Protein AF-S0B0K7-F1 (afdb_monomer_lite)

Structure (mmCIF, N/CA/C/O backbone):
data_AF-S0B0K7-F1
#
_entry.id   AF-S0B0K7-F1
#
loop_
_atom_site.group_PDB
_atom_site.id
_atom_site.type_symbol
_atom_site.label_atom_id
_atom_site.label_alt_id
_atom_site.label_comp_id
_atom_site.label_asym_id
_atom_site.label_entity_id
_atom_site.label_seq_id
_atom_site.pdbx_PDB_ins_code
_atom_site.Cartn_x
_atom_site.Cartn_y
_atom_site.Cartn_z
_atom_site.occupancy
_atom_site.B_iso_or_equiv
_atom_site.auth_seq_id
_atom_site.auth_comp_id
_atom_site.auth_asym_id
_atom_site.auth_atom_id
_atom_site.pdbx_PDB_model_num
ATOM 1 N N . MET A 1 1 ? -35.341 8.688 33.632 1.00 41.81 1 MET A N 1
ATOM 2 C CA . MET A 1 1 ? -34.259 7.682 33.646 1.00 41.81 1 MET A CA 1
ATOM 3 C C . MET A 1 1 ? -34.006 7.281 32.205 1.00 41.81 1 MET A C 1
ATOM 5 O O . MET A 1 1 ? -34.891 6.682 31.610 1.00 41.81 1 MET A O 1
ATOM 9 N N . SER A 1 2 ? -32.888 7.695 31.606 1.00 43.53 2 SER A N 1
ATOM 10 C CA . SER A 1 2 ? -32.487 7.175 30.296 1.00 43.53 2 SER A CA 1
ATOM 11 C C . SER A 1 2 ? -32.031 5.733 30.492 1.00 43.53 2 SER A C 1
ATOM 13 O O . SER A 1 2 ? -31.171 5.461 31.327 1.00 43.53 2 SER A O 1
ATOM 15 N N . ILE A 1 3 ? -32.651 4.794 29.785 1.00 53.34 3 ILE A N 1
ATOM 16 C CA . ILE A 1 3 ? -32.131 3.432 29.698 1.00 53.34 3 ILE A CA 1
ATOM 17 C C . ILE A 1 3 ? -30.873 3.547 28.839 1.00 53.34 3 ILE A C 1
ATOM 19 O O . ILE A 1 3 ? -30.976 3.771 27.634 1.00 53.34 3 ILE A O 1
ATOM 23 N N . ASP A 1 4 ? -29.697 3.476 29.462 1.00 65.44 4 ASP A N 1
ATOM 24 C CA . ASP A 1 4 ? -28.429 3.462 28.735 1.00 65.44 4 ASP A CA 1
ATOM 25 C C . ASP A 1 4 ? -28.368 2.170 27.915 1.00 65.44 4 ASP A C 1
ATOM 27 O O . ASP A 1 4 ? -28.107 1.074 28.421 1.00 65.44 4 ASP A O 1
ATOM 31 N N . TYR A 1 5 ? -28.680 2.304 26.630 1.00 85.25 5 TYR A N 1
ATOM 32 C CA . TYR A 1 5 ? -28.600 1.224 25.667 1.00 85.25 5 TYR A CA 1
ATOM 33 C C . TYR A 1 5 ? -27.150 0.739 25.578 1.00 85.25 5 TYR A C 1
ATOM 35 O O . TYR A 1 5 ? -26.244 1.517 25.274 1.00 85.25 5 TYR A O 1
ATOM 43 N N . SER A 1 6 ? -26.920 -0.543 25.865 1.00 91.81 6 SER A N 1
ATOM 44 C CA . SER A 1 6 ? -25.584 -1.138 25.873 1.00 91.81 6 SER A CA 1
ATOM 45 C C . SER A 1 6 ? -25.523 -2.400 25.022 1.00 91.81 6 SER A C 1
ATOM 47 O O . SER A 1 6 ? -26.438 -3.221 25.033 1.00 91.81 6 SER A O 1
ATOM 49 N N . MET A 1 7 ? -24.414 -2.549 24.306 1.00 95.06 7 MET A N 1
ATOM 50 C CA . MET A 1 7 ? -24.134 -3.626 23.362 1.00 95.06 7 MET A CA 1
ATOM 51 C C . MET A 1 7 ? -23.051 -4.538 23.932 1.00 95.06 7 MET A C 1
ATOM 53 O O . MET A 1 7 ? -22.060 -4.055 24.486 1.00 95.06 7 MET A O 1
ATOM 57 N N . LEU A 1 8 ? -23.203 -5.851 23.769 1.00 96.50 8 LEU A N 1
ATOM 58 C CA . LEU A 1 8 ? -22.138 -6.807 24.063 1.00 96.50 8 LEU A CA 1
ATOM 59 C C . LEU A 1 8 ? -21.273 -6.974 22.813 1.00 96.50 8 LEU A C 1
ATOM 61 O O . LEU A 1 8 ? -21.780 -7.389 21.771 1.00 96.50 8 LEU A O 1
ATOM 65 N N . VAL A 1 9 ? -19.986 -6.653 22.912 1.00 97.56 9 VAL A N 1
ATOM 66 C CA . VAL A 1 9 ? -19.076 -6.562 21.763 1.00 97.56 9 VAL A CA 1
ATOM 67 C C . VAL A 1 9 ? -17.779 -7.312 22.048 1.00 97.56 9 VAL A C 1
ATOM 69 O O . VAL A 1 9 ? -17.196 -7.162 23.122 1.00 97.56 9 VAL A O 1
ATOM 72 N N . ASP A 1 10 ? -17.307 -8.085 21.073 1.00 98.25 10 ASP A N 1
ATOM 73 C CA . ASP A 1 10 ? -15.949 -8.625 21.055 1.00 98.25 10 ASP A CA 1
ATOM 74 C C . ASP A 1 10 ? -15.025 -7.613 20.365 1.00 98.25 10 ASP A C 1
ATOM 76 O O . ASP A 1 10 ? -15.143 -7.366 19.164 1.00 98.25 10 ASP A O 1
ATOM 80 N N . LEU A 1 11 ? -14.122 -7.002 21.138 1.00 98.06 11 LEU A N 1
ATOM 81 C CA . LEU A 1 11 ? -13.082 -6.105 20.634 1.00 98.06 11 LEU A CA 1
ATOM 82 C C . LEU A 1 11 ? -11.806 -6.896 20.372 1.00 98.06 11 LEU A C 1
ATOM 84 O O . LEU A 1 11 ? -11.214 -7.434 21.307 1.00 98.06 11 LEU A O 1
ATOM 88 N N . THR A 1 12 ? -11.361 -6.933 19.118 1.00 98.44 12 THR A N 1
ATOM 89 C CA . THR A 1 12 ? -10.126 -7.616 18.720 1.00 98.44 12 THR A CA 1
ATOM 90 C C . THR A 1 12 ? -9.062 -6.600 18.341 1.00 98.44 12 THR A C 1
ATOM 92 O O . THR A 1 12 ? -9.117 -6.010 17.267 1.00 98.44 12 THR A O 1
ATOM 95 N N . PHE A 1 13 ? -8.060 -6.413 19.195 1.00 98.25 13 PHE A N 1
ATOM 96 C CA . PHE A 1 13 ? -6.870 -5.627 18.881 1.00 98.25 13 PHE A CA 1
ATOM 97 C C . PHE A 1 13 ? -5.975 -6.447 17.958 1.00 98.25 13 PHE A C 1
ATOM 99 O O . PHE A 1 13 ? -5.411 -7.462 18.374 1.00 98.25 13 PHE A O 1
ATOM 106 N N . ILE A 1 14 ? -5.858 -6.020 16.702 1.00 97.00 14 ILE A N 1
ATOM 107 C CA . ILE A 1 14 ? -5.124 -6.758 15.672 1.00 97.00 14 ILE A CA 1
ATOM 108 C C . ILE A 1 14 ? -3.656 -6.369 15.762 1.00 97.00 14 ILE A C 1
ATOM 110 O O . ILE A 1 14 ? -2.816 -7.189 16.133 1.00 97.00 14 ILE A O 1
ATOM 114 N N . CYS A 1 15 ? -3.348 -5.096 15.516 1.00 95.62 15 CYS A N 1
ATOM 115 C CA . CYS A 1 15 ? -1.981 -4.601 15.540 1.00 95.62 15 CYS A CA 1
ATOM 116 C C . CYS A 1 15 ? -1.896 -3.083 15.713 1.00 95.62 15 CYS A C 1
ATOM 118 O O . CYS A 1 15 ? -2.848 -2.364 15.418 1.00 95.62 15 CYS A O 1
ATOM 120 N N . ALA A 1 16 ? -0.723 -2.590 16.101 1.00 94.94 16 ALA A N 1
ATOM 121 C CA . ALA A 1 16 ? -0.352 -1.190 15.939 1.00 94.94 16 ALA A CA 1
ATOM 122 C C . ALA A 1 16 ? 0.926 -1.063 15.102 1.00 94.94 16 ALA A C 1
ATOM 124 O O . ALA A 1 16 ? 1.713 -2.009 14.987 1.00 94.94 16 ALA A O 1
ATOM 125 N N . ARG A 1 17 ? 1.098 0.096 14.469 1.00 92.25 17 ARG A N 1
ATOM 126 C CA . ARG A 1 17 ? 2.213 0.379 13.560 1.00 92.25 17 ARG A CA 1
ATOM 127 C C . ARG A 1 17 ? 2.780 1.763 13.812 1.00 92.25 17 ARG A C 1
ATOM 129 O O . ARG A 1 17 ? 2.033 2.677 14.165 1.00 92.25 17 ARG A O 1
ATOM 136 N N . ASP A 1 18 ? 4.091 1.890 13.633 1.00 88.31 18 ASP A N 1
ATOM 137 C CA . ASP A 1 18 ? 4.889 3.090 13.900 1.00 88.31 18 ASP A CA 1
ATOM 138 C C . ASP A 1 18 ? 4.605 3.730 15.276 1.00 88.31 18 ASP A C 1
ATOM 140 O O . ASP A 1 18 ? 4.526 4.956 15.407 1.00 88.31 18 ASP A O 1
ATOM 144 N N . VAL A 1 19 ? 4.438 2.884 16.302 1.00 90.50 19 VAL A N 1
ATOM 145 C CA . VAL A 1 19 ? 4.180 3.302 17.689 1.00 90.50 19 VAL A CA 1
ATOM 146 C C . VAL A 1 19 ? 5.344 4.176 18.191 1.00 90.50 19 VAL A C 1
ATOM 148 O O . VAL A 1 19 ? 6.505 3.851 17.915 1.00 90.50 19 VAL A O 1
ATOM 151 N N . PRO A 1 20 ? 5.082 5.273 18.931 1.00 86.38 20 PRO A N 1
ATOM 152 C CA . PRO A 1 20 ? 6.134 6.140 19.451 1.00 86.38 20 PRO A CA 1
ATOM 153 C C . PRO A 1 20 ? 7.101 5.397 20.382 1.00 86.38 20 PRO A C 1
ATOM 155 O O . PRO A 1 20 ? 6.738 4.429 21.052 1.00 86.38 20 PRO A O 1
ATOM 158 N N . CYS A 1 21 ? 8.343 5.871 20.437 1.00 82.50 21 CYS A N 1
ATOM 159 C CA . CYS A 1 21 ? 9.363 5.408 21.371 1.00 82.50 21 CYS A CA 1
ATOM 160 C C . CYS A 1 21 ? 10.247 6.601 21.758 1.00 82.50 21 CYS A C 1
ATOM 162 O O . CYS A 1 21 ? 10.585 7.398 20.883 1.00 82.50 21 CYS A O 1
ATOM 164 N N . PHE A 1 22 ? 10.583 6.732 23.044 1.00 70.12 22 PHE A N 1
ATOM 165 C CA . PHE A 1 22 ? 11.313 7.891 23.572 1.00 70.12 22 PHE A CA 1
ATOM 166 C C . PHE A 1 22 ? 12.838 7.682 23.586 1.00 70.12 22 PHE A C 1
ATOM 168 O O . PHE A 1 22 ? 13.567 8.553 23.115 1.00 70.12 22 PHE A O 1
ATOM 175 N N . ASP A 1 23 ? 13.327 6.510 24.019 1.00 56.19 23 ASP A N 1
ATOM 176 C CA . ASP A 1 23 ? 14.758 6.344 24.342 1.00 56.19 23 ASP A CA 1
ATOM 177 C C . ASP A 1 23 ? 15.515 5.260 23.551 1.00 56.19 23 ASP A C 1
ATOM 179 O O . ASP A 1 23 ? 16.742 5.344 23.420 1.00 56.19 23 ASP A O 1
ATOM 183 N N . SER A 1 24 ? 14.821 4.282 22.959 1.00 59.66 24 SER A N 1
ATOM 184 C CA . SER A 1 24 ? 15.417 3.113 22.286 1.00 59.66 24 SER A CA 1
ATOM 185 C C . SER A 1 24 ? 14.946 2.932 20.835 1.00 59.66 24 SER A C 1
ATOM 187 O O . SER A 1 24 ? 13.998 3.558 20.377 1.00 59.66 24 SER A O 1
ATOM 189 N N . MET A 1 25 ? 15.618 2.056 20.074 1.00 62.88 25 MET A N 1
ATOM 190 C CA . MET A 1 25 ? 15.202 1.670 18.706 1.00 62.88 25 MET A CA 1
ATOM 191 C C . MET A 1 25 ? 13.830 0.976 18.663 1.00 62.88 25 MET A C 1
ATOM 193 O O . MET A 1 25 ? 13.247 0.794 17.598 1.00 62.88 25 MET A O 1
ATOM 197 N N . SER A 1 26 ? 13.344 0.549 19.822 1.00 75.19 26 SER A N 1
ATOM 198 C CA . SER A 1 26 ? 12.154 -0.262 20.002 1.00 75.19 26 SER A CA 1
ATOM 199 C C . SER A 1 26 ? 11.530 0.018 21.361 1.00 75.19 26 SER A C 1
ATOM 201 O O . SER A 1 26 ? 12.245 0.360 22.299 1.00 75.19 26 SER A O 1
ATOM 203 N N . SER A 1 27 ? 10.228 -0.196 21.505 1.00 85.38 27 SER A N 1
ATOM 204 C CA . SER A 1 27 ? 9.540 -0.186 22.799 1.00 85.38 27 SER A CA 1
ATOM 205 C C . SER A 1 27 ? 9.051 -1.590 23.159 1.00 85.38 27 SER A C 1
ATOM 207 O O . SER A 1 27 ? 9.182 -2.530 22.370 1.00 85.38 27 SER A O 1
ATOM 209 N N . ASN A 1 28 ? 8.486 -1.735 24.357 1.00 92.56 28 ASN A N 1
ATOM 210 C CA . ASN A 1 28 ? 7.765 -2.935 24.764 1.00 92.56 28 ASN A CA 1
ATOM 211 C C . ASN A 1 28 ? 6.257 -2.625 24.861 1.00 92.56 28 ASN A C 1
ATOM 213 O O . ASN A 1 28 ? 5.733 -2.513 25.974 1.00 92.56 28 ASN A O 1
ATOM 217 N N . PRO A 1 29 ? 5.557 -2.351 23.740 1.00 94.88 29 PRO A N 1
ATOM 218 C CA . PRO A 1 29 ? 4.246 -1.721 23.789 1.00 94.88 29 PRO A CA 1
ATOM 219 C C . PRO A 1 29 ? 3.127 -2.668 24.247 1.00 94.88 29 PRO A C 1
ATOM 221 O O . PRO A 1 29 ? 3.021 -3.815 23.801 1.00 94.88 29 PRO A O 1
ATOM 224 N N . TYR A 1 30 ? 2.210 -2.138 25.053 1.00 97.31 30 TYR A N 1
ATOM 225 C CA . TYR A 1 30 ? 0.904 -2.723 25.364 1.00 97.31 30 TYR A CA 1
ATOM 226 C C . TYR A 1 30 ? -0.184 -1.643 25.386 1.00 97.31 30 TYR A C 1
ATOM 228 O O . TYR A 1 30 ? 0.108 -0.453 25.523 1.00 97.31 30 TYR A O 1
ATOM 236 N N . ILE A 1 31 ? -1.440 -2.061 25.226 1.00 98.12 31 ILE A N 1
ATOM 237 C CA . ILE A 1 31 ? -2.609 -1.179 25.238 1.00 98.12 31 ILE A CA 1
ATOM 238 C C . ILE A 1 31 ? -3.331 -1.351 26.568 1.00 98.12 31 ILE A C 1
ATOM 240 O O . ILE A 1 31 ? -3.638 -2.476 26.954 1.00 98.12 31 ILE A O 1
ATOM 244 N N . LYS A 1 32 ? -3.654 -0.238 27.223 1.00 98.00 32 LYS A N 1
ATOM 245 C CA . LYS A 1 32 ? -4.517 -0.160 28.402 1.00 98.00 32 LYS A CA 1
ATOM 246 C C . LYS A 1 32 ? -5.745 0.687 28.089 1.00 98.00 32 LYS A C 1
ATOM 248 O O . LYS A 1 32 ? -5.636 1.732 27.450 1.00 98.00 32 LYS A O 1
ATOM 253 N N . PHE A 1 33 ? -6.922 0.253 28.521 1.00 97.75 33 PHE A N 1
ATOM 254 C CA . PHE A 1 33 ? -8.166 0.991 28.299 1.00 97.75 33 PHE A CA 1
ATOM 255 C C . PHE A 1 33 ? -9.186 0.726 29.401 1.00 97.75 33 PHE A C 1
ATOM 257 O O . PHE A 1 33 ? -9.088 -0.254 30.138 1.00 97.75 33 PHE A O 1
ATOM 264 N N . TYR A 1 34 ? -10.173 1.616 29.506 1.00 96.44 34 TYR A N 1
ATOM 265 C CA . TYR A 1 34 ? -11.207 1.549 30.531 1.00 96.44 34 TYR A CA 1
ATOM 266 C C . TYR A 1 34 ? -12.594 1.590 29.905 1.00 96.44 34 TYR A C 1
ATOM 268 O O . TYR A 1 34 ? -12.876 2.439 29.060 1.00 96.44 34 TYR A O 1
ATOM 276 N N . ILE A 1 35 ? -13.473 0.704 30.362 1.00 93.94 35 ILE A N 1
ATOM 277 C CA . ILE A 1 35 ? -14.893 0.690 30.003 1.00 93.94 35 ILE A CA 1
ATOM 278 C C . ILE A 1 35 ? -15.676 0.565 31.302 1.00 93.94 35 ILE A C 1
ATOM 280 O O . ILE A 1 35 ? -15.445 -0.362 32.073 1.00 93.94 35 ILE A O 1
ATOM 284 N N . ASN A 1 36 ? -16.573 1.516 31.571 1.00 87.44 36 ASN A N 1
ATOM 285 C CA . ASN A 1 36 ? -17.394 1.546 32.789 1.00 87.44 36 ASN A CA 1
ATOM 286 C C . ASN A 1 36 ? -16.573 1.384 34.088 1.00 87.44 36 ASN A C 1
ATOM 288 O O . ASN A 1 36 ? -16.976 0.669 34.998 1.00 87.44 36 ASN A O 1
ATOM 292 N N . LYS A 1 37 ? -15.413 2.058 34.169 1.00 90.19 37 LYS A N 1
ATOM 293 C CA . LYS A 1 37 ? -14.420 1.985 35.268 1.00 90.19 37 LYS A CA 1
ATOM 294 C C . LYS A 1 37 ? -13.653 0.659 35.390 1.00 90.19 37 LYS A C 1
ATOM 296 O O . LYS A 1 37 ? -12.722 0.588 36.187 1.00 90.19 37 LYS A O 1
ATOM 301 N N . THR A 1 38 ? -13.966 -0.360 34.594 1.00 95.81 38 THR A N 1
ATOM 302 C CA . THR A 1 38 ? -13.169 -1.591 34.519 1.00 95.81 38 THR A CA 1
ATOM 303 C C . THR A 1 38 ? -11.958 -1.371 33.616 1.00 95.81 38 THR A C 1
ATOM 305 O O . THR A 1 38 ? -12.112 -0.895 32.492 1.00 95.81 38 THR A O 1
ATOM 308 N N . SER A 1 39 ? -10.766 -1.708 34.113 1.00 96.62 39 SER A N 1
ATOM 309 C CA . SER A 1 39 ? -9.506 -1.648 33.363 1.00 96.62 39 SER A CA 1
ATOM 310 C C . SER A 1 39 ? -9.276 -2.942 32.591 1.00 96.62 39 SER A C 1
ATOM 312 O O . SER A 1 39 ? -9.476 -4.027 33.130 1.00 96.62 39 SER A O 1
ATOM 314 N N . TYR A 1 40 ? -8.778 -2.814 31.368 1.00 97.56 40 TYR A N 1
ATOM 315 C CA . TYR A 1 40 ? -8.365 -3.917 30.509 1.00 97.56 40 TYR A CA 1
ATOM 316 C C . TYR A 1 40 ? -6.986 -3.618 29.930 1.00 97.56 40 TYR A C 1
ATOM 318 O O . TYR A 1 40 ? -6.647 -2.453 29.700 1.00 97.56 40 TYR A O 1
ATOM 326 N N . GLU A 1 41 ? -6.207 -4.664 29.669 1.00 97.38 41 GLU A N 1
ATOM 327 C CA . GLU A 1 41 ? -4.886 -4.533 29.066 1.00 97.38 41 GLU A CA 1
ATOM 328 C C . GLU A 1 41 ? -4.552 -5.697 28.132 1.00 97.38 41 GLU A C 1
ATOM 330 O O . GLU A 1 41 ? -4.969 -6.835 28.346 1.00 97.38 41 GLU A O 1
ATOM 335 N N . THR A 1 42 ? -3.800 -5.405 27.074 1.00 97.75 42 THR A N 1
ATOM 336 C CA . THR A 1 42 ? -3.231 -6.434 26.199 1.00 97.75 42 THR A CA 1
ATOM 337 C C . THR A 1 42 ? -1.929 -6.967 26.788 1.00 97.75 42 THR A C 1
ATOM 339 O O . THR A 1 42 ? -1.249 -6.288 27.555 1.00 97.75 42 THR A O 1
ATOM 342 N N . ARG A 1 43 ? -1.484 -8.141 26.327 1.00 96.00 43 ARG A N 1
ATOM 343 C CA . ARG A 1 43 ? -0.107 -8.584 26.591 1.00 96.00 43 ARG A CA 1
ATOM 344 C C . ARG A 1 43 ? 0.905 -7.618 25.971 1.00 96.00 43 ARG A C 1
ATOM 346 O O . ARG A 1 43 ? 0.696 -7.114 24.866 1.00 96.00 43 ARG A O 1
ATOM 353 N N . CYS A 1 44 ? 2.017 -7.432 26.671 1.00 95.00 44 CYS A N 1
ATOM 354 C CA . CYS A 1 44 ? 3.177 -6.703 26.183 1.00 95.00 44 CYS A CA 1
ATOM 355 C C . CYS A 1 44 ? 3.831 -7.415 24.991 1.00 95.00 44 CYS A C 1
ATOM 357 O O . CYS A 1 44 ? 3.952 -8.644 24.975 1.00 95.00 44 CYS A O 1
ATOM 359 N N . LYS A 1 45 ? 4.252 -6.640 23.988 1.00 95.00 45 LYS A N 1
ATOM 360 C CA . LYS A 1 45 ? 5.054 -7.116 22.855 1.00 95.00 45 LYS A CA 1
ATOM 361 C C . LYS A 1 45 ? 6.465 -6.585 23.006 1.00 95.00 45 LYS A C 1
ATOM 363 O O . LYS A 1 45 ? 6.638 -5.397 23.212 1.00 95.00 45 LYS A O 1
ATOM 368 N N . MET A 1 46 ? 7.458 -7.463 22.942 1.00 91.44 46 MET A N 1
ATOM 369 C CA . MET A 1 46 ? 8.840 -7.101 23.258 1.00 91.44 46 MET A CA 1
ATOM 370 C C . MET A 1 46 ? 9.546 -6.482 22.053 1.00 91.44 46 MET A C 1
ATOM 372 O O . MET A 1 46 ? 9.415 -6.993 20.942 1.00 91.44 46 MET A O 1
ATOM 376 N N . MET A 1 47 ? 10.339 -5.440 22.301 1.00 87.56 47 MET A N 1
ATOM 377 C CA . MET A 1 47 ? 11.314 -4.865 21.370 1.00 87.56 47 MET A CA 1
ATOM 378 C C . MET A 1 47 ? 10.748 -4.572 19.970 1.00 87.56 47 MET A C 1
ATOM 380 O O . MET A 1 47 ? 11.359 -4.905 18.956 1.00 87.56 47 MET A O 1
ATOM 384 N N . THR A 1 48 ? 9.591 -3.910 19.892 1.00 87.56 48 THR A N 1
ATOM 385 C CA . THR A 1 48 ? 8.955 -3.563 18.614 1.00 87.56 48 THR A CA 1
ATOM 386 C C . THR A 1 48 ? 8.184 -2.245 18.671 1.00 87.56 48 THR A C 1
ATOM 388 O O . THR A 1 48 ? 7.558 -1.928 19.676 1.00 87.56 48 THR A O 1
ATOM 391 N N . THR A 1 49 ? 8.189 -1.484 17.574 1.00 87.75 49 THR A N 1
ATOM 392 C CA . THR A 1 49 ? 7.258 -0.361 17.328 1.00 87.75 49 THR A CA 1
ATOM 393 C C . THR A 1 49 ? 6.091 -0.760 16.420 1.00 87.75 49 THR A C 1
ATOM 395 O O . THR A 1 49 ? 5.234 0.061 16.106 1.00 87.75 49 THR A O 1
ATOM 398 N N . GLU A 1 50 ? 6.050 -2.024 15.996 1.00 89.69 50 GLU A N 1
ATOM 399 C CA . GLU A 1 50 ? 5.070 -2.593 15.069 1.00 89.69 50 GLU A CA 1
ATOM 400 C C . GLU A 1 50 ? 4.368 -3.816 15.711 1.00 89.69 50 GLU A C 1
ATOM 402 O O . GLU A 1 50 ? 4.440 -4.925 15.177 1.00 89.69 50 GLU A O 1
ATOM 407 N N . PRO A 1 51 ? 3.757 -3.697 16.907 1.00 92.75 51 PRO A N 1
ATOM 408 C CA . PRO A 1 51 ? 3.228 -4.851 17.631 1.00 92.75 51 PRO A CA 1
ATOM 409 C C . PRO A 1 51 ? 2.004 -5.477 16.950 1.00 92.75 51 PRO A C 1
ATOM 411 O O . PRO A 1 51 ? 1.013 -4.803 16.676 1.00 92.75 51 PRO A O 1
ATOM 414 N N . ASP A 1 52 ? 2.027 -6.799 16.781 1.00 94.56 52 ASP A N 1
ATOM 415 C CA . ASP A 1 52 ? 0.843 -7.603 16.456 1.00 94.56 52 ASP A CA 1
ATOM 416 C C . ASP A 1 52 ? 0.259 -8.193 17.739 1.00 94.56 52 ASP A C 1
ATOM 418 O O . ASP A 1 52 ? 0.868 -9.066 18.365 1.00 94.56 52 ASP A O 1
ATOM 422 N N . TYR A 1 53 ? -0.910 -7.712 18.159 1.00 96.12 53 TYR A N 1
ATOM 423 C CA . TYR A 1 53 ? -1.553 -8.118 19.408 1.00 96.12 53 TYR A CA 1
ATOM 424 C C . TYR A 1 53 ? -2.350 -9.407 19.246 1.00 96.12 53 TYR A C 1
ATOM 426 O O . TYR A 1 53 ? -2.132 -10.334 20.029 1.00 96.12 53 TYR A O 1
ATOM 434 N N . ASN A 1 54 ? -3.226 -9.462 18.235 1.00 96.00 54 ASN A N 1
ATOM 435 C CA . ASN A 1 54 ? -4.213 -10.527 18.021 1.00 96.00 54 ASN A CA 1
ATOM 436 C C . ASN A 1 54 ? -4.945 -10.912 19.321 1.00 96.00 54 ASN A C 1
ATOM 438 O O . ASN A 1 54 ? -5.041 -12.083 19.684 1.00 96.00 54 ASN A O 1
ATOM 442 N N . TYR A 1 55 ? -5.407 -9.899 20.057 1.00 96.94 55 TYR A N 1
ATOM 443 C CA . TYR A 1 55 ? -6.011 -10.039 21.382 1.00 96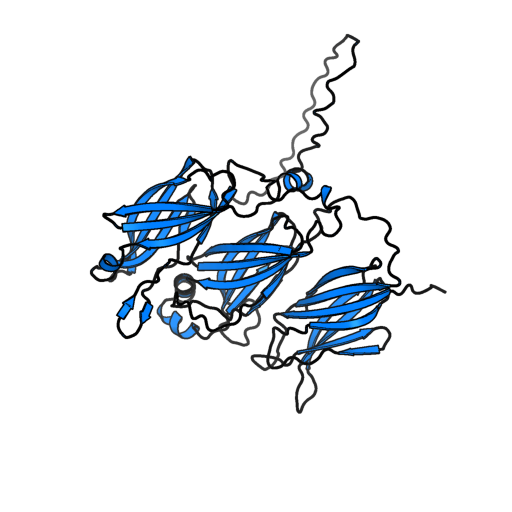.94 55 TYR A CA 1
ATOM 444 C C . TYR A 1 55 ? -7.495 -9.690 21.332 1.00 96.94 55 TYR A C 1
ATOM 446 O O . TYR A 1 55 ? -7.842 -8.583 20.930 1.00 96.94 55 TYR A O 1
ATOM 454 N N . THR A 1 56 ? -8.360 -10.608 21.766 1.00 98.12 56 THR A N 1
ATOM 455 C CA . THR A 1 56 ? -9.814 -10.392 21.818 1.00 98.12 56 THR A CA 1
ATOM 456 C C . THR A 1 56 ? -10.286 -10.229 23.255 1.00 98.12 56 THR A C 1
ATOM 458 O O . THR A 1 56 ? -9.958 -11.050 24.110 1.00 98.12 56 THR A O 1
ATOM 461 N N . GLN A 1 57 ? -11.097 -9.205 23.508 1.00 97.56 57 GLN A N 1
ATOM 462 C CA . GLN A 1 57 ? -11.743 -8.956 24.789 1.00 97.56 57 GLN A CA 1
ATOM 463 C C . GLN A 1 57 ? -13.233 -8.692 24.589 1.00 97.56 57 GLN A C 1
ATOM 465 O O . GLN A 1 57 ? -13.624 -7.769 23.875 1.00 97.56 57 GLN A O 1
ATOM 470 N N . ARG A 1 58 ? -14.067 -9.463 25.288 1.00 97.56 58 ARG A N 1
ATOM 471 C CA . ARG A 1 58 ? -15.510 -9.224 25.353 1.00 97.56 58 ARG A CA 1
ATOM 472 C C . ARG A 1 58 ? -15.817 -8.114 26.349 1.00 97.56 58 ARG A C 1
ATOM 474 O O . ARG A 1 58 ? -15.356 -8.176 27.491 1.00 97.56 58 ARG A O 1
ATOM 481 N N . VAL A 1 59 ? -16.591 -7.119 25.925 1.00 96.88 59 VAL A N 1
ATOM 482 C CA . VAL A 1 59 ? -16.913 -5.915 26.704 1.00 96.88 59 VAL A CA 1
ATOM 483 C C . VAL A 1 59 ? -18.357 -5.466 26.481 1.00 96.88 59 VAL A C 1
ATOM 485 O O . VAL A 1 59 ? -18.980 -5.797 25.475 1.00 96.88 59 VAL A O 1
ATOM 488 N N . THR A 1 60 ? -18.898 -4.692 27.423 1.00 96.25 60 THR A N 1
ATOM 489 C CA . THR A 1 60 ? -20.204 -4.031 27.273 1.00 96.25 60 THR A CA 1
ATOM 490 C C . THR A 1 60 ? -19.991 -2.556 26.951 1.00 96.25 60 THR A C 1
ATOM 492 O O . THR A 1 60 ? -19.469 -1.819 27.786 1.00 96.25 60 THR A O 1
ATOM 495 N N . LEU A 1 61 ? -20.378 -2.131 25.750 1.00 95.31 61 LEU A N 1
ATOM 496 C CA . LEU A 1 61 ? -20.168 -0.777 25.235 1.00 95.31 61 LEU A CA 1
ATOM 497 C C . LEU A 1 61 ? -21.481 -0.008 25.131 1.00 95.31 61 LEU A C 1
ATOM 499 O O . LEU A 1 61 ? -22.532 -0.593 24.898 1.00 95.31 61 LEU A O 1
ATOM 503 N N . ILE A 1 62 ? -21.408 1.312 25.258 1.00 93.94 62 ILE A N 1
ATOM 504 C CA . ILE A 1 62 ? -22.545 2.218 25.074 1.00 93.94 62 ILE A CA 1
ATOM 505 C C . ILE A 1 62 ? -22.258 3.045 23.810 1.00 93.94 62 ILE A C 1
ATOM 507 O O . ILE A 1 62 ? -21.178 3.643 23.748 1.00 93.94 62 ILE A O 1
ATOM 511 N N . PRO A 1 63 ? -23.162 3.085 22.810 1.00 93.38 63 PRO A N 1
ATOM 512 C CA . PRO A 1 63 ? -22.992 3.930 21.627 1.00 93.38 63 PRO A CA 1
ATOM 513 C C . PRO A 1 63 ? -22.727 5.400 21.981 1.00 93.38 63 PRO A C 1
ATOM 515 O O . PRO A 1 63 ? -23.164 5.893 23.022 1.00 93.38 63 PRO A O 1
ATOM 518 N N . SER A 1 64 ? -21.989 6.095 21.117 1.00 93.25 64 SER A N 1
ATOM 519 C CA . SER A 1 64 ? -21.555 7.493 21.261 1.00 93.25 64 SER A CA 1
ATOM 520 C C . SER A 1 64 ? -20.658 7.786 22.472 1.00 93.25 64 SER A C 1
ATOM 522 O O . SER A 1 64 ? -20.241 8.926 22.675 1.00 93.25 64 SER A O 1
ATOM 524 N N . LYS A 1 65 ? -20.306 6.788 23.296 1.00 94.88 65 LYS A N 1
ATOM 525 C CA . LYS A 1 65 ? -19.243 6.947 24.297 1.00 94.88 65 LYS A CA 1
ATOM 526 C C . LYS A 1 65 ? -17.879 6.807 23.635 1.00 94.88 65 LYS A C 1
ATOM 528 O O . LYS A 1 65 ? -17.684 5.994 22.736 1.00 94.88 65 LYS A O 1
ATOM 533 N N . THR A 1 66 ? -16.912 7.570 24.133 1.00 96.88 66 THR A N 1
ATOM 534 C CA . THR A 1 66 ? -15.524 7.476 23.683 1.00 96.88 66 THR A CA 1
ATOM 535 C C . THR A 1 66 ? -14.733 6.513 24.561 1.00 96.88 66 THR A C 1
ATOM 537 O O . THR A 1 66 ? -14.629 6.711 25.772 1.00 96.88 66 THR A O 1
ATOM 540 N N . VAL A 1 67 ? -14.115 5.506 23.949 1.00 97.75 67 VAL A N 1
ATOM 541 C CA . VAL A 1 67 ? -13.089 4.668 24.576 1.00 97.75 67 VAL A CA 1
ATOM 542 C C . VAL A 1 67 ? -11.721 5.245 24.224 1.00 97.75 67 VAL A C 1
ATOM 544 O O . VAL A 1 67 ? -11.443 5.553 23.066 1.00 97.75 67 VAL A O 1
ATOM 547 N N . THR A 1 68 ? -10.857 5.415 25.225 1.00 98.06 68 THR A N 1
ATOM 548 C CA . THR A 1 68 ? -9.463 5.828 25.006 1.00 98.06 68 THR A CA 1
ATOM 549 C C . THR A 1 68 ? -8.549 4.623 25.171 1.00 98.06 68 THR A C 1
ATOM 551 O O . THR A 1 68 ? -8.481 4.037 26.252 1.00 98.06 68 THR A O 1
ATOM 554 N N . PHE A 1 69 ? -7.836 4.276 24.105 1.00 98.44 69 PHE A N 1
ATOM 555 C CA . PHE A 1 69 ? -6.789 3.264 24.094 1.00 98.44 69 PHE A CA 1
ATOM 556 C C . PHE A 1 69 ? -5.452 3.944 24.388 1.00 98.44 69 PHE A C 1
ATOM 558 O O . PHE A 1 69 ? -4.959 4.733 23.583 1.00 98.44 69 PHE A O 1
ATOM 565 N N . GLN A 1 70 ? -4.886 3.684 25.562 1.00 98.12 70 GLN A N 1
ATOM 566 C CA . GLN A 1 70 ? -3.617 4.250 26.013 1.00 98.12 70 GLN A CA 1
ATOM 567 C C . GLN A 1 70 ? -2.489 3.260 25.728 1.00 98.12 70 GLN A C 1
ATOM 569 O O . GLN A 1 70 ? -2.569 2.098 26.118 1.00 98.12 70 GLN A O 1
ATOM 574 N N . PHE A 1 71 ? -1.440 3.717 25.055 1.00 97.38 71 PHE A N 1
ATOM 575 C CA . PHE A 1 71 ? -0.257 2.921 24.756 1.00 97.38 71 PHE A CA 1
ATOM 576 C C . PHE A 1 71 ? 0.807 3.188 25.804 1.00 97.38 71 PHE A C 1
ATOM 578 O O . PHE A 1 71 ? 1.137 4.342 26.075 1.00 97.38 71 PHE A O 1
ATOM 585 N N . TYR A 1 72 ? 1.372 2.121 26.348 1.00 96.31 72 TYR A N 1
ATOM 586 C CA . TYR A 1 72 ? 2.453 2.173 27.322 1.00 96.31 72 TYR A CA 1
ATOM 587 C C . TYR A 1 72 ? 3.598 1.270 26.878 1.00 96.31 72 TYR A C 1
ATOM 589 O O . TYR A 1 72 ? 3.360 0.272 26.202 1.00 96.31 72 TYR A O 1
ATOM 597 N N . THR A 1 73 ? 4.825 1.586 27.285 1.00 94.19 73 THR A N 1
ATOM 598 C CA . THR A 1 73 ? 5.973 0.680 27.166 1.00 94.19 73 THR A CA 1
ATOM 599 C C . THR A 1 73 ? 6.272 0.042 28.513 1.00 94.19 73 THR A C 1
ATOM 601 O O . THR A 1 73 ? 6.290 0.716 29.541 1.00 94.19 73 THR A O 1
ATOM 604 N N . TRP A 1 74 ? 6.469 -1.273 28.523 1.00 93.50 74 TRP A N 1
ATOM 605 C CA . TRP A 1 74 ? 6.845 -1.987 29.734 1.00 93.50 74 TRP A CA 1
ATOM 606 C C . TRP A 1 74 ? 8.341 -1.843 30.038 1.00 93.50 74 TRP A C 1
ATOM 608 O O . TRP A 1 74 ? 9.186 -2.078 29.164 1.00 93.50 74 TRP A O 1
ATOM 618 N N . HIS A 1 75 ? 8.655 -1.529 31.294 1.00 89.25 75 HIS A N 1
ATOM 619 C CA . HIS A 1 75 ? 10.013 -1.536 31.830 1.00 89.25 75 HIS A CA 1
ATOM 620 C C . HIS A 1 75 ? 10.133 -2.522 32.992 1.00 89.25 75 HIS A C 1
ATOM 622 O O . HIS A 1 75 ? 9.225 -2.665 33.806 1.00 89.25 75 HIS A O 1
ATOM 628 N N . LEU A 1 76 ? 11.281 -3.199 33.080 1.00 87.12 76 LEU A N 1
ATOM 629 C CA . LEU A 1 76 ? 11.521 -4.198 34.123 1.00 87.12 76 LEU A CA 1
ATOM 630 C C . LEU A 1 76 ? 11.705 -3.569 35.513 1.00 87.12 76 LEU A C 1
ATOM 632 O O . LEU A 1 76 ? 11.240 -4.129 36.500 1.00 87.12 76 LEU A O 1
ATOM 636 N N . LEU A 1 77 ? 12.420 -2.443 35.590 1.00 87.94 77 LEU A N 1
ATOM 637 C CA . LEU A 1 77 ? 12.888 -1.849 36.852 1.00 87.94 77 LEU A CA 1
ATOM 638 C C . LEU A 1 77 ? 12.329 -0.444 37.120 1.00 87.94 77 LEU A C 1
ATOM 640 O O . LEU A 1 77 ? 12.594 0.125 38.176 1.00 87.94 77 LEU A O 1
ATOM 644 N N . THR A 1 78 ? 11.581 0.130 36.178 1.00 87.62 78 THR A N 1
ATOM 645 C CA . THR A 1 78 ? 11.048 1.499 36.255 1.00 87.62 78 THR A CA 1
ATOM 646 C C . THR A 1 78 ? 9.556 1.518 35.939 1.00 87.62 78 THR A C 1
ATOM 648 O O . THR A 1 78 ? 8.982 0.510 35.526 1.00 87.62 78 THR A O 1
ATOM 651 N N . SER A 1 79 ? 8.903 2.661 36.159 1.00 90.38 79 SER A N 1
ATOM 652 C CA . SER A 1 79 ? 7.511 2.858 35.751 1.00 90.38 79 SER A CA 1
ATOM 653 C C . SER A 1 79 ? 7.348 2.717 34.239 1.00 90.38 79 SER A C 1
ATOM 655 O O . SER A 1 79 ? 8.252 3.043 33.475 1.00 90.38 79 SER A O 1
ATOM 657 N N . ASN A 1 80 ? 6.169 2.263 33.817 1.00 92.00 80 ASN A N 1
ATOM 658 C CA . ASN A 1 80 ? 5.817 2.181 32.405 1.00 92.00 80 ASN A CA 1
ATOM 659 C C . ASN A 1 80 ? 5.536 3.578 31.845 1.00 92.00 80 ASN A C 1
ATOM 661 O O . ASN A 1 80 ? 4.648 4.269 32.352 1.00 92.00 80 ASN A O 1
ATOM 665 N N . ASP A 1 81 ? 6.226 3.956 30.773 1.00 92.69 81 ASP A N 1
ATOM 666 C CA . ASP A 1 81 ? 6.030 5.255 30.133 1.00 92.69 81 ASP A CA 1
ATOM 667 C C . ASP A 1 81 ? 4.863 5.217 29.148 1.00 92.69 81 ASP A C 1
ATOM 669 O O . ASP A 1 81 ? 4.673 4.247 28.406 1.00 92.69 81 ASP A O 1
ATOM 673 N N . MET A 1 82 ? 4.059 6.281 29.134 1.00 94.44 82 MET A N 1
ATOM 674 C CA . MET A 1 82 ? 2.958 6.430 28.185 1.00 94.44 82 MET A CA 1
ATOM 675 C C . MET A 1 82 ? 3.503 6.855 26.821 1.00 94.44 82 MET A C 1
ATOM 677 O O . MET A 1 82 ? 4.018 7.956 26.673 1.00 94.44 82 MET A O 1
ATOM 681 N N . LEU A 1 83 ? 3.340 6.001 25.813 1.00 93.81 83 LEU A N 1
ATOM 682 C CA . LEU A 1 83 ? 3.795 6.233 24.439 1.00 93.81 83 LEU A CA 1
ATOM 683 C C . LEU A 1 83 ? 2.836 7.120 23.638 1.00 93.81 83 LEU A C 1
ATOM 685 O O . LEU A 1 83 ? 3.262 7.847 22.745 1.00 93.81 83 LEU A O 1
ATOM 689 N N . GLY A 1 84 ? 1.535 7.034 23.920 1.00 95.44 84 GLY A N 1
ATOM 690 C CA . GLY A 1 84 ? 0.514 7.759 23.171 1.00 95.44 84 GLY A CA 1
ATOM 691 C C . GLY A 1 84 ? -0.901 7.275 23.459 1.00 95.44 84 GLY A C 1
ATOM 692 O O . GLY A 1 84 ? -1.128 6.432 24.329 1.00 95.44 84 GLY A O 1
ATOM 693 N N . CYS A 1 85 ? -1.881 7.803 22.728 1.00 97.06 85 CYS A N 1
ATOM 694 C CA . CYS A 1 85 ? -3.259 7.321 22.819 1.00 97.06 85 CYS A CA 1
ATOM 695 C C . CYS A 1 85 ? -4.019 7.416 21.494 1.00 97.06 85 CYS A C 1
ATOM 697 O O . CYS A 1 85 ? -3.725 8.268 20.658 1.00 97.06 85 CYS A O 1
ATOM 699 N N . ALA A 1 86 ? -5.022 6.555 21.344 1.00 97.75 86 ALA A N 1
ATOM 700 C CA . ALA A 1 86 ? -6.021 6.599 20.285 1.00 97.75 86 ALA A CA 1
ATOM 701 C C . ALA A 1 86 ? -7.418 6.688 20.915 1.00 97.75 86 ALA A C 1
ATOM 703 O O . ALA A 1 86 ? -7.673 6.096 21.966 1.00 97.75 86 ALA A O 1
ATOM 704 N N . LYS A 1 87 ? -8.327 7.439 20.291 1.00 97.81 87 LYS A N 1
ATOM 705 C CA . LYS A 1 87 ? -9.699 7.629 20.779 1.00 97.81 87 LYS A CA 1
ATOM 706 C C . LYS A 1 87 ? -10.685 7.040 19.784 1.00 97.81 87 LYS A C 1
ATOM 708 O O . LYS A 1 87 ? -10.589 7.316 18.594 1.00 97.81 87 LYS A O 1
ATOM 713 N N . TRP A 1 88 ? -11.631 6.262 20.291 1.00 97.81 88 TRP A N 1
ATOM 714 C CA . TRP A 1 88 ? -12.684 5.633 19.510 1.00 97.81 88 TRP A CA 1
ATOM 715 C C . TRP A 1 88 ? -14.042 6.066 20.027 1.00 97.81 88 TRP A C 1
ATOM 717 O O . TRP A 1 88 ? -14.376 5.782 21.175 1.00 97.81 88 TRP A O 1
ATOM 727 N N . GLU A 1 89 ? -14.830 6.737 19.199 1.00 97.25 89 GLU A N 1
ATOM 728 C CA . GLU A 1 89 ? -16.250 6.908 19.477 1.00 97.25 89 GLU A CA 1
ATOM 729 C C . GLU A 1 89 ? -16.992 5.643 19.046 1.00 97.25 89 GLU A C 1
ATOM 731 O O . GLU A 1 89 ? -16.921 5.250 17.884 1.00 97.25 89 GLU A O 1
ATOM 736 N N . VAL A 1 90 ? -17.667 4.983 19.990 1.00 95.81 90 VAL A N 1
ATOM 737 C CA . VAL A 1 90 ? -18.373 3.726 19.728 1.00 95.81 90 VAL A CA 1
ATOM 738 C C . VAL A 1 90 ? -19.576 4.005 18.824 1.00 95.81 90 VAL A C 1
ATOM 740 O O . VAL A 1 90 ? -20.529 4.641 19.281 1.00 95.81 90 VAL A O 1
ATOM 743 N N . PRO A 1 91 ? -19.604 3.526 17.570 1.00 93.50 91 PRO A N 1
ATOM 744 C CA . PRO A 1 91 ? -20.785 3.686 16.740 1.00 93.50 91 PRO A CA 1
ATOM 745 C C . PRO A 1 91 ? -21.882 2.712 17.190 1.00 93.50 91 PRO A C 1
ATOM 747 O O . PRO A 1 91 ? -21.588 1.691 17.819 1.00 93.50 91 PRO A O 1
ATOM 750 N N . PRO A 1 92 ? -23.150 2.975 16.846 1.00 91.12 92 PRO A N 1
ATOM 751 C CA . PRO A 1 92 ? -24.174 1.946 16.936 1.00 91.12 92 PRO A CA 1
ATOM 752 C C . PRO A 1 92 ? -23.812 0.767 16.020 1.00 91.12 92 PRO A C 1
ATOM 754 O O . PRO A 1 92 ? -23.451 0.975 14.861 1.00 91.12 92 PRO A O 1
ATOM 757 N N . LEU A 1 93 ? -23.926 -0.456 16.542 1.00 90.31 93 LEU A N 1
ATOM 758 C CA . LEU A 1 93 ? -23.708 -1.695 15.793 1.00 90.31 93 LEU A CA 1
ATOM 759 C C . LEU A 1 93 ? -24.998 -2.516 15.743 1.00 90.31 93 LEU A C 1
ATOM 761 O O . LEU A 1 93 ? -25.750 -2.565 16.724 1.00 90.31 93 LEU A O 1
ATOM 765 N N . MET A 1 94 ? -25.252 -3.168 14.613 1.00 89.06 94 MET A N 1
ATOM 766 C CA . MET A 1 94 ? -26.303 -4.178 14.486 1.00 89.06 94 MET A CA 1
ATOM 767 C C . MET A 1 94 ? -25.862 -5.495 15.131 1.00 89.06 94 MET A C 1
ATOM 769 O O . MET A 1 94 ? -24.668 -5.751 15.265 1.00 89.06 94 MET A O 1
ATOM 773 N N . ASN A 1 95 ? -26.810 -6.349 15.527 1.00 88.50 95 ASN A N 1
ATOM 774 C CA . ASN A 1 95 ? -26.458 -7.703 15.978 1.00 88.50 95 ASN A CA 1
ATOM 775 C C . ASN A 1 95 ? -25.668 -8.451 14.891 1.00 88.50 95 ASN A C 1
ATOM 777 O O . ASN A 1 95 ? -25.994 -8.341 13.710 1.00 88.50 95 ASN A O 1
ATOM 781 N N . ASP A 1 96 ? -24.630 -9.179 15.310 1.00 89.06 96 ASP A N 1
ATOM 782 C CA . ASP A 1 96 ? -23.683 -9.922 14.464 1.00 89.06 96 ASP A CA 1
ATOM 783 C C . ASP A 1 96 ? -22.829 -9.081 13.505 1.00 89.06 96 ASP A C 1
ATOM 785 O O . ASP A 1 96 ? -21.986 -9.626 12.789 1.00 89.06 96 ASP A O 1
ATOM 789 N N . GLU A 1 97 ? -22.969 -7.756 13.532 1.00 88.44 97 GLU A N 1
ATOM 790 C CA . GLU A 1 97 ? -22.159 -6.865 12.716 1.00 88.44 97 GLU A CA 1
ATOM 791 C C . GLU A 1 97 ? -20.684 -6.916 13.124 1.00 88.44 97 GLU A C 1
ATOM 793 O O . GLU A 1 97 ? -20.340 -6.860 14.309 1.00 88.44 97 GLU A O 1
ATOM 798 N N . PHE A 1 98 ? -19.812 -6.986 12.120 1.00 90.88 98 PHE A N 1
ATOM 799 C CA . PHE A 1 98 ? -18.364 -6.974 12.259 1.00 90.88 98 PHE A CA 1
ATOM 800 C C . PHE A 1 98 ? -17.792 -5.798 11.470 1.00 90.88 98 PHE A C 1
ATOM 802 O O . PHE A 1 98 ? -18.104 -5.645 10.293 1.00 90.88 98 PHE A O 1
ATOM 809 N N . ARG A 1 99 ? -16.949 -4.978 12.103 1.00 92.31 99 ARG A N 1
ATOM 810 C CA . ARG A 1 99 ? -16.282 -3.844 11.446 1.00 92.31 99 ARG A CA 1
ATOM 811 C C . ARG A 1 99 ? -14.828 -3.730 11.856 1.00 92.31 99 ARG A C 1
ATOM 813 O O . ARG A 1 99 ? -14.488 -4.006 13.013 1.00 92.31 99 ARG A O 1
ATOM 820 N N . TYR A 1 100 ? -13.994 -3.266 10.933 1.00 95.44 100 TYR A N 1
ATOM 821 C CA . TYR A 1 100 ? -12.642 -2.826 11.246 1.00 95.44 100 TYR A CA 1
ATOM 822 C C . TYR A 1 100 ? -12.621 -1.335 11.593 1.00 95.44 100 TYR A C 1
ATOM 824 O O . TYR A 1 100 ? -13.465 -0.555 11.161 1.00 95.44 100 TYR A O 1
ATOM 832 N N . TYR A 1 101 ? -11.629 -0.938 12.384 1.00 95.81 101 TYR A N 1
ATOM 833 C CA . TYR A 1 101 ? -11.382 0.449 12.751 1.00 95.81 101 TYR A CA 1
ATOM 834 C C . TYR A 1 101 ? -9.889 0.728 12.718 1.00 95.81 101 TYR A C 1
ATOM 836 O O . TYR A 1 101 ? -9.094 0.001 13.325 1.00 95.81 101 TYR A O 1
ATOM 844 N N . LEU A 1 102 ? -9.528 1.820 12.050 1.00 95.88 102 LEU A N 1
ATOM 845 C CA . LEU A 1 102 ? -8.160 2.289 11.937 1.00 95.88 102 LEU A CA 1
ATOM 846 C C . LEU A 1 102 ? -8.032 3.661 12.603 1.00 95.88 102 LEU A C 1
ATOM 848 O O . LEU A 1 102 ? -8.502 4.669 12.086 1.00 95.88 102 LEU A O 1
ATOM 852 N N . LEU A 1 103 ? -7.415 3.702 13.784 1.00 95.69 103 LEU A N 1
ATOM 853 C CA . LEU A 1 103 ? -7.328 4.917 14.594 1.00 95.69 103 LEU A CA 1
ATOM 854 C C . LEU A 1 103 ? -5.910 5.449 14.651 1.00 95.69 103 LEU A C 1
ATOM 856 O O . LEU A 1 103 ? -4.973 4.705 14.931 1.00 95.69 103 LEU A O 1
ATOM 860 N N . GLN A 1 104 ? -5.756 6.756 14.476 1.00 94.44 104 GLN A N 1
ATOM 861 C CA . GLN A 1 104 ? -4.470 7.407 14.666 1.00 94.44 104 GLN A CA 1
ATOM 862 C C . GLN A 1 104 ? -4.076 7.424 16.149 1.00 94.44 104 GLN A C 1
ATOM 864 O O . GLN A 1 104 ? -4.876 7.760 17.025 1.00 94.44 104 GLN A O 1
ATOM 869 N N . ILE A 1 105 ? -2.819 7.078 16.417 1.00 94.88 105 ILE A N 1
ATOM 870 C CA . ILE A 1 105 ? -2.186 7.218 17.726 1.00 94.88 105 ILE A CA 1
ATOM 871 C C . ILE A 1 105 ? -1.525 8.599 17.762 1.00 94.88 105 ILE A C 1
ATOM 873 O O . ILE A 1 105 ? -0.759 8.954 16.868 1.00 94.88 105 ILE A O 1
ATOM 877 N N . ASN A 1 106 ? -1.824 9.396 18.784 1.00 92.56 106 ASN A N 1
ATOM 878 C CA . ASN A 1 106 ? -1.167 10.681 19.028 1.00 92.56 106 ASN A CA 1
ATOM 879 C C . ASN A 1 106 ? 0.072 10.452 19.920 1.00 92.56 106 ASN A C 1
ATOM 881 O O . ASN A 1 106 ? -0.096 9.834 20.978 1.00 92.56 106 ASN A O 1
ATOM 885 N N . PRO A 1 107 ? 1.284 10.914 19.535 1.00 88.75 107 PRO A N 1
ATOM 886 C CA . PRO A 1 107 ? 1.589 11.797 18.392 1.00 88.75 107 PRO A CA 1
ATOM 887 C C . PRO A 1 107 ? 1.808 11.112 17.041 1.00 88.75 107 PRO A C 1
ATOM 889 O O . PRO A 1 107 ? 1.709 11.776 16.009 1.00 88.75 107 PRO A O 1
ATOM 892 N N . ARG A 1 108 ? 2.109 9.811 17.011 1.00 88.62 108 ARG A N 1
ATOM 893 C CA . ARG A 1 108 ? 2.375 9.081 15.766 1.00 88.62 108 ARG A CA 1
ATOM 894 C C . ARG A 1 108 ? 1.913 7.633 15.853 1.00 88.62 108 ARG A C 1
ATOM 896 O O . ARG A 1 108 ? 1.849 7.066 16.939 1.00 88.62 108 ARG A O 1
ATOM 903 N N . GLY A 1 109 ? 1.668 7.043 14.688 1.00 90.56 109 GLY A N 1
ATOM 904 C CA . GLY A 1 109 ? 1.308 5.643 14.519 1.00 90.56 109 GLY A CA 1
ATOM 905 C C . GLY A 1 109 ? -0.192 5.457 14.360 1.00 90.56 109 GLY A C 1
ATOM 906 O O . GLY A 1 109 ? -0.965 6.418 14.332 1.00 90.56 109 GLY A O 1
ATOM 907 N N . TYR A 1 110 ? -0.611 4.207 14.241 1.00 94.81 110 TYR A N 1
ATOM 908 C CA . TYR A 1 110 ? -2.024 3.860 14.194 1.00 94.81 110 TYR A CA 1
ATOM 909 C C . TYR A 1 110 ? -2.297 2.512 14.855 1.00 94.81 110 TYR A C 1
ATOM 911 O O . TYR A 1 110 ? -1.418 1.655 14.955 1.00 94.81 110 TYR A O 1
ATOM 919 N N . LEU A 1 111 ? -3.540 2.339 15.289 1.00 96.81 111 LEU A N 1
ATOM 920 C CA . LEU A 1 111 ? -4.102 1.122 15.846 1.00 96.81 111 LEU A CA 1
ATOM 921 C C . LEU A 1 111 ? -5.143 0.566 14.877 1.00 96.81 111 LEU A C 1
ATOM 923 O O . LEU A 1 111 ? -6.117 1.250 14.571 1.00 96.81 111 LEU A O 1
ATOM 927 N N . LEU A 1 112 ? -4.961 -0.683 14.456 1.00 97.38 112 LEU A N 1
ATOM 928 C CA . LEU A 1 112 ? -5.994 -1.470 13.798 1.00 97.38 112 LEU A CA 1
ATOM 929 C C . LEU A 1 112 ? -6.635 -2.417 14.817 1.00 97.38 112 LEU A C 1
ATOM 931 O O . LEU A 1 112 ? -5.958 -3.236 15.450 1.00 97.38 112 LEU A O 1
ATOM 935 N N . PHE A 1 113 ? -7.953 -2.351 14.929 1.00 98.12 113 PHE A N 1
ATOM 936 C CA . PHE A 1 113 ? -8.744 -3.308 15.694 1.00 98.12 113 PHE A CA 1
ATOM 937 C C . PHE A 1 113 ? -10.066 -3.583 14.976 1.00 98.12 113 PHE A C 1
ATOM 939 O O . PHE A 1 113 ? -10.423 -2.888 14.026 1.00 98.12 113 PHE A O 1
ATOM 946 N N . SER A 1 114 ? -10.789 -4.607 15.409 1.00 97.56 114 SER A N 1
ATOM 947 C CA . SER A 1 114 ? -12.154 -4.864 14.958 1.00 97.56 114 SER A CA 1
ATOM 948 C C . SER A 1 114 ? -13.118 -4.953 16.132 1.00 97.56 114 SER A C 1
ATOM 950 O O . SER A 1 114 ? -12.726 -5.246 17.265 1.00 97.56 114 SER A O 1
ATOM 952 N N . ALA A 1 115 ? -14.390 -4.687 15.853 1.00 97.25 115 ALA A N 1
ATOM 953 C CA . ALA A 1 115 ? -15.484 -4.873 16.790 1.00 97.25 115 ALA A CA 1
ATOM 954 C C . ALA A 1 115 ? -16.524 -5.802 16.165 1.00 97.25 115 ALA A C 1
ATOM 956 O O . ALA A 1 115 ? -16.974 -5.556 15.046 1.00 97.25 115 ALA A O 1
ATOM 957 N N . LYS A 1 116 ? -16.915 -6.849 16.897 1.00 96.50 116 LYS A N 1
ATOM 958 C CA . LYS A 1 116 ? -18.044 -7.713 16.542 1.00 96.50 116 LYS A CA 1
ATOM 959 C C . LYS A 1 116 ? -19.156 -7.562 17.568 1.00 96.50 116 LYS A C 1
ATOM 961 O O . LYS A 1 116 ? -18.942 -7.871 18.741 1.00 96.50 116 LYS A O 1
ATOM 966 N N . CYS A 1 117 ? -20.337 -7.120 17.155 1.00 95.38 117 CYS A N 1
ATOM 967 C CA . CYS A 1 117 ? -21.495 -7.106 18.040 1.00 95.38 117 CYS A CA 1
ATOM 968 C C . CYS A 1 117 ? -22.023 -8.531 18.227 1.00 95.38 117 CYS A C 1
ATOM 970 O O . CYS A 1 117 ? -22.355 -9.208 17.263 1.00 95.38 117 CYS A O 1
ATOM 972 N N . ILE A 1 118 ? -22.089 -8.991 19.473 1.00 95.44 118 ILE A N 1
ATOM 973 C CA . ILE A 1 118 ? -22.553 -10.338 19.821 1.00 95.44 118 ILE A CA 1
ATOM 974 C C . ILE A 1 118 ? -24.041 -10.331 20.153 1.00 95.44 118 ILE A C 1
ATOM 976 O O . ILE A 1 118 ? -24.767 -11.257 19.815 1.00 95.44 118 ILE A O 1
ATOM 980 N N . SER A 1 119 ? -24.500 -9.311 20.878 1.00 92.19 119 SER A N 1
ATOM 981 C CA . SER A 1 119 ? -25.912 -9.163 21.233 1.00 92.19 119 SER A CA 1
ATOM 982 C C . SER A 1 119 ? -26.211 -7.749 21.715 1.00 92.19 119 SER A C 1
ATOM 984 O O . SER A 1 119 ? -25.298 -6.987 22.052 1.00 92.19 119 SER A O 1
ATOM 986 N N . ARG A 1 120 ? -27.508 -7.430 21.812 1.00 90.19 120 ARG A N 1
ATOM 987 C CA . ARG A 1 120 ? -28.019 -6.114 22.234 1.00 90.19 120 ARG A CA 1
ATOM 988 C C . ARG A 1 120 ? -27.566 -4.976 21.310 1.00 90.19 120 ARG A C 1
ATOM 990 O O . ARG A 1 120 ? -27.563 -3.822 21.717 1.00 90.19 120 ARG A O 1
ATOM 997 N N . GLY A 1 121 ? -27.169 -5.312 20.085 1.00 86.50 121 GLY A N 1
ATOM 998 C CA . GLY A 1 121 ? -27.052 -4.394 18.965 1.00 86.50 121 GLY A CA 1
ATOM 999 C C . GLY A 1 121 ? -28.423 -4.090 18.372 1.00 86.50 121 GLY A C 1
ATOM 1000 O O . GLY A 1 121 ? -29.438 -4.690 18.743 1.00 86.50 121 GLY A O 1
ATOM 1001 N N . ILE A 1 122 ? -28.457 -3.105 17.477 1.00 83.75 122 ILE A N 1
ATOM 1002 C CA . ILE A 1 122 ? -29.688 -2.714 16.791 1.00 83.75 122 ILE A CA 1
ATOM 1003 C C . ILE A 1 122 ? -30.216 -3.951 16.056 1.00 83.75 122 ILE A C 1
ATOM 1005 O O . ILE A 1 122 ? -29.454 -4.676 15.411 1.00 83.75 122 ILE A O 1
ATOM 1009 N N . SER A 1 123 ? -31.514 -4.227 16.196 1.00 74.44 123 SER A N 1
ATOM 1010 C CA . SER A 1 123 ? -32.143 -5.328 15.462 1.00 74.44 123 SER A CA 1
ATOM 1011 C C . SER A 1 123 ? -31.926 -5.097 13.971 1.00 74.44 123 SER A C 1
ATOM 1013 O O . SER A 1 123 ? -32.168 -3.991 13.494 1.00 74.44 123 SER A O 1
ATOM 1015 N N . SER A 1 124 ? -31.433 -6.113 13.262 1.00 63.12 124 SER A N 1
ATOM 1016 C CA . SER A 1 124 ? -31.050 -6.041 11.852 1.00 63.12 124 SER A CA 1
ATOM 1017 C C . SER A 1 124 ? -32.265 -5.734 10.970 1.00 63.12 124 SER A C 1
ATOM 1019 O O . SER A 1 124 ? -32.906 -6.626 10.417 1.00 63.12 124 SER A O 1
ATOM 1021 N N . LEU A 1 125 ? -32.610 -4.459 10.858 1.00 51.06 125 LEU A N 1
ATOM 1022 C CA . LEU A 1 125 ? -33.575 -3.939 9.911 1.00 51.06 125 LEU A CA 1
ATOM 1023 C C . LEU A 1 125 ? -32.796 -3.049 8.950 1.00 51.06 125 LEU A C 1
ATOM 1025 O O . LEU A 1 125 ? -32.279 -2.008 9.336 1.00 51.06 125 LEU A O 1
ATOM 1029 N N . GLN A 1 126 ? -32.766 -3.504 7.696 1.00 52.81 126 GLN A N 1
ATOM 1030 C CA . GLN A 1 126 ? -32.219 -2.851 6.506 1.00 52.81 126 GLN A CA 1
ATOM 1031 C C . GLN A 1 126 ? -30.708 -3.033 6.288 1.00 52.81 126 GLN A C 1
ATOM 1033 O O . GLN A 1 126 ? -29.880 -2.205 6.652 1.00 52.81 126 GLN A O 1
ATOM 1038 N N . ILE A 1 127 ? -30.377 -4.090 5.533 1.00 54.09 127 ILE A N 1
ATOM 1039 C CA . ILE A 1 127 ? -29.308 -4.022 4.527 1.00 54.09 127 ILE A CA 1
ATOM 1040 C C . ILE A 1 127 ? -29.571 -2.740 3.727 1.00 54.09 127 ILE A C 1
ATOM 1042 O O . ILE A 1 127 ? -30.580 -2.658 3.018 1.00 54.09 127 ILE A O 1
ATOM 1046 N N . LEU A 1 128 ? -28.730 -1.720 3.889 1.00 55.44 128 LEU A N 1
ATOM 1047 C CA . LEU A 1 128 ? -28.830 -0.509 3.084 1.00 55.44 128 LEU A CA 1
ATOM 1048 C C . LEU A 1 128 ? -28.646 -0.918 1.616 1.00 55.44 128 LEU A C 1
ATOM 1050 O O . LEU A 1 128 ? -27.620 -1.473 1.240 1.00 55.44 128 LEU A O 1
ATOM 1054 N N . GLN A 1 129 ? -29.651 -0.667 0.776 1.00 60.47 129 GLN A N 1
ATOM 1055 C CA . GLN A 1 129 ? -29.629 -1.077 -0.636 1.00 60.47 129 GLN A CA 1
ATOM 1056 C C . GLN A 1 129 ? -28.692 -0.220 -1.504 1.00 60.47 129 GLN A C 1
ATOM 1058 O O . GLN A 1 129 ? -28.549 -0.478 -2.697 1.00 60.47 129 GLN A O 1
ATOM 1063 N N . GLN A 1 130 ? -28.082 0.821 -0.934 1.00 70.12 130 GLN A N 1
ATOM 1064 C CA . GLN A 1 130 ? -27.321 1.814 -1.680 1.00 70.12 130 GLN A CA 1
ATOM 1065 C C . GLN A 1 130 ? -25.845 1.800 -1.279 1.00 70.12 130 GLN A C 1
ATOM 1067 O O . GLN A 1 130 ? -25.486 1.834 -0.099 1.00 70.12 130 GLN A O 1
ATOM 1072 N N . ILE A 1 131 ? -24.987 1.765 -2.297 1.00 77.50 131 ILE A N 1
ATOM 1073 C CA . ILE A 1 131 ? -23.558 2.046 -2.175 1.00 77.50 131 ILE A CA 1
ATOM 1074 C C . ILE A 1 131 ? -23.414 3.531 -1.839 1.00 77.50 131 ILE A C 1
ATOM 1076 O O . ILE A 1 131 ? -23.961 4.378 -2.544 1.00 77.50 131 ILE A O 1
ATOM 1080 N N . SER A 1 132 ? -22.671 3.841 -0.778 1.00 77.75 132 SER A N 1
ATOM 1081 C CA . SER A 1 132 ? -22.247 5.211 -0.499 1.00 77.75 132 SER A CA 1
ATOM 1082 C C . SER A 1 132 ? -20.850 5.410 -1.088 1.00 77.75 132 SER A C 1
ATOM 1084 O O . SER A 1 132 ? -19.924 4.747 -0.617 1.00 77.75 132 SER A O 1
ATOM 1086 N N . PRO A 1 133 ? -20.662 6.292 -2.088 1.00 74.12 133 PRO A N 1
ATOM 1087 C CA . PRO A 1 133 ? -19.345 6.535 -2.682 1.00 74.12 133 PRO A CA 1
ATOM 1088 C C . PRO A 1 133 ? -18.364 7.187 -1.699 1.00 74.12 133 PRO A C 1
ATOM 1090 O O . PRO A 1 133 ? -17.154 7.090 -1.866 1.00 74.12 133 PRO A O 1
ATOM 1093 N N . GLU A 1 134 ? -18.887 7.802 -0.637 1.00 82.31 134 GLU A N 1
ATOM 1094 C CA . GLU A 1 134 ? -18.097 8.392 0.442 1.00 82.31 134 GLU A CA 1
ATOM 1095 C C . GLU A 1 134 ? -17.553 7.350 1.425 1.00 82.31 134 GLU A C 1
ATOM 1097 O O . GLU A 1 134 ? -16.670 7.658 2.231 1.00 82.31 134 GLU A O 1
ATOM 1102 N N . ARG A 1 135 ? -18.075 6.114 1.383 1.00 86.31 135 ARG A N 1
ATOM 1103 C CA . ARG A 1 135 ? -17.572 5.025 2.218 1.00 86.31 135 ARG A CA 1
ATOM 1104 C C . ARG A 1 135 ? -16.144 4.703 1.788 1.00 86.31 135 ARG A C 1
ATOM 1106 O O . ARG A 1 135 ? -15.850 4.529 0.609 1.00 86.31 135 ARG A O 1
ATOM 1113 N N . LYS A 1 136 ? -15.253 4.607 2.768 1.00 91.88 136 LYS A N 1
ATOM 1114 C CA . LYS A 1 136 ? -13.866 4.223 2.532 1.00 91.88 136 LYS A CA 1
ATOM 1115 C C . LYS A 1 136 ? -13.746 2.706 2.475 1.00 91.88 136 LYS A C 1
ATOM 1117 O O . LYS A 1 136 ? -14.429 1.995 3.209 1.00 91.88 136 LYS A O 1
ATOM 1122 N N . THR A 1 137 ? -12.842 2.239 1.631 1.00 93.88 137 THR A N 1
ATOM 1123 C CA . THR A 1 137 ? -12.307 0.881 1.682 1.00 93.88 137 THR A CA 1
ATOM 1124 C C . THR A 1 137 ? -11.173 0.820 2.697 1.00 93.88 137 THR A C 1
ATOM 1126 O O . THR A 1 137 ? -10.416 1.786 2.834 1.00 93.88 137 THR A O 1
ATOM 1129 N N . LEU A 1 138 ? -11.030 -0.311 3.385 1.00 96.06 138 LEU A N 1
ATOM 1130 C CA . LEU A 1 138 ? -9.853 -0.610 4.193 1.00 96.06 138 LEU A CA 1
ATOM 1131 C C . LEU A 1 138 ? -8.936 -1.553 3.418 1.00 96.06 138 LEU A C 1
ATOM 1133 O O . LEU A 1 138 ? -9.298 -2.694 3.126 1.00 96.06 138 LEU A O 1
ATOM 1137 N N . LEU A 1 139 ? -7.729 -1.087 3.118 1.00 96.75 139 LEU A N 1
ATOM 1138 C CA . LEU A 1 139 ? -6.721 -1.841 2.384 1.00 96.75 139 LEU A CA 1
ATOM 1139 C C . LEU A 1 139 ? -5.610 -2.296 3.324 1.00 96.75 139 LEU A C 1
ATOM 1141 O O . LEU A 1 139 ? -5.028 -1.494 4.051 1.00 96.75 139 LEU A O 1
ATOM 1145 N N . GLN A 1 140 ? -5.273 -3.577 3.255 1.00 95.88 140 GLN A N 1
ATOM 1146 C CA . GLN A 1 140 ? -4.046 -4.143 3.791 1.00 95.88 140 GLN A CA 1
ATOM 1147 C C . GLN A 1 140 ? -2.990 -4.151 2.680 1.00 95.88 140 GLN A C 1
ATOM 1149 O O . GLN A 1 140 ? -3.117 -4.877 1.698 1.00 95.88 140 GLN A O 1
ATOM 1154 N N . ILE A 1 141 ? -1.936 -3.353 2.835 1.00 94.19 141 ILE A N 1
ATOM 1155 C CA . ILE A 1 141 ? -0.841 -3.223 1.870 1.00 94.19 141 ILE A CA 1
ATOM 1156 C C . ILE A 1 141 ? 0.397 -3.894 2.452 1.00 94.19 141 ILE A C 1
ATOM 1158 O O . ILE A 1 141 ? 1.072 -3.364 3.336 1.00 94.19 141 ILE A O 1
ATOM 1162 N N . LYS A 1 142 ? 0.715 -5.080 1.948 1.00 91.38 142 LYS A N 1
ATOM 1163 C CA . LYS A 1 142 ? 1.922 -5.815 2.303 1.00 91.38 142 LYS A CA 1
ATOM 1164 C C . LYS A 1 142 ? 3.057 -5.406 1.376 1.00 91.38 142 LYS A C 1
ATOM 1166 O O . LYS A 1 142 ? 3.025 -5.657 0.172 1.00 91.38 142 LYS A O 1
ATOM 1171 N N . VAL A 1 143 ? 4.085 -4.813 1.966 1.00 85.00 143 VAL A N 1
ATOM 1172 C CA . VAL A 1 143 ? 5.261 -4.316 1.256 1.00 85.00 143 VAL A CA 1
ATOM 1173 C C . VAL A 1 143 ? 6.196 -5.489 0.982 1.00 85.00 143 VAL A C 1
ATOM 1175 O O . VAL A 1 143 ? 6.635 -6.191 1.901 1.00 85.00 143 VAL A O 1
ATOM 1178 N N . LYS A 1 144 ? 6.449 -5.748 -0.301 1.00 81.31 144 LYS A N 1
ATOM 1179 C CA . LYS A 1 144 ? 7.410 -6.750 -0.780 1.00 81.31 144 LYS A CA 1
ATOM 1180 C C . LYS A 1 144 ? 8.779 -6.040 -0.942 1.00 81.31 144 LYS A C 1
ATOM 1182 O O . LYS A 1 144 ? 9.034 -5.108 -0.181 1.00 81.31 144 LYS A O 1
ATOM 1187 N N . PRO A 1 145 ? 9.749 -6.488 -1.770 1.00 74.94 145 PRO A N 1
ATOM 1188 C CA . PRO A 1 145 ? 11.010 -5.759 -1.871 1.00 74.94 145 PRO A CA 1
ATOM 1189 C C . PRO A 1 145 ? 10.813 -4.437 -2.613 1.00 74.94 145 PRO A C 1
ATOM 1191 O O . PRO A 1 145 ? 10.149 -4.398 -3.645 1.00 74.94 145 PRO A O 1
ATOM 1194 N N . ILE A 1 146 ? 11.457 -3.384 -2.112 1.00 78.50 146 ILE A N 1
ATOM 1195 C CA . ILE A 1 146 ? 11.709 -2.172 -2.893 1.00 78.50 146 ILE A CA 1
ATOM 1196 C C . ILE A 1 146 ? 13.088 -2.336 -3.537 1.00 78.50 146 ILE A C 1
ATOM 1198 O O . ILE A 1 146 ? 14.064 -2.653 -2.849 1.00 78.50 146 ILE A O 1
ATOM 1202 N N . VAL A 1 147 ? 13.152 -2.177 -4.856 1.00 77.88 147 VAL A N 1
ATOM 1203 C CA . VAL A 1 147 ? 14.331 -2.465 -5.688 1.00 77.88 147 VAL A CA 1
ATOM 1204 C C . VAL A 1 147 ? 14.824 -1.211 -6.411 1.00 77.88 147 VAL A C 1
ATOM 1206 O O . VAL A 1 147 ? 14.059 -0.274 -6.633 1.00 77.88 147 VAL A O 1
ATOM 1209 N N . GLY A 1 148 ? 16.094 -1.209 -6.825 1.00 75.56 148 GLY A N 1
ATOM 1210 C CA . GLY A 1 148 ? 16.657 -0.134 -7.653 1.00 75.56 148 GLY A CA 1
ATOM 1211 C C . GLY A 1 148 ? 16.865 1.188 -6.913 1.00 75.56 148 GLY A C 1
ATOM 1212 O O . GLY A 1 148 ? 16.662 2.249 -7.487 1.00 75.56 148 GLY A O 1
ATOM 1213 N N . LEU A 1 149 ? 17.231 1.127 -5.629 1.00 77.62 149 LEU A N 1
ATOM 1214 C CA . LEU A 1 149 ? 17.369 2.304 -4.762 1.00 77.62 149 LEU A CA 1
ATOM 1215 C C . LEU A 1 149 ? 18.662 3.097 -4.969 1.00 77.62 149 LEU A C 1
ATOM 1217 O O . LEU A 1 149 ? 18.743 4.237 -4.521 1.00 77.62 149 LEU A O 1
ATOM 1221 N N . GLU A 1 150 ? 19.672 2.517 -5.618 1.00 74.19 150 GLU A N 1
ATOM 1222 C CA . GLU A 1 150 ? 20.973 3.170 -5.788 1.00 74.19 150 GLU A CA 1
ATOM 1223 C C . GLU A 1 150 ? 20.844 4.499 -6.529 1.00 74.19 150 GLU A C 1
ATOM 1225 O O . GLU A 1 150 ? 21.301 5.514 -6.009 1.00 74.19 150 GLU A O 1
ATOM 1230 N N . ARG A 1 151 ? 20.138 4.525 -7.667 1.00 78.56 151 ARG A N 1
ATOM 1231 C CA . ARG A 1 151 ? 19.977 5.746 -8.464 1.00 78.56 151 ARG A CA 1
ATOM 1232 C C . ARG A 1 151 ? 19.320 6.865 -7.661 1.00 78.56 151 ARG A C 1
ATOM 1234 O O . ARG A 1 151 ? 19.794 7.996 -7.709 1.00 78.56 151 ARG A O 1
ATOM 1241 N N . ALA A 1 152 ? 18.277 6.537 -6.902 1.00 80.88 152 ALA A N 1
ATOM 1242 C CA . ALA A 1 152 ? 17.575 7.477 -6.036 1.00 80.88 152 ALA A CA 1
ATOM 1243 C C . ALA A 1 152 ? 18.476 8.024 -4.914 1.00 80.88 152 ALA A C 1
ATOM 1245 O O . ALA A 1 152 ? 18.604 9.234 -4.743 1.00 80.88 152 ALA A O 1
ATOM 1246 N N . ILE A 1 153 ? 19.178 7.147 -4.191 1.00 78.62 153 ILE A N 1
ATOM 1247 C CA . ILE A 1 153 ? 20.062 7.548 -3.084 1.00 78.62 153 ILE A CA 1
ATOM 1248 C C . ILE A 1 153 ? 21.273 8.340 -3.599 1.00 78.62 153 ILE A C 1
ATOM 1250 O O . ILE A 1 153 ? 21.653 9.346 -3.002 1.00 78.62 153 ILE A O 1
ATOM 1254 N N . SER A 1 154 ? 21.887 7.916 -4.705 1.00 77.25 154 SER A N 1
ATOM 1255 C CA . SER A 1 154 ? 23.036 8.601 -5.303 1.00 77.25 154 SER A CA 1
ATOM 1256 C C . SER A 1 154 ? 22.672 9.979 -5.855 1.00 77.25 154 SER A C 1
ATOM 1258 O O . SER A 1 154 ? 23.507 10.878 -5.794 1.00 77.25 154 SER A O 1
ATOM 1260 N N . GLN A 1 155 ? 21.452 10.175 -6.363 1.00 80.62 155 GLN A N 1
ATOM 1261 C CA . GLN A 1 155 ? 20.972 11.500 -6.765 1.00 80.62 155 GLN A CA 1
ATOM 1262 C C . GLN A 1 155 ? 20.788 12.434 -5.566 1.00 80.62 155 GLN A C 1
ATOM 1264 O O . GLN A 1 155 ? 21.179 13.594 -5.647 1.00 80.62 155 GLN A O 1
ATOM 1269 N N . GLU A 1 156 ? 20.258 11.920 -4.456 1.00 82.50 156 GLU A N 1
ATOM 1270 C CA . GLU A 1 156 ? 19.994 12.726 -3.261 1.00 82.50 156 GLU A CA 1
ATOM 1271 C C . GLU A 1 156 ? 21.275 13.060 -2.471 1.00 82.50 156 GLU A C 1
ATOM 1273 O O . GLU A 1 156 ? 21.457 14.180 -1.998 1.00 82.50 156 GLU A O 1
ATOM 1278 N N . PHE A 1 157 ? 22.205 12.107 -2.332 1.00 78.06 157 PHE A N 1
ATOM 1279 C CA . PHE A 1 157 ? 23.362 12.251 -1.431 1.00 78.06 157 PHE A CA 1
ATOM 1280 C C . PHE A 1 157 ? 24.732 12.231 -2.117 1.00 78.06 157 PHE A C 1
ATOM 1282 O O . PHE A 1 157 ? 25.744 12.523 -1.468 1.00 78.06 157 PHE A O 1
ATOM 1289 N N . GLY A 1 158 ? 24.789 11.880 -3.400 1.00 74.88 158 GLY A N 1
ATOM 1290 C CA . GLY A 1 158 ? 26.025 11.616 -4.132 1.00 74.88 158 GLY A CA 1
ATOM 1291 C C . GLY A 1 158 ? 26.587 10.207 -3.892 1.00 74.88 158 GLY A C 1
ATOM 1292 O O . GLY A 1 158 ? 26.518 9.658 -2.789 1.00 74.88 158 GLY A O 1
ATOM 1293 N N . LEU A 1 159 ? 27.225 9.646 -4.926 1.00 67.50 159 LEU A N 1
ATOM 1294 C CA . LEU A 1 159 ? 27.795 8.286 -4.952 1.00 67.50 159 LEU A CA 1
ATOM 1295 C C . LEU A 1 159 ? 28.697 7.967 -3.745 1.00 67.50 159 LEU A C 1
ATOM 1297 O O . LEU A 1 159 ? 28.577 6.909 -3.133 1.00 67.50 159 LEU A O 1
ATOM 1301 N N . ASN A 1 160 ? 29.561 8.903 -3.340 1.00 63.19 160 ASN A N 1
ATOM 1302 C CA . ASN A 1 160 ? 30.539 8.677 -2.265 1.00 63.19 160 ASN A CA 1
ATOM 1303 C C . ASN A 1 160 ? 29.905 8.536 -0.869 1.00 63.19 160 ASN A C 1
ATOM 1305 O O . ASN A 1 160 ? 30.541 8.014 0.044 1.00 63.19 160 ASN A O 1
ATOM 1309 N N . LYS A 1 161 ? 28.662 8.999 -0.680 1.00 64.12 161 LYS A N 1
ATOM 1310 C CA . LYS A 1 161 ? 27.941 8.918 0.601 1.00 64.12 161 LYS A CA 1
ATOM 1311 C C . LYS A 1 161 ? 26.948 7.758 0.654 1.00 64.12 161 LYS A C 1
ATOM 1313 O O . LYS A 1 161 ? 26.411 7.492 1.725 1.00 64.12 161 LYS A O 1
ATOM 1318 N N . PHE A 1 162 ? 26.749 7.044 -0.455 1.00 63.16 162 PHE A N 1
ATOM 1319 C CA . PHE A 1 162 ? 25.838 5.905 -0.555 1.00 63.16 162 PHE A CA 1
ATOM 1320 C C . PHE A 1 162 ? 26.159 4.813 0.480 1.00 63.16 162 PHE A C 1
ATOM 1322 O O . PHE A 1 162 ? 25.297 4.413 1.262 1.00 63.16 162 PHE A O 1
ATOM 1329 N N . ILE A 1 163 ? 27.425 4.377 0.542 1.00 60.16 163 ILE A N 1
ATOM 1330 C CA . ILE A 1 163 ? 27.852 3.237 1.374 1.00 60.16 163 ILE A CA 1
ATOM 1331 C C . ILE A 1 163 ? 27.627 3.508 2.867 1.00 60.16 163 ILE A C 1
ATOM 1333 O O . ILE A 1 163 ? 27.192 2.625 3.603 1.00 60.16 163 ILE A O 1
ATOM 1337 N N . ALA A 1 164 ? 27.831 4.752 3.306 1.00 59.22 164 ALA A N 1
ATOM 1338 C CA . ALA A 1 164 ? 27.639 5.157 4.698 1.00 59.22 164 ALA A CA 1
ATOM 1339 C C . ALA A 1 164 ? 26.168 5.115 5.162 1.00 59.22 164 ALA A C 1
ATOM 1341 O O . ALA A 1 164 ? 25.902 5.229 6.356 1.00 59.22 164 ALA A O 1
ATOM 1342 N N . ARG A 1 165 ? 25.206 4.970 4.239 1.00 63.81 165 ARG A N 1
ATOM 1343 C CA . ARG A 1 165 ? 23.760 5.040 4.514 1.00 63.81 165 ARG A CA 1
ATOM 1344 C C . ARG A 1 165 ? 23.050 3.686 4.430 1.00 63.81 165 ARG A C 1
ATOM 1346 O O . ARG A 1 165 ? 21.876 3.602 4.778 1.00 63.81 165 ARG A O 1
ATOM 1353 N N . ILE A 1 166 ? 23.757 2.624 4.033 1.00 57.78 166 ILE A N 1
ATOM 1354 C CA . ILE A 1 166 ? 23.235 1.251 3.858 1.00 57.78 166 ILE A CA 1
ATOM 1355 C C . ILE A 1 166 ? 22.654 0.659 5.160 1.00 57.78 166 ILE A C 1
ATOM 1357 O O . ILE A 1 166 ? 21.840 -0.257 5.101 1.00 57.78 166 ILE A O 1
ATOM 1361 N N . GLY A 1 167 ? 23.016 1.199 6.330 1.00 57.00 167 GLY A N 1
ATOM 1362 C CA . GLY A 1 167 ? 22.499 0.783 7.643 1.00 57.00 167 GLY A CA 1
ATOM 1363 C C . GLY A 1 167 ? 21.405 1.676 8.244 1.00 57.00 167 GLY A C 1
ATOM 1364 O O . GLY A 1 167 ? 21.034 1.473 9.398 1.00 57.00 167 GLY A O 1
ATOM 1365 N N . ASN A 1 168 ? 20.916 2.684 7.517 1.00 65.69 168 ASN A N 1
ATOM 1366 C CA . ASN A 1 168 ? 19.936 3.626 8.057 1.00 65.69 168 ASN A CA 1
ATOM 1367 C C . ASN A 1 168 ? 18.508 3.073 8.021 1.00 65.69 168 ASN A C 1
ATOM 1369 O O . ASN A 1 168 ? 18.123 2.316 7.131 1.00 65.69 168 ASN A O 1
ATOM 1373 N N . ASN A 1 169 ? 17.694 3.515 8.982 1.00 72.38 169 ASN A N 1
ATOM 1374 C CA . ASN A 1 169 ? 16.285 3.149 9.054 1.00 72.38 169 ASN A CA 1
ATOM 1375 C C . ASN A 1 169 ? 15.532 3.769 7.875 1.00 72.38 169 ASN A C 1
ATOM 1377 O O . ASN A 1 169 ? 15.468 4.992 7.750 1.00 72.38 169 ASN A O 1
ATOM 1381 N N . MET A 1 170 ? 14.926 2.932 7.038 1.00 79.75 170 MET A N 1
ATOM 1382 C CA . MET A 1 170 ? 13.982 3.387 6.024 1.00 79.75 170 MET A CA 1
ATOM 1383 C C . MET A 1 170 ? 12.556 3.115 6.475 1.00 79.75 170 MET A C 1
ATOM 1385 O O . MET A 1 170 ? 12.263 2.088 7.093 1.00 79.75 170 MET A O 1
ATOM 1389 N N . LYS A 1 171 ? 11.654 4.037 6.154 1.00 83.31 171 LYS A N 1
ATOM 1390 C CA . LYS A 1 171 ? 10.222 3.858 6.377 1.00 83.31 171 LYS A CA 1
ATOM 1391 C C . LYS A 1 171 ? 9.466 4.139 5.099 1.00 83.31 171 LYS A C 1
ATOM 1393 O O . LYS A 1 171 ? 9.774 5.087 4.381 1.00 83.31 171 LYS A O 1
ATOM 1398 N N . ILE A 1 172 ? 8.449 3.332 4.852 1.00 88.81 172 ILE A N 1
ATOM 1399 C CA . ILE A 1 172 ? 7.493 3.571 3.785 1.00 88.81 172 ILE A CA 1
ATOM 1400 C C . ILE A 1 172 ? 6.274 4.252 4.389 1.00 88.81 172 ILE A C 1
ATOM 1402 O O . ILE A 1 172 ? 5.773 3.850 5.442 1.00 88.81 172 ILE A O 1
ATOM 1406 N N . ALA A 1 173 ? 5.827 5.315 3.738 1.00 91.25 173 ALA A N 1
ATOM 1407 C CA . ALA A 1 173 ? 4.636 6.056 4.089 1.00 91.25 173 ALA A CA 1
ATOM 1408 C C . ALA A 1 173 ? 3.633 5.972 2.941 1.00 91.25 173 ALA A C 1
ATOM 1410 O O . ALA A 1 173 ? 3.979 6.236 1.790 1.00 91.25 173 ALA A O 1
ATOM 1411 N N . VAL A 1 174 ? 2.390 5.639 3.272 1.00 93.94 174 VAL A N 1
ATOM 1412 C CA . VAL A 1 174 ? 1.253 5.701 2.356 1.00 93.94 174 VAL A CA 1
ATOM 1413 C C . VAL A 1 174 ? 0.317 6.785 2.859 1.00 93.94 174 VAL A C 1
ATOM 1415 O O . VAL A 1 174 ? -0.068 6.795 4.031 1.00 93.94 174 VAL A O 1
ATOM 1418 N N . ARG A 1 175 ? -0.012 7.727 1.984 1.00 94.62 175 ARG A N 1
ATOM 1419 C CA . ARG A 1 175 ? -0.911 8.837 2.267 1.00 94.62 175 ARG A CA 1
ATOM 1420 C C . ARG A 1 175 ? -2.156 8.715 1.399 1.00 94.62 175 ARG A C 1
ATOM 1422 O O . ARG A 1 175 ? -2.042 8.655 0.177 1.00 94.62 175 ARG A O 1
ATOM 1429 N N . SER A 1 176 ? -3.300 8.711 2.068 1.00 94.38 176 SER A N 1
ATOM 1430 C CA . SER A 1 176 ? -4.621 8.937 1.490 1.00 94.38 176 SER A CA 1
ATOM 1431 C C . SER A 1 176 ? -5.092 10.365 1.807 1.00 94.38 176 SER A C 1
ATOM 1433 O O . SER A 1 176 ? -4.446 11.095 2.568 1.00 94.38 176 SER A O 1
ATOM 1435 N N . GLU A 1 177 ? -6.226 10.781 1.249 1.00 90.06 177 GLU A N 1
ATOM 1436 C CA . GLU A 1 177 ? -6.934 12.016 1.608 1.00 90.06 177 GLU A CA 1
ATOM 1437 C C . GLU A 1 177 ? -7.260 12.053 3.102 1.00 90.06 177 GLU A C 1
ATOM 1439 O O . GLU A 1 177 ? -7.270 13.114 3.725 1.00 90.06 177 GLU A O 1
ATOM 1444 N N . SER A 1 178 ? -7.525 10.880 3.679 1.00 83.88 178 SER A N 1
ATOM 1445 C CA . SER A 1 178 ? -8.080 10.765 5.022 1.00 83.88 178 SER A CA 1
ATOM 1446 C C . SER A 1 178 ? -7.075 10.373 6.098 1.00 83.88 178 SER A C 1
ATOM 1448 O O . SER A 1 178 ? -7.365 10.541 7.282 1.00 83.88 178 SER A O 1
ATOM 1450 N N . MET A 1 179 ? -5.901 9.859 5.721 1.00 90.12 179 MET A N 1
ATOM 1451 C CA . MET A 1 179 ? -4.890 9.457 6.689 1.00 90.12 179 MET A CA 1
ATOM 1452 C C . MET A 1 179 ? -3.482 9.361 6.098 1.00 90.12 179 MET A C 1
ATOM 1454 O O . MET A 1 179 ? -3.258 9.339 4.889 1.00 90.12 179 MET A O 1
ATOM 1458 N N . ARG A 1 180 ? -2.504 9.234 6.996 1.00 89.88 180 ARG A N 1
ATOM 1459 C CA . ARG A 1 180 ? -1.134 8.855 6.662 1.00 89.88 180 ARG A CA 1
ATOM 1460 C C . ARG A 1 180 ? -0.728 7.653 7.503 1.00 89.88 180 ARG A C 1
ATOM 1462 O O . ARG A 1 180 ? -0.667 7.746 8.725 1.00 89.88 180 ARG A O 1
ATOM 1469 N N . ALA A 1 181 ? -0.413 6.549 6.841 1.00 89.88 181 ALA A N 1
ATOM 1470 C CA . ALA A 1 181 ? 0.151 5.357 7.454 1.00 89.88 181 ALA A CA 1
ATOM 1471 C C . ALA A 1 181 ? 1.659 5.310 7.192 1.00 89.88 181 ALA A C 1
ATOM 1473 O O . ALA A 1 181 ? 2.123 5.670 6.110 1.00 89.88 181 ALA A O 1
ATOM 1474 N N . ARG A 1 182 ? 2.439 4.860 8.175 1.00 88.00 182 ARG A N 1
ATOM 1475 C CA . ARG A 1 182 ? 3.882 4.637 8.042 1.00 88.00 182 ARG A CA 1
ATOM 1476 C C . ARG A 1 182 ? 4.243 3.311 8.701 1.00 88.00 182 ARG A C 1
ATOM 1478 O O . ARG A 1 182 ? 3.578 2.897 9.644 1.00 88.00 182 ARG A O 1
ATOM 1485 N N . THR A 1 183 ? 5.264 2.641 8.184 1.00 84.38 183 THR A N 1
ATOM 1486 C CA . THR A 1 183 ? 5.847 1.445 8.801 1.00 84.38 183 THR A CA 1
ATOM 1487 C C . THR A 1 183 ? 7.308 1.317 8.372 1.00 84.38 183 THR A C 1
ATOM 1489 O O . THR A 1 183 ? 7.746 1.975 7.418 1.00 84.38 183 THR A O 1
ATOM 1492 N N . GLY A 1 184 ? 8.085 0.521 9.097 1.00 76.00 184 GLY A N 1
ATOM 1493 C CA . GLY A 1 184 ? 9.480 0.259 8.760 1.00 76.00 184 GLY A CA 1
ATOM 1494 C C . GLY A 1 184 ? 9.625 -0.501 7.441 1.00 76.00 184 GLY A C 1
ATOM 1495 O O . GLY A 1 184 ? 8.798 -1.329 7.068 1.00 76.00 184 GLY A O 1
ATOM 1496 N N . VAL A 1 185 ? 10.715 -0.256 6.722 1.00 69.81 185 VAL A N 1
ATOM 1497 C CA . VAL A 1 185 ? 11.118 -1.121 5.613 1.00 69.81 185 VAL A CA 1
ATOM 1498 C C . VAL A 1 185 ? 12.263 -1.983 6.097 1.00 69.81 185 VAL A C 1
ATOM 1500 O O . VAL A 1 185 ? 13.378 -1.523 6.302 1.00 69.81 185 VAL A O 1
ATOM 1503 N N . THR A 1 186 ? 11.975 -3.260 6.284 1.00 55.22 186 THR A N 1
ATOM 1504 C CA . THR A 1 186 ? 12.971 -4.269 6.657 1.00 55.22 186 THR A CA 1
ATOM 1505 C C . THR A 1 186 ? 13.625 -4.889 5.419 1.00 55.22 186 THR A C 1
ATOM 1507 O O . THR A 1 186 ? 14.670 -5.525 5.531 1.00 55.22 186 THR A O 1
ATOM 1510 N N . LYS A 1 187 ? 13.029 -4.721 4.227 1.00 58.91 187 LYS A N 1
ATOM 1511 C CA . LYS A 1 187 ? 13.442 -5.363 2.971 1.00 58.91 187 LYS A CA 1
ATOM 1512 C C . LYS A 1 187 ? 13.917 -4.341 1.942 1.00 58.91 187 LYS A C 1
ATOM 1514 O O . LYS A 1 187 ? 13.131 -3.850 1.135 1.00 58.91 187 LYS A O 1
ATOM 1519 N N . LEU A 1 188 ? 15.215 -4.057 1.961 1.00 57.22 188 LEU A N 1
ATOM 1520 C CA . LEU A 1 188 ? 15.868 -3.193 0.982 1.00 57.22 188 LEU A CA 1
ATOM 1521 C C . LEU A 1 188 ? 16.777 -4.024 0.086 1.00 57.22 188 LEU A C 1
ATOM 1523 O O . LEU A 1 188 ? 17.699 -4.688 0.556 1.00 57.22 188 LEU A O 1
ATOM 1527 N N . VAL A 1 189 ? 16.529 -3.966 -1.216 1.00 54.44 189 VAL A N 1
ATOM 1528 C CA . VAL A 1 189 ? 17.435 -4.511 -2.225 1.00 54.44 189 VAL A CA 1
ATOM 1529 C C . VAL A 1 189 ? 18.366 -3.374 -2.650 1.00 54.44 189 VAL A C 1
ATOM 1531 O O . VAL A 1 189 ? 18.100 -2.651 -3.607 1.00 54.44 189 VAL A O 1
ATOM 1534 N N . LEU A 1 190 ? 19.429 -3.172 -1.862 1.00 53.81 190 LEU A N 1
ATOM 1535 C CA . LEU A 1 190 ? 20.384 -2.066 -2.041 1.00 53.81 190 LEU A CA 1
ATOM 1536 C C . LEU A 1 190 ? 21.379 -2.322 -3.180 1.00 53.81 190 LEU A C 1
ATOM 1538 O O . LEU A 1 190 ? 21.618 -1.426 -3.978 1.00 53.81 190 LEU A O 1
ATOM 1542 N N . PHE A 1 191 ? 21.907 -3.544 -3.287 1.00 48.19 191 PHE A N 1
ATOM 1543 C CA . PHE A 1 191 ? 22.892 -3.917 -4.319 1.00 48.19 191 PHE A CA 1
ATOM 1544 C C . PHE A 1 191 ? 22.566 -5.189 -5.094 1.00 48.19 191 PHE A C 1
ATOM 1546 O O . PHE A 1 191 ? 23.322 -5.623 -5.952 1.00 48.19 191 PHE A O 1
ATOM 1553 N N . ASN A 1 192 ? 21.440 -5.807 -4.781 1.00 48.19 192 ASN A N 1
ATOM 1554 C CA . ASN A 1 192 ? 21.342 -7.242 -4.895 1.00 48.19 192 ASN A CA 1
ATOM 1555 C C . ASN A 1 192 ? 19.935 -7.614 -5.327 1.00 48.19 192 ASN A C 1
ATOM 1557 O O . ASN A 1 192 ? 19.053 -7.727 -4.481 1.00 48.19 192 ASN A O 1
ATOM 1561 N N . TYR A 1 193 ? 19.740 -7.922 -6.607 1.00 49.19 193 TYR A N 1
ATOM 1562 C CA . TYR A 1 193 ? 18.570 -8.657 -7.106 1.00 49.19 193 TYR A CA 1
ATOM 1563 C C . TYR A 1 193 ? 18.493 -10.105 -6.538 1.00 49.19 193 TYR A C 1
ATOM 1565 O O . TYR A 1 193 ? 17.813 -10.978 -7.079 1.00 49.19 193 TYR A O 1
ATOM 1573 N N . ILE A 1 194 ? 19.151 -10.340 -5.397 1.00 42.81 194 ILE A N 1
ATOM 1574 C CA . ILE A 1 194 ? 19.267 -11.577 -4.650 1.00 42.81 194 ILE A CA 1
ATOM 1575 C C . ILE A 1 194 ? 17.888 -12.001 -4.130 1.00 42.81 194 ILE A C 1
ATOM 1577 O O . ILE A 1 194 ? 17.183 -11.270 -3.430 1.00 42.81 194 ILE A O 1
ATOM 1581 N N . LYS A 1 195 ? 17.547 -13.265 -4.398 1.00 40.03 195 LYS A N 1
ATOM 1582 C CA . LYS A 1 195 ? 16.386 -13.974 -3.827 1.00 40.03 195 LYS A CA 1
ATOM 1583 C C . LYS A 1 195 ? 16.434 -14.099 -2.294 1.00 40.03 195 LYS A C 1
ATOM 1585 O O . LYS A 1 195 ? 15.386 -14.214 -1.662 1.00 40.03 195 LYS A O 1
ATOM 1590 N N . ASN A 1 196 ? 17.623 -14.048 -1.693 1.00 36.94 196 ASN A N 1
ATOM 1591 C CA . ASN A 1 196 ? 17.853 -14.100 -0.245 1.00 36.94 196 ASN A CA 1
ATOM 1592 C C . ASN A 1 196 ? 17.700 -12.719 0.391 1.00 36.94 196 ASN A C 1
ATOM 1594 O O . ASN A 1 196 ? 18.658 -12.036 0.744 1.00 36.94 196 ASN A O 1
ATOM 1598 N N . CYS A 1 197 ? 16.453 -12.306 0.533 1.00 41.50 197 CYS A N 1
ATOM 1599 C CA . CYS A 1 197 ? 16.116 -11.149 1.332 1.00 41.50 197 CYS A CA 1
ATOM 1600 C C . CYS A 1 197 ? 15.995 -11.562 2.803 1.00 41.50 197 CYS A C 1
ATOM 1602 O O . CYS A 1 197 ? 15.079 -12.300 3.165 1.00 41.50 197 CYS A O 1
ATOM 1604 N N . LEU A 1 198 ? 16.899 -11.080 3.653 1.00 36.31 198 LEU A N 1
ATOM 1605 C CA . LEU A 1 198 ? 16.818 -11.271 5.101 1.00 36.31 198 LEU A CA 1
ATOM 1606 C C . LEU A 1 198 ? 15.831 -10.270 5.708 1.00 36.31 198 LEU A C 1
ATOM 1608 O O . LEU A 1 198 ? 16.257 -9.264 6.265 1.00 36.31 198 LEU A O 1
ATOM 1612 N N . SER A 1 199 ? 14.519 -10.509 5.586 1.00 48.06 199 SER A N 1
ATOM 1613 C CA . SER A 1 199 ? 13.527 -9.762 6.380 1.00 48.06 199 SER A CA 1
ATOM 1614 C C . SER A 1 199 ? 12.064 -10.164 6.193 1.00 48.06 199 SER A C 1
ATOM 1616 O O . SER A 1 199 ? 11.627 -10.629 5.140 1.00 48.06 199 SER A O 1
ATOM 1618 N N . GLN A 1 200 ? 11.287 -9.908 7.251 1.00 51.00 200 GLN A N 1
ATOM 1619 C CA . GLN A 1 200 ? 9.834 -10.054 7.309 1.00 51.00 200 GLN A CA 1
ATOM 1620 C C . GLN A 1 200 ? 9.141 -8.909 6.562 1.00 51.00 200 GLN A C 1
ATOM 1622 O O . GLN A 1 200 ? 9.387 -7.744 6.857 1.00 51.00 200 GLN A O 1
ATOM 1627 N N . SER A 1 201 ? 8.249 -9.233 5.624 1.00 59.84 201 SER A N 1
ATOM 1628 C CA . SER A 1 201 ? 7.370 -8.264 4.958 1.00 59.84 201 SER A CA 1
ATOM 1629 C C . SER A 1 201 ? 6.572 -7.454 5.979 1.00 59.84 201 SER A C 1
ATOM 1631 O O . SER A 1 201 ? 5.846 -8.052 6.779 1.00 59.84 201 SER A O 1
ATOM 1633 N N . GLN A 1 202 ? 6.656 -6.126 5.925 1.00 77.12 202 GLN A N 1
ATOM 1634 C CA . GLN A 1 202 ? 5.814 -5.269 6.756 1.00 77.12 202 GLN A CA 1
ATOM 1635 C C . GLN A 1 202 ? 4.484 -4.982 6.064 1.00 77.12 202 GLN A C 1
ATOM 1637 O O . GLN A 1 202 ? 4.373 -4.992 4.837 1.00 77.12 202 GLN A O 1
ATOM 1642 N N . THR A 1 203 ? 3.454 -4.793 6.880 1.00 88.44 203 THR A N 1
ATOM 1643 C CA . THR A 1 203 ? 2.079 -4.610 6.421 1.00 88.44 203 THR A CA 1
ATOM 1644 C C . THR A 1 203 ? 1.561 -3.280 6.930 1.00 88.44 203 THR A C 1
ATOM 1646 O O . THR A 1 203 ? 1.602 -3.024 8.136 1.00 88.44 203 THR A O 1
ATOM 1649 N N . LEU A 1 204 ? 1.077 -2.470 5.998 1.00 91.19 204 LEU A N 1
ATOM 1650 C CA . LEU A 1 204 ? 0.386 -1.215 6.228 1.00 91.19 204 LEU A CA 1
ATOM 1651 C C . LEU A 1 204 ? -1.121 -1.423 6.122 1.00 91.19 204 LEU A C 1
ATOM 1653 O O . LEU A 1 204 ? -1.578 -2.287 5.377 1.00 91.19 204 LEU A O 1
ATOM 1657 N N . TYR A 1 205 ? -1.878 -0.582 6.813 1.00 94.50 205 TYR A N 1
ATOM 1658 C CA . TYR A 1 205 ? -3.321 -0.489 6.660 1.00 94.50 205 TYR A CA 1
ATOM 1659 C C . TYR A 1 205 ? -3.685 0.944 6.313 1.00 94.50 205 TYR A C 1
ATOM 1661 O O . TYR A 1 205 ? -3.137 1.877 6.903 1.00 94.50 205 TYR A O 1
ATOM 1669 N N . VAL A 1 206 ? -4.554 1.112 5.321 1.00 95.38 206 VAL A N 1
ATOM 1670 C CA . VAL A 1 206 ? -4.927 2.424 4.790 1.00 95.38 206 VAL A CA 1
ATOM 1671 C C . VAL A 1 206 ? -6.417 2.443 4.500 1.00 95.38 206 VAL A C 1
ATOM 1673 O O . VAL A 1 206 ? -6.925 1.564 3.809 1.00 95.38 206 VAL A O 1
ATOM 1676 N N . GLU A 1 207 ? -7.100 3.466 5.002 1.00 95.44 207 GLU A N 1
ATOM 1677 C CA . GLU A 1 207 ? -8.439 3.822 4.552 1.00 95.44 207 GLU A CA 1
ATOM 1678 C C . GLU A 1 207 ? -8.367 4.777 3.358 1.00 95.44 207 GLU A C 1
ATOM 1680 O O . GLU A 1 207 ? -7.689 5.813 3.422 1.00 95.44 207 GLU A O 1
ATOM 1685 N N . ALA A 1 208 ? -9.097 4.448 2.293 1.00 95.25 208 ALA A N 1
ATOM 1686 C CA . ALA A 1 208 ? -9.143 5.240 1.067 1.00 95.25 208 ALA A CA 1
ATOM 1687 C C . ALA A 1 208 ? -10.473 5.084 0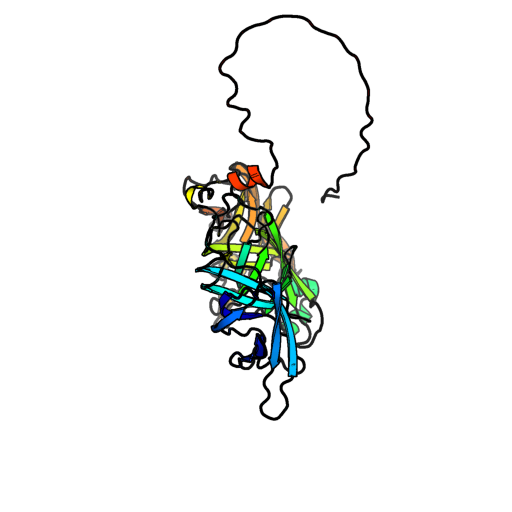.324 1.00 95.25 208 ALA A C 1
ATOM 1689 O O . ALA A 1 208 ? -11.114 4.030 0.390 1.00 95.25 208 ALA A O 1
ATOM 1690 N N . ARG A 1 209 ? -10.889 6.126 -0.395 1.00 94.19 209 ARG A N 1
ATOM 1691 C CA . ARG A 1 209 ? -12.074 6.095 -1.263 1.00 94.19 209 ARG A CA 1
ATOM 1692 C C . ARG A 1 209 ? -11.775 5.377 -2.578 1.00 94.19 209 ARG A C 1
ATOM 1694 O O . ARG A 1 209 ? -10.641 5.340 -3.048 1.00 94.19 209 ARG A O 1
ATOM 1701 N N . VAL A 1 210 ? -12.817 4.835 -3.202 1.00 93.00 210 VAL A N 1
ATOM 1702 C CA . VAL A 1 210 ? -12.719 4.309 -4.570 1.00 93.00 210 VAL A CA 1
ATOM 1703 C C . VAL A 1 210 ? -12.418 5.459 -5.534 1.00 93.00 210 VAL A C 1
ATOM 1705 O O . VAL A 1 210 ? -13.059 6.505 -5.476 1.00 93.00 210 VAL A O 1
ATOM 1708 N N . GLY A 1 211 ? -11.448 5.260 -6.424 1.00 90.81 211 GLY A N 1
ATOM 1709 C CA . GLY A 1 211 ? -10.947 6.267 -7.361 1.00 90.81 211 GLY A CA 1
ATOM 1710 C C . GLY A 1 211 ? -9.895 7.212 -6.770 1.00 90.81 211 GLY A C 1
ATOM 1711 O O . GLY A 1 211 ? -9.303 7.990 -7.514 1.00 90.81 211 GLY A O 1
ATOM 1712 N N . GLU A 1 212 ? -9.625 7.137 -5.465 1.00 94.00 212 GLU A N 1
ATOM 1713 C CA . GLU A 1 212 ? -8.603 7.950 -4.808 1.00 94.00 212 GLU A CA 1
ATOM 1714 C C . GLU A 1 212 ? -7.188 7.526 -5.234 1.00 94.00 212 GLU A C 1
ATOM 1716 O O . GLU A 1 212 ? -6.903 6.336 -5.389 1.00 94.00 212 GLU A O 1
ATOM 1721 N N . THR A 1 213 ? -6.276 8.492 -5.378 1.00 94.50 213 THR A N 1
ATOM 1722 C CA . THR A 1 213 ? -4.854 8.227 -5.636 1.00 94.50 213 THR A CA 1
ATOM 1723 C C . THR A 1 213 ? -4.065 8.225 -4.331 1.00 94.50 213 THR A C 1
ATOM 1725 O O . THR A 1 213 ? -3.835 9.271 -3.726 1.00 94.50 213 THR A O 1
ATOM 1728 N N . LEU A 1 214 ? -3.567 7.057 -3.935 1.00 95.81 214 LEU A N 1
ATOM 1729 C CA . LEU A 1 214 ? -2.621 6.912 -2.836 1.00 95.81 214 LEU A CA 1
ATOM 1730 C C . LEU A 1 214 ? -1.248 7.438 -3.245 1.00 95.81 214 LEU A C 1
ATOM 1732 O O . LEU A 1 214 ? -0.696 7.018 -4.263 1.00 95.81 214 LEU A O 1
ATOM 1736 N N . SER A 1 215 ? -0.659 8.292 -2.411 1.00 95.62 215 SER A N 1
ATOM 1737 C CA . SER A 1 215 ? 0.747 8.681 -2.525 1.00 95.62 215 SER A CA 1
ATOM 1738 C C . SER A 1 215 ? 1.599 7.762 -1.657 1.00 95.62 215 SER A C 1
ATOM 1740 O O . SER A 1 215 ? 1.397 7.667 -0.445 1.00 95.62 215 SER A O 1
ATOM 1742 N N . ILE A 1 216 ? 2.555 7.075 -2.274 1.00 94.19 216 ILE A N 1
ATOM 1743 C CA . ILE A 1 216 ? 3.442 6.123 -1.612 1.00 94.19 216 ILE A CA 1
ATOM 1744 C C . ILE A 1 216 ? 4.856 6.684 -1.662 1.00 94.19 216 ILE A C 1
ATOM 1746 O O . ILE A 1 216 ? 5.321 7.100 -2.715 1.00 94.19 216 ILE A O 1
ATOM 1750 N N . SER A 1 217 ? 5.546 6.718 -0.528 1.00 92.56 217 SER A N 1
ATOM 1751 C CA . SER A 1 217 ? 6.873 7.327 -0.432 1.00 92.56 217 SER A CA 1
ATOM 1752 C C . SER A 1 217 ? 7.796 6.551 0.495 1.00 92.56 217 SER A C 1
ATOM 1754 O O . SER A 1 217 ? 7.382 6.069 1.548 1.00 92.56 217 SER A O 1
ATOM 1756 N N . LEU A 1 218 ? 9.056 6.436 0.098 1.00 88.94 218 LEU A N 1
ATOM 1757 C CA . LEU A 1 218 ? 10.144 5.855 0.863 1.00 88.94 218 LEU A CA 1
ATOM 1758 C C . LEU A 1 218 ? 10.997 6.977 1.441 1.00 88.94 218 LEU A C 1
ATOM 1760 O O . LEU A 1 218 ? 11.484 7.830 0.703 1.00 88.94 218 LEU A O 1
ATOM 1764 N N . HIS A 1 219 ? 11.209 6.941 2.751 1.00 86.75 219 HIS A N 1
ATOM 1765 C CA . HIS A 1 219 ? 11.965 7.953 3.479 1.00 86.75 219 HIS A CA 1
ATOM 1766 C C . HIS A 1 219 ? 13.150 7.326 4.204 1.00 86.75 219 HIS A C 1
ATOM 1768 O O . HIS A 1 219 ? 13.001 6.289 4.859 1.00 86.75 219 HIS A O 1
ATOM 1774 N N . LEU A 1 220 ? 14.308 7.974 4.114 1.00 82.38 220 LEU A N 1
ATOM 1775 C CA . LEU A 1 220 ? 15.527 7.635 4.839 1.00 82.38 220 LEU A CA 1
ATOM 1776 C C . LEU A 1 220 ? 15.632 8.466 6.114 1.00 82.38 220 LEU A C 1
ATOM 1778 O O . LEU A 1 220 ? 15.489 9.686 6.090 1.00 82.38 220 LEU A O 1
ATOM 1782 N N . PHE A 1 221 ? 15.945 7.810 7.225 1.00 76.50 221 PHE A N 1
ATOM 1783 C CA . PHE A 1 221 ? 16.167 8.472 8.504 1.00 76.50 221 PHE A CA 1
ATOM 1784 C C . PHE A 1 221 ? 17.651 8.402 8.848 1.00 76.50 221 PHE A C 1
ATOM 1786 O O . PHE A 1 221 ? 18.174 7.369 9.265 1.00 76.50 221 PHE A O 1
ATOM 1793 N N . ASP A 1 222 ? 18.324 9.538 8.666 1.00 63.56 222 ASP A N 1
ATOM 1794 C CA . ASP A 1 222 ? 19.764 9.720 8.872 1.00 63.56 222 ASP A CA 1
ATOM 1795 C C . ASP A 1 222 ? 20.238 9.427 10.295 1.00 63.56 222 ASP A C 1
ATOM 1797 O O . ASP A 1 222 ? 21.405 9.111 10.523 1.00 63.56 222 ASP A O 1
ATOM 1801 N N . LYS A 1 223 ? 19.323 9.544 11.255 1.00 61.22 223 LYS A N 1
ATOM 1802 C CA . LYS A 1 223 ? 19.506 9.129 12.639 1.00 61.22 223 LYS A CA 1
ATOM 1803 C C . LYS A 1 223 ? 18.280 8.347 13.065 1.00 61.22 223 LYS A C 1
ATOM 1805 O O . LYS A 1 223 ? 17.153 8.750 12.782 1.00 61.22 223 LYS A O 1
ATOM 1810 N N . ILE A 1 224 ? 18.505 7.305 13.854 1.00 51.69 224 ILE A N 1
ATOM 1811 C CA . ILE A 1 224 ? 17.466 6.460 14.461 1.00 51.69 224 ILE A CA 1
ATOM 1812 C C . ILE A 1 224 ? 16.388 7.294 15.186 1.00 51.69 224 ILE A C 1
ATOM 1814 O O . ILE A 1 224 ? 15.220 6.922 15.185 1.00 51.69 224 ILE A O 1
ATOM 1818 N N . LYS A 1 225 ? 16.786 8.442 15.755 1.00 50.66 225 LYS A N 1
ATOM 1819 C CA . LYS A 1 225 ? 15.961 9.355 16.562 1.00 50.66 225 LYS A CA 1
ATOM 1820 C C . LYS A 1 225 ? 15.406 10.569 15.804 1.00 50.66 225 LYS A C 1
ATOM 1822 O O . LYS A 1 225 ? 14.942 11.502 16.445 1.00 50.66 225 LYS A O 1
ATOM 1827 N N . SER A 1 226 ? 15.532 10.636 14.476 1.00 54.03 226 SER A N 1
ATOM 1828 C CA . SER A 1 226 ? 15.094 11.839 13.753 1.00 54.03 226 SER A CA 1
ATOM 1829 C C . SER A 1 226 ? 13.570 11.986 13.817 1.00 54.03 226 SER A C 1
ATOM 1831 O O . SER A 1 226 ? 12.818 11.215 13.220 1.00 54.03 226 SER A O 1
ATOM 1833 N N . GLU A 1 227 ? 13.120 12.967 14.601 1.00 53.75 227 GLU A N 1
ATOM 1834 C CA . GLU A 1 227 ? 11.759 13.484 14.548 1.00 53.75 227 GLU A CA 1
ATOM 1835 C C . GLU A 1 227 ? 11.518 14.101 13.163 1.00 53.75 227 GLU A C 1
ATOM 1837 O O . GLU A 1 227 ? 12.402 14.740 12.592 1.00 53.75 227 GLU A O 1
ATOM 1842 N N . GLY A 1 228 ? 10.331 13.867 12.600 1.00 66.88 228 GLY A N 1
ATOM 1843 C CA . GLY A 1 228 ? 9.946 14.363 11.280 1.00 66.88 228 GLY A CA 1
ATOM 1844 C C . GLY A 1 228 ? 9.696 13.271 10.239 1.00 66.88 228 GLY A C 1
ATOM 1845 O O . GLY A 1 228 ? 9.380 12.113 10.544 1.00 66.88 228 GLY A O 1
ATOM 1846 N N . ASP A 1 229 ? 9.776 13.679 8.978 1.00 72.50 229 ASP A N 1
ATOM 1847 C CA . ASP A 1 229 ? 9.373 12.855 7.839 1.00 72.50 229 ASP A CA 1
ATOM 1848 C C . ASP A 1 229 ? 10.501 12.035 7.221 1.00 72.50 229 ASP A C 1
ATOM 1850 O O . ASP A 1 229 ? 10.205 11.099 6.486 1.00 72.50 229 ASP A O 1
ATOM 1854 N N . GLY A 1 230 ? 11.749 12.288 7.621 1.00 81.44 230 GLY A N 1
ATOM 1855 C CA . GLY A 1 230 ? 12.926 11.721 6.968 1.00 81.44 230 GLY A CA 1
ATOM 1856 C C . GLY A 1 230 ? 13.204 12.412 5.633 1.00 81.44 230 GLY A C 1
ATOM 1857 O O . GLY A 1 230 ? 12.475 13.312 5.216 1.00 81.44 230 GLY A O 1
ATOM 1858 N N . THR A 1 231 ? 14.285 12.008 4.975 1.00 86.12 231 THR A N 1
ATOM 1859 C CA . THR A 1 231 ? 14.603 12.462 3.620 1.00 86.12 231 THR A CA 1
ATOM 1860 C C . THR A 1 231 ? 13.858 11.588 2.625 1.00 86.12 231 THR A C 1
ATOM 1862 O O . THR A 1 231 ? 14.004 10.365 2.659 1.00 86.12 231 THR A O 1
ATOM 1865 N N . LEU A 1 232 ? 13.070 12.198 1.740 1.00 89.75 232 LEU A N 1
ATOM 1866 C CA . LEU A 1 232 ? 12.395 11.479 0.665 1.00 89.75 232 LEU A CA 1
ATOM 1867 C C . LEU A 1 232 ? 13.442 10.878 -0.276 1.00 89.75 232 LEU A C 1
ATOM 1869 O O . LEU A 1 232 ? 14.260 11.597 -0.833 1.00 89.75 232 LEU A O 1
ATOM 1873 N N . ILE A 1 233 ? 13.402 9.562 -0.444 1.00 86.94 233 ILE A N 1
ATOM 1874 C CA . ILE A 1 233 ? 14.278 8.834 -1.368 1.00 86.94 233 ILE A CA 1
ATOM 1875 C C . ILE A 1 233 ? 13.552 8.559 -2.662 1.00 86.94 233 ILE A C 1
ATOM 1877 O O . ILE A 1 233 ? 14.117 8.727 -3.734 1.00 86.94 233 ILE A O 1
ATOM 1881 N N . ALA A 1 234 ? 12.318 8.080 -2.542 1.00 88.31 234 ALA A N 1
ATOM 1882 C CA . ALA A 1 234 ? 11.542 7.711 -3.699 1.00 88.31 234 ALA A CA 1
ATOM 1883 C C . ALA A 1 234 ? 10.049 7.817 -3.444 1.00 88.31 234 ALA A C 1
ATOM 1885 O O . ALA A 1 234 ? 9.586 7.672 -2.310 1.00 88.31 234 ALA A O 1
ATOM 1886 N N . SER A 1 235 ? 9.282 8.019 -4.502 1.00 92.12 235 SER A N 1
ATOM 1887 C CA . SER A 1 235 ? 7.837 8.153 -4.448 1.00 92.12 235 SER A CA 1
ATOM 1888 C C . SER A 1 235 ? 7.148 7.540 -5.658 1.00 92.12 235 SER A C 1
ATOM 1890 O O . SER A 1 235 ? 7.702 7.450 -6.750 1.00 92.12 235 SER A O 1
ATOM 1892 N N . THR A 1 236 ? 5.914 7.091 -5.452 1.00 91.62 236 THR A N 1
ATOM 1893 C CA . THR A 1 236 ? 5.035 6.578 -6.498 1.00 91.62 236 THR A CA 1
ATOM 1894 C C . THR A 1 236 ? 3.563 6.783 -6.129 1.00 91.62 236 THR A C 1
ATOM 1896 O O . THR A 1 236 ? 3.241 7.289 -5.049 1.00 91.62 236 THR A O 1
ATOM 1899 N N . GLN A 1 237 ? 2.655 6.425 -7.035 1.00 93.00 237 GLN A N 1
ATOM 1900 C CA . GLN A 1 237 ? 1.215 6.615 -6.879 1.00 93.00 237 GLN A CA 1
ATOM 1901 C C . GLN A 1 237 ? 0.426 5.365 -7.279 1.00 93.00 237 GLN A C 1
ATOM 1903 O O . GLN A 1 237 ? 0.826 4.627 -8.179 1.00 93.00 237 GLN A O 1
ATOM 1908 N N . TYR A 1 238 ? -0.714 5.146 -6.622 1.00 92.44 238 TYR A N 1
ATOM 1909 C CA . TYR A 1 238 ? -1.619 4.031 -6.905 1.00 92.44 238 TYR A CA 1
ATOM 1910 C C . TYR A 1 238 ? -3.082 4.469 -6.796 1.00 92.44 238 TYR A C 1
ATOM 1912 O O . TYR A 1 238 ? -3.481 4.999 -5.765 1.00 92.44 238 TYR A O 1
ATOM 1920 N N . VAL A 1 239 ? -3.885 4.227 -7.834 1.00 92.38 239 VAL A N 1
ATOM 1921 C CA . VAL A 1 239 ? -5.326 4.536 -7.828 1.00 92.38 239 VAL A CA 1
ATOM 1922 C C . VAL A 1 239 ? -6.103 3.359 -7.243 1.00 92.38 239 VAL A C 1
ATOM 1924 O O . VAL A 1 239 ? -5.903 2.221 -7.665 1.00 92.38 239 VAL A O 1
ATOM 1927 N N . VAL A 1 240 ? -6.995 3.625 -6.291 1.00 93.88 240 VAL A N 1
ATOM 1928 C CA . VAL A 1 240 ? -7.781 2.601 -5.591 1.00 93.88 240 VAL A CA 1
ATOM 1929 C C . VAL A 1 240 ? -8.986 2.163 -6.436 1.00 93.88 240 VAL A C 1
ATOM 1931 O O . VAL A 1 240 ? -9.872 2.980 -6.688 1.00 93.88 240 VAL A O 1
ATOM 1934 N N . PRO A 1 241 ? -9.077 0.893 -6.870 1.00 92.56 241 PRO A N 1
ATOM 1935 C CA . PRO A 1 241 ? -10.276 0.368 -7.515 1.00 92.56 241 PRO A CA 1
ATOM 1936 C C . PRO A 1 241 ? -11.379 0.040 -6.497 1.00 92.56 241 PRO A C 1
ATOM 1938 O O . PRO A 1 241 ? -11.162 0.021 -5.285 1.00 92.56 241 PRO A O 1
ATOM 1941 N N . ASP A 1 242 ? -12.572 -0.277 -6.993 1.00 92.69 242 ASP A N 1
ATOM 1942 C CA . ASP A 1 242 ? -13.693 -0.793 -6.204 1.00 92.69 242 ASP A CA 1
ATOM 1943 C C . ASP A 1 242 ? -13.509 -2.287 -5.895 1.00 92.69 242 ASP A C 1
ATOM 1945 O O . ASP A 1 242 ? -14.204 -3.156 -6.423 1.00 92.69 242 ASP A O 1
ATOM 1949 N N . PHE A 1 243 ? -12.520 -2.589 -5.056 1.00 93.31 243 PHE A N 1
ATOM 1950 C CA . PHE A 1 243 ? -12.222 -3.955 -4.635 1.00 93.31 243 PHE A CA 1
ATOM 1951 C C . PHE A 1 243 ? -13.420 -4.642 -3.980 1.00 93.31 243 PHE A C 1
ATOM 1953 O O . PHE A 1 243 ? -14.172 -4.026 -3.218 1.00 93.31 243 PHE A O 1
ATOM 1960 N N . TYR A 1 244 ? -13.546 -5.946 -4.201 1.00 92.75 244 TYR A N 1
ATOM 1961 C CA . TYR A 1 244 ? -14.436 -6.780 -3.402 1.00 92.75 244 TYR A CA 1
ATOM 1962 C C . TYR A 1 244 ? -13.835 -7.083 -2.033 1.00 92.75 244 TYR A C 1
ATOM 1964 O O . TYR A 1 244 ? -12.619 -7.040 -1.837 1.00 92.75 244 TYR A O 1
ATOM 1972 N N . GLU A 1 245 ? -14.697 -7.467 -1.092 1.00 90.81 245 GLU A N 1
ATOM 1973 C CA . GLU A 1 245 ? -14.258 -7.960 0.210 1.00 90.81 245 GLU A CA 1
ATOM 1974 C C . GLU A 1 245 ? -13.275 -9.129 0.033 1.00 90.81 245 GLU A C 1
ATOM 1976 O O . GLU A 1 245 ? -13.564 -10.100 -0.668 1.00 90.81 245 GLU A O 1
ATOM 1981 N N . ASN A 1 246 ? -12.117 -9.053 0.688 1.00 93.06 246 ASN A N 1
ATOM 1982 C CA . ASN A 1 246 ? -11.031 -10.035 0.626 1.00 93.06 246 ASN A CA 1
ATOM 1983 C C . ASN A 1 246 ? -10.358 -10.212 -0.744 1.00 93.06 246 ASN A C 1
ATOM 1985 O O . ASN A 1 246 ? -9.501 -11.093 -0.877 1.00 93.06 246 ASN A O 1
ATOM 1989 N N . GLU A 1 247 ? -10.678 -9.384 -1.743 1.00 94.12 247 GLU A N 1
ATOM 1990 C CA . GLU A 1 247 ? -9.968 -9.392 -3.021 1.00 94.12 247 GLU A CA 1
ATOM 1991 C C . GLU A 1 247 ? -8.480 -9.097 -2.803 1.00 94.12 247 GLU A C 1
ATOM 1993 O O . GLU A 1 247 ? -8.111 -8.236 -1.998 1.00 94.12 247 GLU A O 1
ATOM 1998 N N . LYS A 1 248 ? -7.622 -9.823 -3.529 1.00 94.38 248 LYS A N 1
ATOM 1999 C CA . LYS A 1 248 ? -6.168 -9.662 -3.488 1.00 94.38 248 LYS A CA 1
ATOM 2000 C C . LYS A 1 248 ? -5.626 -9.341 -4.863 1.00 94.38 248 LYS A C 1
ATOM 2002 O O . LYS A 1 248 ? -5.942 -10.021 -5.835 1.00 94.38 248 LYS A O 1
ATOM 2007 N N . THR A 1 249 ? -4.712 -8.385 -4.916 1.00 91.25 249 THR A N 1
ATOM 2008 C CA . THR A 1 249 ? -3.933 -8.099 -6.115 1.00 91.25 249 THR A CA 1
ATOM 2009 C C . THR A 1 249 ? -2.464 -7.901 -5.771 1.00 91.25 249 THR A C 1
ATOM 2011 O O . THR A 1 249 ? -2.108 -7.464 -4.678 1.00 91.25 249 THR A O 1
ATOM 2014 N N . SER A 1 250 ? -1.593 -8.243 -6.713 1.00 90.06 250 SER A N 1
ATOM 2015 C CA . SER A 1 250 ? -0.175 -7.899 -6.655 1.00 90.06 250 SER A CA 1
ATOM 2016 C C . SER A 1 250 ? 0.090 -6.853 -7.718 1.00 90.06 250 SER A C 1
ATOM 2018 O O . SER A 1 250 ? -0.363 -7.019 -8.856 1.00 90.06 250 SER A O 1
ATOM 2020 N N . VAL A 1 251 ? 0.790 -5.792 -7.331 1.00 88.56 251 VAL A N 1
ATOM 2021 C CA . VAL A 1 251 ? 1.117 -4.670 -8.206 1.00 88.56 251 VAL A CA 1
ATOM 2022 C C . VAL A 1 251 ? 2.588 -4.318 -8.075 1.00 88.56 251 VAL A C 1
ATOM 2024 O O . VAL A 1 251 ? 3.134 -4.278 -6.970 1.00 88.56 251 VAL A O 1
ATOM 2027 N N . LYS A 1 252 ? 3.211 -4.020 -9.213 1.00 86.31 252 LYS A N 1
ATOM 2028 C CA . LYS A 1 252 ? 4.539 -3.422 -9.274 1.00 86.31 252 LYS A CA 1
ATOM 2029 C C . LYS A 1 252 ? 4.460 -2.053 -9.903 1.00 86.31 252 LYS A C 1
ATOM 2031 O O . LYS A 1 252 ? 3.887 -1.876 -10.978 1.00 86.31 252 LYS A O 1
ATOM 2036 N N . ILE A 1 253 ? 5.043 -1.090 -9.214 1.00 86.06 253 ILE A N 1
ATOM 2037 C CA . ILE A 1 253 ? 4.933 0.315 -9.565 1.00 86.06 253 ILE A CA 1
ATOM 2038 C C . ILE A 1 253 ? 6.331 0.907 -9.579 1.00 86.06 253 ILE A C 1
ATOM 2040 O O . ILE A 1 253 ? 7.078 0.781 -8.609 1.00 86.06 253 ILE A O 1
ATOM 2044 N N . SER A 1 254 ? 6.687 1.564 -10.675 1.00 83.62 254 SER A N 1
ATOM 2045 C CA . SER A 1 254 ? 7.909 2.355 -10.716 1.00 83.62 254 SER A CA 1
ATOM 2046 C C . SER A 1 254 ? 7.710 3.603 -9.879 1.00 83.62 254 SER A C 1
ATOM 2048 O O . SER A 1 254 ? 6.681 4.276 -9.988 1.00 83.62 254 SER A O 1
ATOM 2050 N N . GLY A 1 255 ? 8.696 3.918 -9.059 1.00 85.12 255 GLY A N 1
ATOM 2051 C CA . GLY A 1 255 ? 8.832 5.251 -8.517 1.00 85.12 255 GLY A CA 1
ATOM 2052 C C . GLY A 1 255 ? 9.636 6.156 -9.429 1.00 85.12 255 GLY A C 1
ATOM 2053 O O . GLY A 1 255 ? 10.066 5.775 -10.525 1.00 85.12 255 GLY A O 1
ATOM 2054 N N . ASP A 1 256 ? 9.844 7.361 -8.928 1.00 84.62 256 ASP A N 1
ATOM 2055 C CA . ASP A 1 256 ? 10.910 8.248 -9.368 1.00 84.62 256 ASP A CA 1
ATOM 2056 C C . ASP A 1 256 ? 12.289 7.561 -9.328 1.00 84.62 256 ASP A C 1
ATOM 2058 O O . ASP A 1 256 ? 12.523 6.521 -8.695 1.00 84.62 256 ASP A O 1
ATOM 2062 N N . SER A 1 257 ? 13.206 8.134 -10.109 1.00 79.62 257 SER A N 1
ATOM 2063 C CA . SER A 1 257 ? 14.619 7.747 -10.139 1.00 79.62 257 SER A CA 1
ATOM 2064 C C . SER A 1 257 ? 14.875 6.257 -10.398 1.00 79.62 257 SER A C 1
ATOM 2066 O O . SER A 1 257 ? 15.906 5.719 -10.003 1.00 79.62 257 SER A O 1
ATOM 2068 N N . GLY A 1 258 ? 13.957 5.587 -11.100 1.00 77.38 258 GLY A N 1
ATOM 2069 C CA . GLY A 1 258 ? 14.075 4.182 -11.483 1.00 77.38 258 GLY A CA 1
ATOM 2070 C C . GLY A 1 258 ? 13.869 3.186 -10.345 1.00 77.38 258 GLY A C 1
ATOM 2071 O O . GLY A 1 258 ? 14.219 2.017 -10.499 1.00 77.38 258 GLY A O 1
ATOM 2072 N N . THR A 1 259 ? 13.309 3.606 -9.212 1.00 83.12 259 THR A N 1
ATOM 2073 C CA . THR A 1 259 ? 12.957 2.693 -8.117 1.00 83.12 259 THR A CA 1
ATOM 2074 C C . THR A 1 259 ? 11.759 1.816 -8.483 1.00 83.12 259 THR A C 1
ATOM 2076 O O . THR A 1 259 ? 10.908 2.200 -9.279 1.00 83.12 259 THR A O 1
ATOM 2079 N N . GLY A 1 260 ? 11.683 0.607 -7.926 1.00 84.50 260 GLY A N 1
ATOM 2080 C CA . GLY A 1 260 ? 10.556 -0.305 -8.121 1.00 84.50 260 GLY A CA 1
ATOM 2081 C C . GLY A 1 260 ? 9.936 -0.697 -6.789 1.00 84.50 260 GLY A C 1
ATOM 2082 O O . GLY A 1 260 ? 10.636 -1.188 -5.904 1.00 84.50 260 GLY A O 1
ATOM 2083 N N . PHE A 1 261 ? 8.629 -0.509 -6.663 1.00 86.31 261 PHE A N 1
ATOM 2084 C CA . PHE A 1 261 ? 7.842 -0.876 -5.497 1.00 86.31 261 PHE A CA 1
ATOM 2085 C C . PHE A 1 261 ? 6.965 -2.086 -5.817 1.00 86.31 261 PHE A C 1
ATOM 2087 O O . PHE A 1 261 ? 6.139 -2.025 -6.725 1.00 86.31 261 PHE A O 1
ATOM 2094 N N . ASP A 1 262 ? 7.131 -3.175 -5.068 1.00 86.62 262 ASP A N 1
ATOM 2095 C CA . ASP A 1 262 ? 6.296 -4.375 -5.166 1.00 86.62 262 ASP A CA 1
ATOM 2096 C C . ASP A 1 262 ? 5.366 -4.458 -3.945 1.00 86.62 262 ASP A C 1
ATOM 2098 O O . ASP A 1 262 ? 5.812 -4.410 -2.789 1.00 86.62 262 ASP A O 1
ATOM 2102 N N . PHE A 1 263 ? 4.064 -4.570 -4.205 1.00 88.69 263 PHE A N 1
ATOM 2103 C CA . PHE A 1 263 ? 3.022 -4.645 -3.189 1.00 88.69 263 PHE A CA 1
ATOM 2104 C C . PHE A 1 263 ? 2.092 -5.835 -3.422 1.00 88.69 263 PHE A C 1
ATOM 2106 O O . PHE A 1 263 ? 1.733 -6.180 -4.548 1.00 88.69 263 PHE A O 1
ATOM 2113 N N . GLU A 1 264 ? 1.628 -6.417 -2.320 1.00 92.81 264 GLU A N 1
ATOM 2114 C CA . GLU A 1 264 ? 0.431 -7.256 -2.282 1.00 92.81 264 GLU A CA 1
ATOM 2115 C C . GLU A 1 264 ? -0.649 -6.481 -1.520 1.00 92.81 264 GLU A C 1
ATOM 2117 O O . GLU A 1 264 ? -0.456 -6.130 -0.356 1.00 92.81 264 GLU A O 1
ATOM 2122 N N . ILE A 1 265 ? -1.756 -6.174 -2.190 1.00 94.62 265 ILE A N 1
ATOM 2123 C CA . ILE A 1 265 ? -2.875 -5.401 -1.650 1.00 94.62 265 ILE A CA 1
ATOM 2124 C C . ILE A 1 265 ? -4.045 -6.358 -1.441 1.00 94.62 265 ILE A C 1
ATOM 2126 O O . ILE A 1 265 ? -4.445 -7.049 -2.377 1.00 94.62 265 ILE A O 1
ATOM 2130 N N . GLN A 1 266 ? -4.593 -6.389 -0.229 1.00 96.38 266 GLN A N 1
ATOM 2131 C CA . GLN A 1 266 ? -5.830 -7.088 0.110 1.00 96.38 266 GLN A CA 1
ATOM 2132 C C . GLN A 1 266 ? -6.871 -6.075 0.591 1.00 96.38 266 GLN A C 1
ATOM 2134 O O . GLN A 1 266 ? -6.585 -5.271 1.476 1.00 96.38 266 GLN A O 1
ATOM 2139 N N . CYS A 1 267 ? -8.086 -6.127 0.054 1.00 96.00 267 CYS A N 1
ATOM 2140 C CA . CYS A 1 267 ? -9.204 -5.361 0.595 1.00 96.00 267 CYS A CA 1
ATOM 2141 C C . CYS A 1 267 ? -9.780 -6.097 1.810 1.00 96.00 267 CYS A C 1
ATOM 2143 O O . CYS A 1 267 ? -10.231 -7.232 1.691 1.00 96.00 267 CYS A O 1
ATOM 2145 N N . LEU A 1 268 ? -9.710 -5.484 2.991 1.00 95.06 268 LEU A N 1
ATOM 2146 C CA . LEU A 1 268 ? -10.282 -6.044 4.218 1.00 95.06 268 LEU A CA 1
ATOM 2147 C C . LEU A 1 268 ? -11.726 -5.623 4.433 1.00 95.06 268 LEU A C 1
ATOM 2149 O O . LEU A 1 268 ? -12.472 -6.389 5.021 1.00 95.06 268 LEU A O 1
ATOM 2153 N N . GLU A 1 269 ? -12.078 -4.417 3.993 1.00 92.75 269 GLU A N 1
ATOM 2154 C CA . GLU A 1 269 ? -13.442 -3.905 4.033 1.00 92.75 269 GLU A CA 1
ATOM 2155 C C . GLU A 1 269 ? -13.710 -3.124 2.747 1.00 92.75 269 GLU A C 1
ATOM 2157 O O . GLU A 1 269 ? -13.007 -2.161 2.425 1.00 92.75 269 GLU A O 1
ATOM 2162 N N . SER A 1 270 ? -14.708 -3.566 1.996 1.00 92.62 270 SER A N 1
ATOM 2163 C CA . SER A 1 270 ? -15.116 -3.013 0.714 1.00 92.62 270 SER A CA 1
ATOM 2164 C C . SER A 1 270 ? -16.230 -1.979 0.878 1.00 92.62 270 SER A C 1
ATOM 2166 O O . SER A 1 270 ? -17.034 -2.022 1.813 1.00 92.62 270 SER A O 1
ATOM 2168 N N . VAL A 1 271 ? -16.370 -1.093 -0.113 1.00 90.44 271 VAL A N 1
ATOM 2169 C CA . VAL A 1 271 ? -17.576 -0.260 -0.278 1.00 90.44 271 VAL A CA 1
ATOM 2170 C C . VAL A 1 271 ? -18.853 -1.092 -0.445 1.00 90.44 271 VAL A C 1
ATOM 2172 O O . VAL A 1 271 ? -19.951 -0.574 -0.235 1.00 90.44 271 VAL A O 1
ATOM 2175 N N . TYR A 1 272 ? -18.707 -2.376 -0.787 1.00 88.75 272 TYR A N 1
ATOM 2176 C CA . TY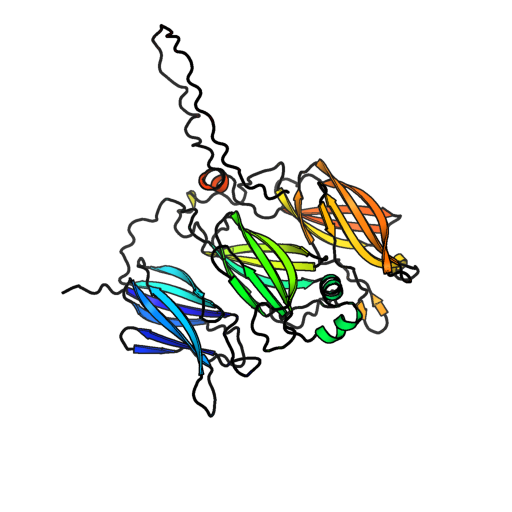R A 1 272 ? -19.786 -3.340 -0.965 1.00 88.75 272 TYR A CA 1
ATOM 2177 C C . TYR A 1 272 ? -20.106 -4.169 0.287 1.00 88.75 272 TYR A C 1
ATOM 2179 O O . TYR A 1 272 ? -20.999 -5.006 0.223 1.00 88.75 272 TYR A O 1
ATOM 2187 N N . HIS A 1 273 ? -19.433 -3.949 1.425 1.00 83.50 273 HIS A N 1
ATOM 2188 C CA . HIS A 1 273 ? -19.582 -4.777 2.634 1.00 83.50 273 HIS A CA 1
ATOM 2189 C C . HIS A 1 273 ? -21.045 -4.939 3.106 1.00 83.50 273 HIS A C 1
ATOM 2191 O O . HIS A 1 273 ? -21.429 -5.973 3.643 1.00 83.50 273 HIS A O 1
ATOM 2197 N N . HIS A 1 274 ? -21.885 -3.924 2.887 1.00 79.12 274 HIS A N 1
ATOM 2198 C CA . HIS A 1 274 ? -23.306 -3.914 3.258 1.00 79.12 274 HIS A CA 1
ATOM 2199 C C . HIS A 1 274 ? -24.259 -4.059 2.063 1.00 79.12 274 HIS A C 1
ATOM 2201 O O . HIS A 1 274 ? -25.459 -3.831 2.209 1.00 79.12 274 HIS A O 1
ATOM 2207 N N . VAL A 1 275 ? -23.739 -4.366 0.877 1.00 81.56 275 VAL A N 1
ATOM 2208 C CA . VAL A 1 275 ? -24.495 -4.403 -0.378 1.00 81.56 275 VAL A CA 1
ATOM 2209 C C . VAL A 1 275 ? -24.851 -5.849 -0.704 1.00 81.56 275 VAL A C 1
ATOM 2211 O O . VAL A 1 275 ? -24.065 -6.766 -0.474 1.00 81.56 275 VAL A O 1
ATOM 2214 N N . ARG A 1 276 ? -26.056 -6.075 -1.235 1.00 78.94 276 ARG A N 1
ATOM 2215 C CA . ARG A 1 276 ? -26.467 -7.417 -1.663 1.00 78.94 276 ARG A CA 1
ATOM 2216 C C . ARG A 1 276 ? -25.576 -7.901 -2.818 1.00 78.94 276 ARG A C 1
ATOM 2218 O O . ARG A 1 276 ? -25.351 -7.102 -3.730 1.00 78.94 276 ARG A O 1
ATOM 2225 N N . PRO A 1 277 ? -25.110 -9.165 -2.827 1.00 83.56 277 PRO A N 1
ATOM 2226 C CA . PRO A 1 277 ? -24.181 -9.666 -3.842 1.00 83.56 277 PRO A CA 1
ATOM 2227 C C . PRO A 1 277 ? -24.631 -9.440 -5.288 1.00 83.56 277 PRO A C 1
ATOM 2229 O O . PRO A 1 277 ? -23.804 -9.162 -6.147 1.00 83.56 277 PRO A O 1
ATOM 2232 N N . GLU A 1 278 ? -25.937 -9.491 -5.558 1.00 82.56 278 GLU A N 1
ATOM 2233 C CA . GLU A 1 278 ? -26.506 -9.323 -6.902 1.00 82.56 278 GLU A CA 1
ATOM 2234 C C . GLU A 1 278 ? -26.393 -7.884 -7.432 1.00 82.56 278 GLU A C 1
ATOM 2236 O O . GLU A 1 278 ? -26.559 -7.649 -8.626 1.00 82.56 278 GLU A O 1
ATOM 2241 N N . LEU A 1 279 ? -26.134 -6.916 -6.548 1.00 79.56 279 LEU A N 1
ATOM 2242 C CA . LEU A 1 279 ? -25.962 -5.501 -6.883 1.00 79.56 279 LEU A CA 1
ATOM 2243 C C . LEU A 1 279 ? -24.484 -5.102 -7.014 1.00 79.56 279 LEU A C 1
ATOM 2245 O O . LEU A 1 279 ? -24.194 -3.944 -7.322 1.00 79.56 279 LEU A O 1
ATOM 2249 N N . ILE A 1 280 ? -23.555 -6.024 -6.747 1.00 87.31 280 ILE A N 1
ATOM 2250 C CA . ILE A 1 280 ? -22.117 -5.780 -6.865 1.00 87.31 280 ILE A CA 1
ATOM 2251 C C . ILE A 1 280 ? -21.726 -5.913 -8.349 1.00 87.31 280 ILE A C 1
ATOM 2253 O O . ILE A 1 280 ? -22.020 -6.948 -8.954 1.00 87.31 280 ILE A O 1
ATOM 2257 N N . PRO A 1 281 ? -21.070 -4.904 -8.959 1.00 88.12 281 PRO A N 1
ATOM 2258 C CA . PRO A 1 281 ? -20.629 -4.980 -10.354 1.00 88.12 281 PRO A CA 1
ATOM 2259 C C . PRO A 1 281 ? -19.709 -6.179 -10.567 1.00 88.12 281 PRO A C 1
ATOM 2261 O O . PRO A 1 281 ? -18.832 -6.344 -9.727 1.00 88.12 281 PRO A O 1
ATOM 2264 N N . PRO A 1 282 ? -19.838 -6.984 -11.639 1.00 86.25 282 PRO A N 1
ATOM 2265 C CA . PRO A 1 282 ? -19.039 -8.198 -11.836 1.00 86.25 282 PRO A CA 1
ATOM 2266 C C . PRO A 1 282 ? -17.542 -7.899 -12.052 1.00 86.25 282 PRO A C 1
ATOM 2268 O O . PRO A 1 282 ? -17.166 -6.815 -12.487 1.00 86.25 282 PRO A O 1
ATOM 2271 N N . LEU A 1 283 ? -16.656 -8.868 -11.781 1.00 80.50 283 LEU A N 1
ATOM 2272 C CA . LEU A 1 283 ? -15.192 -8.664 -11.816 1.00 80.50 283 LEU A CA 1
ATOM 2273 C C . LEU A 1 283 ? -14.649 -8.245 -13.191 1.00 80.50 283 LEU A C 1
ATOM 2275 O O . LEU A 1 283 ? -13.606 -7.602 -13.280 1.00 80.50 283 LEU A O 1
ATOM 2279 N N . ASN A 1 284 ? -15.335 -8.632 -14.264 1.00 79.94 284 ASN A N 1
ATOM 2280 C CA . ASN A 1 284 ? -15.004 -8.278 -15.641 1.00 79.94 284 ASN A CA 1
ATOM 2281 C C . ASN A 1 284 ? -15.727 -7.008 -16.122 1.00 79.94 284 ASN A C 1
ATOM 2283 O O . ASN A 1 284 ? -15.7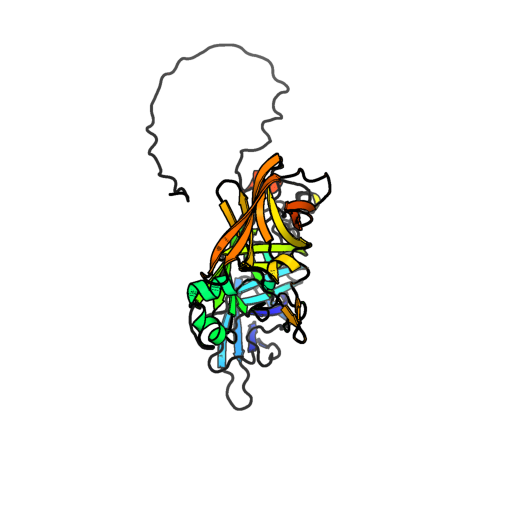57 -6.756 -17.325 1.00 79.94 284 ASN A O 1
ATOM 2287 N N . ASP A 1 285 ? -16.297 -6.209 -15.217 1.00 83.62 285 ASP A N 1
ATOM 2288 C CA . ASP A 1 285 ? -16.928 -4.929 -15.538 1.00 83.62 285 ASP A CA 1
ATOM 2289 C C . ASP A 1 285 ? -15.881 -3.843 -15.832 1.00 83.62 285 ASP A C 1
ATOM 2291 O O . ASP A 1 285 ? -15.616 -2.942 -15.031 1.00 83.62 285 ASP A O 1
ATOM 2295 N N . VAL A 1 286 ? -15.222 -3.965 -16.981 1.00 80.19 286 VAL A N 1
ATOM 2296 C CA . VAL A 1 286 ? -14.143 -3.068 -17.399 1.00 80.19 286 VAL A CA 1
ATOM 2297 C C . VAL A 1 286 ? -14.669 -1.770 -17.997 1.00 80.19 286 VAL A C 1
ATOM 2299 O O . VAL A 1 286 ? -15.550 -1.765 -18.851 1.00 80.19 286 VAL A O 1
ATOM 2302 N N . TYR A 1 287 ? -14.090 -0.653 -17.551 1.00 75.31 287 TYR A N 1
ATOM 2303 C CA . TYR A 1 287 ? -14.517 0.687 -17.950 1.00 75.31 287 TYR A CA 1
ATOM 2304 C C . TYR A 1 287 ? -14.160 1.038 -19.396 1.00 75.31 287 TYR A C 1
ATOM 2306 O O . TYR A 1 287 ? -15.012 1.520 -20.140 1.00 75.31 287 TYR A O 1
ATOM 2314 N N . SER A 1 288 ? -12.910 0.802 -19.799 1.00 71.19 288 SER A N 1
ATOM 2315 C CA . SER A 1 288 ? -12.421 1.139 -21.134 1.00 71.19 288 SER A CA 1
ATOM 2316 C C . SER A 1 288 ? -11.635 -0.013 -21.742 1.00 71.19 288 SER A C 1
ATOM 2318 O O . SER A 1 288 ? -10.821 -0.651 -21.077 1.00 71.19 288 SER A O 1
ATOM 2320 N N . ASN A 1 289 ? -11.856 -0.261 -23.031 1.00 70.06 289 ASN A N 1
ATOM 2321 C CA . ASN A 1 289 ? -10.997 -1.129 -23.838 1.00 70.06 289 ASN A CA 1
ATOM 2322 C C . ASN A 1 289 ? -10.026 -0.323 -24.719 1.00 70.06 289 ASN A C 1
ATOM 2324 O O . ASN A 1 289 ? -9.165 -0.913 -25.366 1.00 70.06 289 ASN A O 1
ATOM 2328 N N . THR A 1 290 ? -10.142 1.011 -24.739 1.00 73.38 290 THR A N 1
ATOM 2329 C CA . THR A 1 290 ? -9.317 1.891 -25.579 1.00 73.38 290 THR A CA 1
ATOM 2330 C C . THR A 1 290 ? -8.073 2.400 -24.859 1.00 73.38 290 THR A C 1
ATOM 2332 O O . THR A 1 290 ? -7.019 2.474 -25.479 1.00 73.38 290 THR A O 1
ATOM 2335 N N . GLU A 1 291 ? -8.162 2.720 -23.565 1.00 87.25 291 GLU A N 1
ATOM 2336 C CA . GLU A 1 291 ? -7.029 3.100 -22.713 1.00 87.25 291 GLU A CA 1
ATOM 2337 C C . GLU A 1 291 ? -7.221 2.531 -21.309 1.00 87.25 291 GLU A C 1
ATOM 2339 O O . GLU A 1 291 ? -8.219 2.838 -20.659 1.00 87.25 291 GLU A O 1
ATOM 2344 N N . PHE A 1 292 ? -6.278 1.712 -20.842 1.00 87.19 292 PHE A N 1
ATOM 2345 C CA . PHE A 1 292 ? -6.369 1.054 -19.536 1.00 87.19 292 PHE A CA 1
ATOM 2346 C C . PHE A 1 292 ? -4.995 0.924 -18.859 1.00 87.19 292 PHE A C 1
ATOM 2348 O O . PHE A 1 292 ? -3.978 0.745 -19.537 1.00 87.19 292 PHE A O 1
ATOM 2355 N N . PRO A 1 293 ? -4.922 1.000 -17.518 1.00 89.62 293 PRO A N 1
ATOM 2356 C CA . PRO A 1 293 ? -3.673 0.857 -16.786 1.00 89.62 293 PRO A CA 1
ATOM 2357 C C . PRO A 1 293 ? -3.140 -0.578 -16.877 1.00 89.62 293 PRO A C 1
ATOM 2359 O O . PRO A 1 293 ? -3.838 -1.558 -16.599 1.00 89.62 293 PRO A O 1
ATOM 2362 N N . CYS A 1 294 ? -1.863 -0.694 -17.227 1.00 91.00 294 CYS A N 1
ATOM 2363 C CA . CYS A 1 294 ? -1.128 -1.949 -17.262 1.00 91.00 294 CYS A CA 1
ATOM 2364 C C . CYS A 1 294 ? 0.131 -1.884 -16.409 1.00 91.00 294 CYS A C 1
ATOM 2366 O O . CYS A 1 294 ? 0.882 -0.915 -16.470 1.00 91.00 294 CYS A O 1
ATOM 2368 N N . GLU A 1 295 ? 0.392 -2.972 -15.695 1.00 91.62 295 GLU A N 1
ATOM 2369 C CA . GLU A 1 295 ? 1.687 -3.305 -15.120 1.00 91.62 295 GLU A CA 1
ATOM 2370 C C . GLU A 1 295 ? 2.574 -3.851 -16.249 1.00 91.62 295 GLU A C 1
ATOM 2372 O O . GLU A 1 295 ? 2.289 -4.908 -16.822 1.00 91.62 295 GLU A O 1
ATOM 2377 N N . ILE A 1 296 ? 3.627 -3.113 -16.603 1.00 91.94 296 ILE A N 1
ATOM 2378 C CA . ILE A 1 296 ? 4.660 -3.541 -17.548 1.00 91.94 296 ILE A CA 1
ATOM 2379 C C . ILE A 1 296 ? 5.897 -3.970 -16.775 1.00 91.94 296 ILE A C 1
ATOM 2381 O O . ILE A 1 296 ? 6.690 -3.136 -16.356 1.00 91.94 296 ILE A O 1
ATOM 2385 N N . ASP A 1 297 ? 6.065 -5.276 -16.619 1.00 89.00 297 ASP A N 1
ATOM 2386 C CA . ASP A 1 297 ? 7.245 -5.912 -16.042 1.00 89.00 297 ASP A CA 1
ATOM 2387 C C . ASP A 1 297 ? 8.352 -6.077 -17.082 1.00 89.00 297 ASP A C 1
ATOM 2389 O O . ASP A 1 297 ? 8.111 -6.605 -18.172 1.00 89.00 297 ASP A O 1
ATOM 2393 N N . ILE A 1 298 ? 9.594 -5.768 -16.718 1.00 87.12 298 ILE A N 1
ATOM 2394 C CA . ILE A 1 298 ? 10.763 -6.127 -17.526 1.00 87.12 298 ILE A CA 1
ATOM 2395 C C . ILE A 1 298 ? 11.260 -7.501 -17.069 1.00 87.12 298 ILE A C 1
ATOM 2397 O O . ILE A 1 298 ? 12.173 -7.636 -16.276 1.00 87.12 298 ILE A O 1
ATOM 2401 N N . GLU A 1 299 ? 10.657 -8.586 -17.545 1.00 81.56 299 GLU A N 1
ATOM 2402 C CA . GLU A 1 299 ? 10.957 -9.914 -16.996 1.00 81.56 299 GLU A CA 1
ATOM 2403 C C . GLU A 1 299 ? 12.427 -10.326 -17.134 1.00 81.56 299 GLU A C 1
ATOM 2405 O O . GLU A 1 299 ? 12.993 -10.861 -16.184 1.00 81.56 299 GLU A O 1
ATOM 2410 N N . LYS A 1 300 ? 13.034 -10.154 -18.316 1.00 80.75 300 LYS A N 1
ATOM 2411 C CA . LYS A 1 300 ? 14.384 -10.675 -18.583 1.00 80.75 300 LYS A CA 1
ATOM 2412 C C . LYS A 1 300 ? 15.058 -10.007 -19.772 1.00 80.75 300 LYS A C 1
ATOM 2414 O O . LYS A 1 300 ? 14.425 -9.776 -20.801 1.00 80.75 300 LYS A O 1
ATOM 2419 N N . LEU A 1 301 ? 16.373 -9.855 -19.675 1.00 79.75 301 LEU A N 1
ATOM 2420 C CA . LEU A 1 301 ? 17.263 -9.573 -20.794 1.00 79.75 301 LEU A CA 1
ATOM 2421 C C . LEU A 1 301 ? 18.061 -10.845 -21.124 1.00 79.75 301 LEU A C 1
ATOM 2423 O O . LEU A 1 301 ? 18.705 -11.420 -20.252 1.00 79.75 301 LEU A O 1
ATOM 2427 N N . LYS A 1 302 ? 17.964 -11.361 -22.355 1.00 81.38 302 LYS A N 1
ATOM 2428 C CA . LYS A 1 302 ? 18.613 -12.625 -22.756 1.00 81.38 302 LYS A CA 1
ATOM 2429 C C . LYS A 1 302 ? 19.819 -12.389 -23.657 1.00 81.38 302 LYS A C 1
ATOM 2431 O O . LYS A 1 302 ? 19.752 -11.554 -24.560 1.00 81.38 302 LYS A O 1
ATOM 2436 N N . LYS A 1 303 ? 20.848 -13.230 -23.468 1.00 77.25 303 LYS A N 1
ATOM 2437 C CA . LYS A 1 303 ? 22.095 -13.259 -24.255 1.00 77.25 303 LYS A CA 1
ATOM 2438 C C . LYS A 1 303 ? 22.841 -11.916 -24.225 1.00 77.25 303 LYS A C 1
ATOM 2440 O O . LYS A 1 303 ? 23.422 -11.500 -25.222 1.00 77.25 303 LYS A O 1
ATOM 2445 N N . PHE A 1 304 ? 22.780 -11.221 -23.089 1.00 75.62 304 PHE A N 1
ATOM 2446 C CA . PHE A 1 304 ? 23.405 -9.907 -22.910 1.00 75.62 304 PHE A CA 1
ATOM 2447 C C . PHE A 1 304 ? 24.758 -9.969 -22.209 1.00 75.62 304 PHE A C 1
ATOM 2449 O O . PHE A 1 304 ? 25.516 -9.012 -22.307 1.00 75.62 304 PHE A O 1
ATOM 2456 N N . ASP A 1 305 ? 25.083 -11.093 -21.565 1.00 70.94 305 ASP A N 1
ATOM 2457 C CA . ASP A 1 305 ? 26.260 -11.227 -20.707 1.00 70.94 305 ASP A CA 1
ATOM 2458 C C . ASP A 1 305 ? 27.538 -10.807 -21.439 1.00 70.94 305 ASP A C 1
ATOM 2460 O O . ASP A 1 305 ? 28.239 -9.913 -20.980 1.00 70.94 305 ASP A O 1
ATOM 2464 N N . GLY A 1 306 ? 27.799 -11.341 -22.637 1.00 69.06 306 GLY A N 1
ATOM 2465 C CA . GLY A 1 306 ? 29.015 -11.022 -23.400 1.00 69.06 306 GLY A CA 1
ATOM 2466 C C . GLY A 1 306 ? 29.214 -9.531 -23.718 1.00 69.06 306 GLY A C 1
ATOM 2467 O O . GLY A 1 306 ? 30.353 -9.087 -23.837 1.00 69.06 306 GLY A O 1
ATOM 2468 N N . LEU A 1 307 ? 28.132 -8.745 -23.807 1.00 69.44 307 LEU A N 1
ATOM 2469 C CA . LEU A 1 307 ? 28.216 -7.292 -23.988 1.00 69.44 307 LEU A CA 1
ATOM 2470 C C . LEU A 1 307 ? 28.674 -6.600 -22.697 1.00 69.44 307 LEU A C 1
ATOM 2472 O O . LEU A 1 307 ? 29.405 -5.624 -22.750 1.00 69.44 307 LEU A O 1
ATOM 2476 N N . MET A 1 308 ? 28.278 -7.122 -21.545 1.00 67.94 308 MET A N 1
ATOM 2477 C CA . MET A 1 308 ? 28.533 -6.525 -20.234 1.00 67.94 308 MET A CA 1
ATOM 2478 C C . MET A 1 308 ? 29.951 -6.842 -19.721 1.00 67.94 308 MET A C 1
ATOM 2480 O O . MET A 1 308 ? 30.515 -6.076 -18.946 1.00 67.94 308 MET A O 1
ATOM 2484 N N . TRP A 1 309 ? 30.542 -7.956 -20.171 1.00 65.00 309 TRP A N 1
ATOM 2485 C CA . TRP A 1 309 ? 31.869 -8.421 -19.740 1.00 65.00 309 TRP A CA 1
ATOM 2486 C C . TRP A 1 309 ? 33.048 -7.803 -20.501 1.00 65.00 309 TRP A C 1
ATOM 2488 O O . TRP A 1 309 ? 34.099 -7.579 -19.908 1.00 65.00 309 TRP A O 1
ATOM 2498 N N . ASN A 1 310 ? 32.883 -7.516 -21.796 1.00 61.75 310 ASN A N 1
ATOM 2499 C CA . ASN A 1 310 ? 33.996 -7.200 -22.706 1.00 61.75 310 ASN A CA 1
ATOM 2500 C C . ASN A 1 310 ? 33.963 -5.780 -23.298 1.00 61.75 310 ASN A C 1
ATOM 2502 O O . ASN A 1 310 ? 34.686 -5.506 -24.254 1.00 61.75 310 ASN A O 1
ATOM 2506 N N . THR A 1 311 ? 33.132 -4.868 -22.784 1.00 62.75 311 THR A N 1
ATOM 2507 C CA . THR A 1 311 ? 32.965 -3.529 -23.380 1.00 62.75 311 THR A CA 1
ATOM 2508 C C . THR A 1 311 ? 33.195 -2.381 -22.396 1.00 62.75 311 THR A C 1
ATOM 2510 O O . THR A 1 311 ? 33.243 -2.564 -21.180 1.00 62.75 311 THR A O 1
ATOM 2513 N N . ASN A 1 312 ? 33.288 -1.163 -22.944 1.00 70.69 312 ASN A N 1
ATOM 2514 C CA . ASN A 1 312 ? 33.239 0.103 -22.206 1.00 70.69 312 ASN A CA 1
ATOM 2515 C C . ASN A 1 312 ? 31.857 0.383 -21.580 1.00 70.69 312 ASN A C 1
ATOM 2517 O O . ASN A 1 312 ? 31.640 1.484 -21.084 1.00 70.69 312 ASN A O 1
ATOM 2521 N N . TYR A 1 313 ? 30.915 -0.563 -21.609 1.00 74.25 313 TYR A N 1
ATOM 2522 C CA . TYR A 1 313 ? 29.559 -0.377 -21.110 1.00 74.25 313 TYR A CA 1
ATOM 2523 C C . TYR A 1 313 ? 29.384 -1.004 -19.726 1.00 74.25 313 TYR A C 1
ATOM 2525 O O . TYR A 1 313 ? 29.711 -2.165 -19.493 1.00 74.25 313 TYR A O 1
ATOM 2533 N N . LEU A 1 314 ? 28.837 -0.222 -18.803 1.00 74.62 314 LEU A N 1
ATOM 2534 C CA . LEU A 1 314 ? 28.449 -0.615 -17.459 1.00 74.62 314 LEU A CA 1
ATOM 2535 C C . LEU A 1 314 ? 26.942 -0.434 -17.281 1.00 74.62 314 LEU A C 1
ATOM 2537 O O . LEU A 1 314 ? 26.335 0.458 -17.867 1.00 74.62 314 LEU A O 1
ATOM 2541 N N . PHE A 1 315 ? 26.371 -1.284 -16.432 1.00 79.25 315 PHE A N 1
ATOM 2542 C CA . PHE A 1 315 ? 25.032 -1.179 -15.848 1.00 79.25 315 PHE A CA 1
ATOM 2543 C C . PHE A 1 315 ? 23.918 -0.744 -16.822 1.00 79.25 315 PHE A C 1
ATOM 2545 O O . PHE A 1 315 ? 23.630 0.449 -16.961 1.00 79.25 315 PHE A O 1
ATOM 2552 N N . PRO A 1 316 ? 23.244 -1.684 -17.500 1.00 84.12 316 PRO A N 1
ATOM 2553 C CA . PRO A 1 316 ? 22.197 -1.320 -18.429 1.00 84.12 316 PRO A CA 1
ATOM 2554 C C . PRO A 1 316 ? 20.980 -0.767 -17.679 1.00 84.12 316 PRO A C 1
ATOM 2556 O O . PRO A 1 316 ? 20.696 -1.166 -16.548 1.00 84.12 316 PRO A O 1
ATOM 2559 N N . ALA A 1 317 ? 20.244 0.119 -18.343 1.00 88.31 317 ALA A N 1
ATOM 2560 C CA . ALA A 1 317 ? 18.914 0.603 -17.979 1.00 88.31 317 ALA A CA 1
ATOM 2561 C C . ALA A 1 317 ? 17.949 0.355 -19.145 1.00 88.31 317 ALA A C 1
ATOM 2563 O O . ALA A 1 317 ? 18.338 0.469 -20.307 1.00 88.31 317 ALA A O 1
ATOM 2564 N N . ALA A 1 318 ? 16.701 0.009 -18.854 1.00 89.94 318 ALA A N 1
ATOM 2565 C CA . ALA A 1 318 ? 15.650 -0.093 -19.852 1.00 89.94 318 ALA A CA 1
ATOM 2566 C C . ALA A 1 318 ? 14.710 1.104 -19.720 1.00 89.94 318 ALA A C 1
ATOM 2568 O O . ALA A 1 318 ? 14.339 1.491 -18.611 1.00 89.94 318 ALA A O 1
ATOM 2569 N N . GLU A 1 319 ? 14.310 1.670 -20.855 1.00 92.88 319 GLU A N 1
ATOM 2570 C CA . GLU A 1 319 ? 13.303 2.721 -20.908 1.00 92.88 319 GLU A CA 1
ATOM 2571 C C . GLU A 1 319 ? 12.168 2.348 -21.847 1.00 92.88 319 GLU A C 1
ATOM 2573 O O . GLU A 1 319 ? 12.384 1.778 -22.919 1.00 92.88 319 GLU A O 1
ATOM 2578 N N . ILE A 1 320 ? 10.961 2.730 -21.452 1.00 94.00 320 ILE A N 1
ATOM 2579 C CA . ILE A 1 320 ? 9.778 2.715 -22.298 1.00 94.00 320 ILE A CA 1
ATOM 2580 C C . ILE A 1 320 ? 9.347 4.165 -22.494 1.00 94.00 320 ILE A C 1
ATOM 2582 O O . ILE A 1 320 ? 9.064 4.868 -21.527 1.00 94.00 320 ILE A O 1
ATOM 2586 N N . CYS A 1 321 ? 9.296 4.625 -23.740 1.00 95.56 321 CYS A N 1
ATOM 2587 C CA . CYS A 1 321 ? 8.760 5.933 -24.091 1.00 95.56 321 CYS A CA 1
ATOM 2588 C C . CYS A 1 321 ? 7.368 5.762 -24.701 1.00 95.56 321 CYS A C 1
ATOM 2590 O O . CYS A 1 321 ? 7.204 5.056 -25.699 1.00 95.56 321 CYS A O 1
ATOM 2592 N N . TYR A 1 322 ? 6.369 6.413 -24.111 1.00 95.56 322 TYR A N 1
ATOM 2593 C CA . TYR A 1 322 ? 4.981 6.320 -24.549 1.00 95.56 322 TYR A CA 1
ATOM 2594 C C . TYR A 1 322 ? 4.226 7.621 -24.267 1.00 95.56 322 TYR A C 1
ATOM 2596 O O . TYR A 1 322 ? 4.312 8.151 -23.162 1.00 95.56 322 TYR A O 1
ATOM 2604 N N . LYS A 1 323 ? 3.505 8.154 -25.268 1.00 93.12 323 LYS A N 1
ATOM 2605 C CA . LYS A 1 323 ? 2.753 9.428 -25.183 1.00 93.12 323 LYS A CA 1
ATOM 2606 C C . LYS A 1 323 ? 3.557 10.579 -24.538 1.00 93.12 323 LYS A C 1
ATOM 2608 O O . LYS A 1 323 ? 3.065 11.286 -23.664 1.00 93.12 323 LYS A O 1
ATOM 2613 N N . GLY A 1 324 ? 4.824 10.734 -24.930 1.00 91.25 324 GLY A N 1
ATOM 2614 C CA . GLY A 1 324 ? 5.718 11.780 -24.409 1.00 91.25 324 GLY A CA 1
ATOM 2615 C C . GLY A 1 324 ? 6.249 11.550 -22.986 1.00 91.25 324 GLY A C 1
ATOM 2616 O O . GLY A 1 324 ? 7.041 12.355 -22.507 1.00 91.25 324 GLY A O 1
ATOM 2617 N N . LYS A 1 325 ? 5.868 10.455 -22.317 1.00 91.81 325 LYS A N 1
ATOM 2618 C CA . LYS A 1 325 ? 6.405 10.059 -21.008 1.00 91.81 325 LYS A CA 1
ATOM 2619 C C . LYS A 1 325 ? 7.513 9.026 -21.168 1.00 91.81 325 LYS A C 1
ATOM 2621 O O . LYS A 1 325 ? 7.445 8.170 -22.050 1.00 91.81 325 LYS A O 1
ATOM 2626 N N . VAL A 1 326 ? 8.515 9.103 -20.295 1.00 91.56 326 VAL A N 1
ATOM 2627 C CA . VAL A 1 326 ? 9.628 8.151 -20.225 1.00 91.56 326 VAL A CA 1
ATOM 2628 C C . VAL A 1 326 ? 9.550 7.405 -18.900 1.00 91.56 326 VAL A C 1
ATOM 2630 O O . VAL A 1 326 ? 9.515 8.017 -17.836 1.00 91.56 326 VAL A O 1
ATOM 2633 N N . TYR A 1 327 ? 9.512 6.082 -18.988 1.00 90.31 327 TYR A N 1
ATOM 2634 C CA . TYR A 1 327 ? 9.493 5.160 -17.863 1.00 90.31 327 TYR A CA 1
ATOM 2635 C C . TYR A 1 327 ? 10.824 4.417 -17.844 1.00 90.31 327 TYR A C 1
ATOM 2637 O O . TYR A 1 327 ? 11.073 3.609 -18.738 1.00 90.31 327 TYR A O 1
ATOM 2645 N N . SER A 1 328 ? 11.684 4.701 -16.869 1.00 88.56 328 SER A N 1
ATOM 2646 C CA . SER A 1 328 ? 13.054 4.174 -16.831 1.00 88.56 328 SER A CA 1
ATOM 2647 C C . SER A 1 328 ? 13.267 3.287 -15.615 1.00 88.56 328 SER A C 1
ATOM 2649 O O . SER A 1 328 ? 12.854 3.633 -14.513 1.00 88.56 328 SER A O 1
ATOM 2651 N N . THR A 1 329 ? 13.945 2.158 -15.798 1.00 87.06 329 THR A N 1
ATOM 2652 C CA . THR A 1 329 ? 14.421 1.336 -14.682 1.00 87.06 329 THR A CA 1
ATOM 2653 C C . THR A 1 329 ? 15.597 1.988 -13.960 1.00 87.06 329 THR A C 1
ATOM 2655 O O . THR A 1 329 ? 16.262 2.895 -14.473 1.00 87.06 329 THR A O 1
ATOM 2658 N N . SER A 1 330 ? 15.931 1.447 -12.790 1.00 80.50 330 SER A N 1
ATOM 2659 C CA . SER A 1 330 ? 17.272 1.590 -12.229 1.00 80.50 330 SER A CA 1
ATOM 2660 C C . SER A 1 330 ? 18.273 0.828 -13.099 1.00 80.50 330 SER A C 1
ATOM 2662 O O . SER A 1 330 ? 17.909 -0.005 -13.941 1.00 80.50 330 SER A O 1
ATOM 2664 N N . TRP A 1 331 ? 19.555 1.105 -12.884 1.00 80.88 331 TRP A N 1
ATOM 2665 C CA . TRP A 1 331 ? 20.623 0.342 -13.504 1.00 80.88 331 TRP A CA 1
ATOM 2666 C C . TRP A 1 331 ? 20.666 -1.097 -12.964 1.00 80.88 331 TRP A C 1
ATOM 2668 O O . TRP A 1 331 ? 20.423 -1.354 -11.778 1.00 80.88 331 TRP A O 1
ATOM 2678 N N . MET A 1 332 ? 20.960 -2.053 -13.845 1.00 78.44 332 MET A N 1
ATOM 2679 C CA . MET A 1 332 ? 21.149 -3.457 -13.488 1.00 78.44 332 MET A CA 1
ATOM 2680 C C . MET A 1 332 ? 22.623 -3.727 -13.170 1.00 78.44 332 MET A C 1
ATOM 2682 O O . MET A 1 332 ? 23.494 -3.581 -14.025 1.00 78.44 332 MET A O 1
ATOM 2686 N N . TYR A 1 333 ? 22.902 -4.148 -11.940 1.00 71.38 333 TYR A N 1
ATOM 2687 C CA . TYR A 1 333 ? 24.241 -4.513 -11.481 1.00 71.38 333 TYR A CA 1
ATOM 2688 C C . TYR A 1 333 ? 24.471 -6.021 -11.611 1.00 71.38 333 TYR A C 1
ATOM 2690 O O . TYR A 1 333 ? 23.523 -6.806 -11.566 1.00 71.38 333 TYR A O 1
ATOM 2698 N N . SER A 1 334 ? 25.733 -6.414 -11.793 1.00 64.00 334 SER A N 1
ATOM 2699 C CA . SER A 1 334 ? 26.141 -7.814 -11.689 1.00 64.00 334 SER A CA 1
ATOM 2700 C C . SER A 1 334 ? 26.183 -8.216 -10.220 1.00 64.00 334 SER A C 1
ATOM 2702 O O . SER A 1 334 ? 26.747 -7.491 -9.404 1.00 64.00 334 SER A O 1
ATOM 2704 N N . GLU A 1 335 ? 25.639 -9.375 -9.897 1.00 60.16 335 GLU A N 1
ATOM 2705 C CA . GLU A 1 335 ? 25.807 -10.048 -8.615 1.00 60.16 335 GLU A CA 1
ATOM 2706 C C . GLU A 1 335 ? 27.189 -10.697 -8.582 1.00 60.16 335 GLU A C 1
ATOM 2708 O O . GLU A 1 335 ? 27.522 -11.433 -9.500 1.00 60.16 335 GLU A O 1
ATOM 2713 N N . THR A 1 336 ? 28.007 -10.454 -7.562 1.00 54.06 336 THR A N 1
ATOM 2714 C CA . THR A 1 336 ? 29.272 -11.185 -7.387 1.00 54.06 336 THR A CA 1
ATOM 2715 C C . THR A 1 336 ? 29.033 -12.348 -6.433 1.00 54.06 336 THR A C 1
ATOM 2717 O O . THR A 1 336 ? 28.705 -12.123 -5.268 1.00 54.06 336 THR A O 1
ATOM 2720 N N . PHE A 1 337 ? 29.182 -13.581 -6.912 1.00 49.00 337 PHE A N 1
ATOM 2721 C CA . PHE A 1 337 ? 29.125 -14.789 -6.090 1.00 49.00 337 PHE A CA 1
ATOM 2722 C C . PHE A 1 337 ? 30.403 -15.596 -6.335 1.00 49.00 337 PHE A C 1
ATOM 2724 O O . PHE A 1 337 ? 30.738 -15.866 -7.487 1.00 49.00 337 PHE A O 1
ATOM 2731 N N . ASP A 1 338 ? 31.142 -15.917 -5.270 1.00 46.25 338 ASP A N 1
ATOM 2732 C CA . ASP A 1 338 ? 32.382 -16.710 -5.323 1.00 46.25 338 ASP A CA 1
ATOM 2733 C C . ASP A 1 338 ? 33.369 -16.262 -6.428 1.00 46.25 338 ASP A C 1
ATOM 2735 O O . ASP A 1 338 ? 33.763 -17.044 -7.285 1.00 46.25 338 ASP A O 1
ATOM 2739 N N . GLU A 1 339 ? 33.731 -14.970 -6.440 1.00 53.19 339 GLU A N 1
ATOM 2740 C CA . GLU A 1 339 ? 34.668 -14.340 -7.402 1.00 53.19 339 GLU A CA 1
ATOM 2741 C C . GLU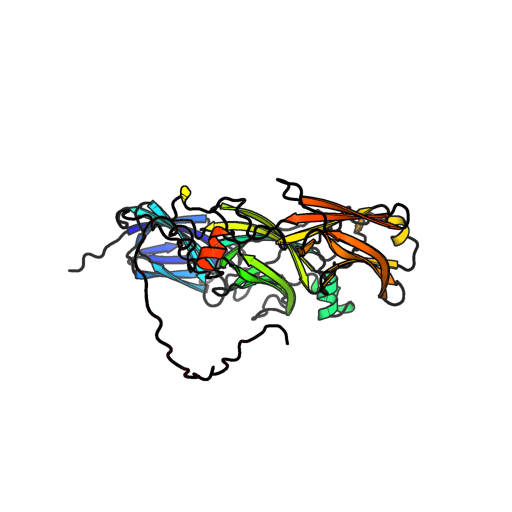 A 1 339 ? 34.207 -14.308 -8.874 1.00 53.19 339 GLU A C 1
ATOM 2743 O O . GLU A 1 339 ? 34.873 -13.716 -9.726 1.00 53.19 339 GLU A O 1
ATOM 2748 N N . THR A 1 340 ? 33.020 -14.837 -9.173 1.00 53.22 340 THR A N 1
ATOM 2749 C CA . THR A 1 340 ? 32.365 -14.717 -10.477 1.00 53.22 340 THR A CA 1
ATOM 2750 C C . THR A 1 340 ? 31.196 -13.743 -10.404 1.00 53.22 340 THR A C 1
ATOM 2752 O O . THR A 1 340 ? 30.270 -13.909 -9.609 1.00 53.22 340 THR A O 1
ATOM 2755 N N . SER A 1 341 ? 31.221 -12.689 -11.220 1.00 56.06 341 SER A N 1
ATOM 2756 C CA . SER A 1 341 ? 30.028 -11.855 -11.382 1.00 56.06 341 SER A CA 1
ATOM 2757 C C . SER A 1 341 ? 28.997 -12.582 -12.262 1.00 56.06 341 SER A C 1
ATOM 2759 O O . SER A 1 341 ? 29.353 -13.332 -13.164 1.00 56.06 341 SER A O 1
ATOM 2761 N N . HIS A 1 342 ? 27.709 -12.385 -12.020 1.00 61.03 342 HIS A N 1
ATOM 2762 C CA . HIS A 1 342 ? 26.594 -12.928 -12.788 1.00 61.03 342 HIS A CA 1
ATOM 2763 C C . HIS A 1 342 ? 25.468 -11.897 -12.800 1.00 61.03 342 HIS A C 1
ATOM 2765 O O . HIS A 1 342 ? 25.203 -11.256 -11.792 1.00 61.03 342 HIS A O 1
ATOM 2771 N N . TYR A 1 343 ? 24.789 -11.698 -13.926 1.00 64.69 343 TYR A N 1
ATOM 2772 C CA . TYR A 1 343 ? 23.608 -10.833 -13.942 1.00 64.69 343 TYR A CA 1
ATOM 2773 C C . TYR A 1 343 ? 22.376 -11.614 -13.492 1.00 64.69 343 TYR A C 1
ATOM 2775 O O . TYR A 1 343 ? 22.260 -12.801 -13.811 1.00 64.69 343 TYR A O 1
ATOM 2783 N N . PRO A 1 344 ? 21.446 -10.975 -12.764 1.00 61.91 344 PRO A N 1
ATOM 2784 C CA . PRO A 1 344 ? 20.253 -11.653 -12.296 1.00 61.91 344 PRO A CA 1
ATOM 2785 C C . PRO A 1 344 ? 19.436 -12.184 -13.471 1.00 61.91 344 PRO A C 1
ATOM 2787 O O . PRO A 1 344 ? 19.320 -11.571 -14.534 1.00 61.91 344 PRO A O 1
ATOM 2790 N N . ASP A 1 345 ? 18.791 -13.325 -13.240 1.00 57.28 345 ASP A N 1
ATOM 2791 C CA . ASP A 1 345 ? 17.974 -14.008 -14.240 1.00 57.28 345 ASP A CA 1
ATOM 2792 C C . ASP A 1 345 ? 16.769 -13.192 -14.742 1.00 57.28 345 ASP A C 1
ATOM 2794 O O . ASP A 1 345 ? 16.142 -13.590 -15.733 1.00 57.28 345 ASP A O 1
ATOM 2798 N N . GLY A 1 346 ? 16.439 -12.084 -14.072 1.00 63.72 346 GLY A N 1
ATOM 2799 C CA . GLY A 1 346 ? 15.380 -11.158 -14.439 1.00 63.72 346 GLY A CA 1
ATOM 2800 C C . GLY A 1 346 ? 15.613 -9.741 -13.918 1.00 63.72 346 GLY A C 1
ATOM 2801 O O . GLY A 1 346 ? 16.369 -9.518 -12.975 1.00 63.72 346 GLY A O 1
ATOM 2802 N N . TRP A 1 347 ? 14.941 -8.778 -14.545 1.00 69.56 347 TRP A N 1
ATOM 2803 C CA . TRP A 1 347 ? 15.046 -7.355 -14.228 1.00 69.56 347 TRP A CA 1
ATOM 2804 C C . TRP A 1 347 ? 13.804 -6.978 -13.417 1.00 69.56 347 TRP A C 1
ATOM 2806 O O . TRP A 1 347 ? 12.791 -6.577 -13.961 1.00 69.56 347 TRP A O 1
ATOM 2816 N N . PHE A 1 348 ? 13.807 -7.228 -12.107 1.00 68.81 348 PHE A N 1
ATOM 2817 C CA . PHE A 1 348 ? 12.596 -7.270 -11.261 1.00 68.81 348 PHE A CA 1
ATOM 2818 C C . PHE A 1 348 ? 11.889 -5.910 -11.015 1.00 68.81 348 PHE A C 1
ATOM 2820 O O . PHE A 1 348 ? 11.442 -5.638 -9.905 1.00 68.81 348 PHE A O 1
ATOM 2827 N N . GLN A 1 349 ? 11.770 -5.059 -12.033 1.00 78.75 349 GLN A N 1
ATOM 2828 C CA . GLN A 1 349 ? 11.137 -3.746 -12.030 1.00 78.75 349 GLN A CA 1
ATOM 2829 C C . GLN A 1 349 ? 10.013 -3.695 -13.068 1.00 78.75 349 GLN A C 1
ATOM 2831 O O . GLN A 1 349 ? 10.053 -4.386 -14.090 1.00 78.75 349 GLN A O 1
ATOM 2836 N N . GLY A 1 350 ? 9.006 -2.870 -12.797 1.00 83.25 350 GLY A N 1
ATOM 2837 C CA . GLY A 1 350 ? 7.898 -2.660 -13.712 1.00 83.25 350 GLY A CA 1
ATOM 2838 C C . GLY A 1 350 ? 7.245 -1.297 -13.537 1.00 83.25 350 GLY A C 1
ATOM 2839 O O . GLY A 1 350 ? 7.534 -0.580 -12.581 1.00 83.25 350 GLY A O 1
ATOM 2840 N N . PHE A 1 351 ? 6.381 -0.940 -14.481 1.00 87.69 351 PHE A N 1
ATOM 2841 C CA . PHE A 1 351 ? 5.763 0.380 -14.593 1.00 87.69 351 PHE A CA 1
ATOM 2842 C C . PHE A 1 351 ? 4.244 0.265 -14.646 1.00 87.69 351 PHE A C 1
ATOM 2844 O O . PHE A 1 351 ? 3.736 -0.663 -15.269 1.00 87.69 351 PHE A O 1
ATOM 2851 N N . ILE A 1 352 ? 3.523 1.244 -14.097 1.00 89.88 352 ILE A N 1
ATOM 2852 C CA . ILE A 1 352 ? 2.112 1.444 -14.446 1.00 89.88 352 ILE A CA 1
ATOM 2853 C C . ILE A 1 352 ? 2.055 2.389 -15.646 1.00 89.88 352 ILE A C 1
ATOM 2855 O O . ILE A 1 352 ? 2.424 3.560 -15.540 1.00 89.88 352 ILE A O 1
ATOM 2859 N N . ILE A 1 353 ? 1.591 1.882 -16.787 1.00 91.69 353 ILE A N 1
ATOM 2860 C CA . ILE A 1 353 ? 1.431 2.652 -18.025 1.00 91.69 353 ILE A CA 1
ATOM 2861 C C . ILE A 1 353 ? -0.046 2.605 -18.440 1.00 91.69 353 ILE A C 1
ATOM 2863 O O . ILE A 1 353 ? -0.603 1.509 -18.519 1.00 91.69 353 ILE A O 1
ATOM 2867 N N . PRO A 1 354 ? -0.702 3.750 -18.708 1.00 91.56 354 PRO A N 1
ATOM 2868 C CA . PRO A 1 354 ? -2.030 3.763 -19.313 1.00 91.56 354 PRO A CA 1
ATOM 2869 C C . PRO A 1 354 ? -1.884 3.427 -20.800 1.00 91.56 354 PRO A C 1
ATOM 2871 O O . PRO A 1 354 ? -1.397 4.243 -21.572 1.00 91.56 354 PRO A O 1
ATOM 2874 N N . ILE A 1 355 ? -2.208 2.201 -21.198 1.00 91.94 355 ILE A N 1
ATOM 2875 C CA . ILE A 1 355 ? -1.935 1.687 -22.544 1.00 91.94 355 ILE A CA 1
ATOM 2876 C C . ILE A 1 355 ? -3.164 1.828 -23.425 1.00 91.94 355 ILE A C 1
ATOM 2878 O O . ILE A 1 355 ? -4.238 1.350 -23.068 1.00 91.94 355 ILE A O 1
ATOM 2882 N N . CYS A 1 356 ? -2.964 2.382 -24.622 1.00 92.31 356 CYS A N 1
ATOM 2883 C CA . CYS A 1 356 ? -3.856 2.166 -25.754 1.00 92.31 356 CYS A CA 1
ATOM 2884 C C . CYS A 1 356 ? -3.296 1.063 -26.652 1.00 92.31 356 CYS A C 1
ATOM 2886 O O . CYS A 1 356 ? -2.181 1.182 -27.169 1.00 92.31 356 CYS A O 1
ATOM 2888 N N . VAL A 1 357 ? -4.060 -0.006 -26.867 1.00 90.88 357 VAL A N 1
ATOM 2889 C CA . VAL A 1 357 ? -3.673 -1.063 -27.815 1.00 90.88 357 VAL A CA 1
ATOM 2890 C C . VAL A 1 357 ? -3.519 -0.489 -29.225 1.00 90.88 357 VAL A C 1
ATOM 2892 O O . VAL A 1 357 ? -4.118 0.532 -29.559 1.00 90.88 357 VAL A O 1
ATOM 2895 N N . ASN A 1 358 ? -2.687 -1.125 -30.047 1.00 91.62 358 ASN A N 1
ATOM 2896 C CA . ASN A 1 358 ? -2.408 -0.708 -31.423 1.00 91.62 358 ASN A CA 1
ATOM 2897 C C . ASN A 1 358 ? -1.785 0.698 -31.555 1.00 91.62 358 ASN A C 1
ATOM 2899 O O . ASN A 1 358 ? -1.791 1.283 -32.635 1.00 91.62 358 ASN A O 1
ATOM 2903 N N . THR A 1 359 ? -1.197 1.230 -30.477 1.00 94.94 359 THR A N 1
ATOM 2904 C CA . THR A 1 359 ? -0.418 2.479 -30.512 1.00 94.94 359 THR A CA 1
ATOM 2905 C C . THR A 1 359 ? 1.079 2.218 -30.352 1.00 94.94 359 THR A C 1
ATOM 2907 O O . THR A 1 359 ? 1.490 1.226 -29.740 1.00 94.94 359 THR A O 1
ATOM 2910 N N . GLU A 1 360 ? 1.900 3.095 -30.937 1.00 97.00 360 GLU A N 1
ATOM 2911 C CA . GLU A 1 360 ? 3.361 2.979 -30.910 1.00 97.00 360 GLU A CA 1
ATOM 2912 C C . GLU A 1 360 ? 3.921 3.291 -29.515 1.00 97.00 360 GLU A C 1
ATOM 2914 O O . GLU A 1 360 ? 3.510 4.244 -28.849 1.00 97.00 360 GLU A O 1
ATOM 2919 N N . PHE A 1 361 ? 4.914 2.510 -29.103 1.00 96.88 361 PHE A N 1
ATOM 2920 C CA . PHE A 1 361 ? 5.813 2.822 -28.002 1.00 96.88 361 PHE A CA 1
ATOM 2921 C C . PHE A 1 361 ? 7.253 2.522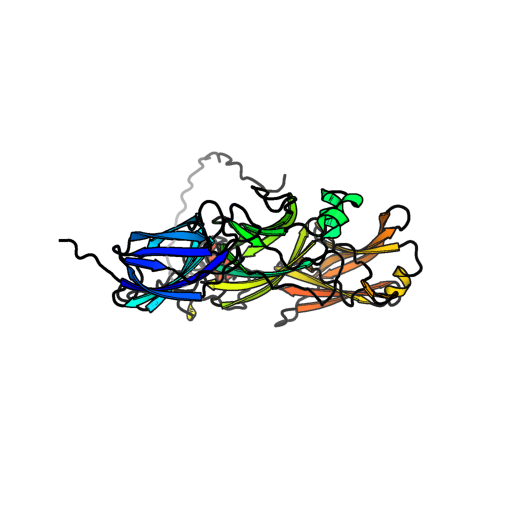 -28.405 1.00 96.88 361 PHE A C 1
ATOM 2923 O O . PHE A 1 361 ? 7.522 1.721 -29.302 1.00 96.88 361 PHE A O 1
ATOM 2930 N N . VAL A 1 362 ? 8.195 3.163 -27.724 1.00 97.12 362 VAL A N 1
ATOM 2931 C CA . VAL A 1 362 ? 9.623 2.974 -27.978 1.00 97.12 362 VAL A CA 1
ATOM 2932 C C . VAL A 1 362 ? 10.255 2.294 -26.780 1.00 97.12 362 VAL A C 1
ATOM 2934 O O . VAL A 1 362 ? 10.043 2.710 -25.646 1.00 97.12 362 VAL A O 1
ATOM 2937 N N . VAL A 1 363 ? 11.050 1.260 -27.031 1.00 95.44 363 VAL A N 1
ATOM 2938 C CA . VAL A 1 363 ? 11.894 0.614 -26.028 1.00 95.44 363 VAL A CA 1
ATOM 2939 C C . VAL A 1 363 ? 13.337 1.004 -26.287 1.00 95.44 363 VAL A C 1
ATOM 2941 O O . VAL A 1 363 ? 13.837 0.827 -27.399 1.00 95.44 363 VAL A O 1
ATOM 2944 N N . ARG A 1 364 ? 14.019 1.497 -25.256 1.00 94.62 364 ARG A N 1
ATOM 2945 C CA . ARG A 1 364 ? 15.450 1.810 -25.294 1.00 94.62 364 ARG A CA 1
ATOM 2946 C C . ARG A 1 364 ? 16.189 0.960 -24.281 1.00 94.62 364 ARG A C 1
ATOM 2948 O O . ARG A 1 364 ? 15.727 0.804 -23.155 1.00 94.62 364 ARG A O 1
ATOM 2955 N N . ILE A 1 365 ? 17.355 0.454 -24.668 1.00 90.88 365 ILE A N 1
ATOM 2956 C CA . ILE A 1 365 ? 18.349 -0.025 -23.707 1.00 90.88 365 ILE A CA 1
ATOM 2957 C C . ILE A 1 365 ? 19.480 0.988 -23.681 1.00 90.88 365 ILE A C 1
ATOM 2959 O O . ILE A 1 365 ? 20.085 1.281 -24.715 1.00 90.88 365 ILE A O 1
ATOM 2963 N N . LYS A 1 366 ? 19.748 1.511 -22.492 1.00 90.19 366 LYS A N 1
ATOM 2964 C CA . LYS A 1 366 ? 20.838 2.430 -22.199 1.00 90.19 366 LYS A CA 1
ATOM 2965 C C . LYS A 1 366 ? 21.924 1.735 -21.402 1.00 90.19 366 LYS A C 1
ATOM 2967 O O . LYS A 1 366 ? 21.653 0.752 -20.721 1.00 90.19 366 LYS A O 1
ATOM 2972 N N . PHE A 1 367 ? 23.119 2.296 -21.449 1.00 86.62 367 PHE A N 1
ATOM 2973 C CA . PHE A 1 367 ? 24.254 1.917 -20.621 1.00 86.62 367 PHE A CA 1
ATOM 2974 C C . PHE A 1 367 ? 24.949 3.152 -20.090 1.00 86.62 367 PHE A C 1
ATOM 2976 O O . PHE A 1 367 ? 24.872 4.208 -20.710 1.00 86.62 367 PHE A O 1
ATOM 2983 N N . ARG A 1 368 ? 25.680 2.996 -18.990 1.00 82.69 368 ARG A N 1
ATOM 2984 C CA . ARG A 1 368 ? 26.708 3.956 -18.604 1.00 82.69 368 ARG A CA 1
ATOM 2985 C C . ARG A 1 368 ? 28.024 3.607 -19.267 1.00 82.69 368 ARG A C 1
ATOM 2987 O O . ARG A 1 368 ? 28.437 2.452 -19.250 1.00 82.69 368 ARG A O 1
ATOM 2994 N N . GLU A 1 369 ? 28.712 4.588 -19.821 1.00 81.00 369 GLU A N 1
ATOM 2995 C CA . GLU A 1 369 ? 30.086 4.378 -20.262 1.00 81.00 369 GLU A CA 1
ATOM 2996 C C . GLU A 1 369 ? 31.033 4.315 -19.049 1.00 81.00 369 GLU A C 1
ATOM 2998 O O . GLU A 1 369 ? 30.937 5.113 -18.120 1.00 81.00 369 GLU A O 1
ATOM 3003 N N . ARG A 1 370 ? 31.964 3.356 -19.049 1.00 77.56 370 ARG A N 1
ATOM 3004 C CA . ARG A 1 370 ? 32.861 3.048 -17.923 1.00 77.56 370 ARG A CA 1
ATOM 3005 C C . ARG A 1 370 ? 33.703 4.242 -17.463 1.00 77.56 370 ARG A C 1
ATOM 3007 O O . ARG A 1 370 ? 33.965 4.360 -16.272 1.00 77.56 370 ARG A O 1
ATOM 3014 N N . ASN A 1 371 ? 34.131 5.092 -18.394 1.00 76.88 371 ASN A N 1
ATOM 3015 C CA . ASN A 1 371 ? 35.068 6.180 -18.106 1.00 76.88 371 ASN A CA 1
ATOM 3016 C C . ASN A 1 371 ? 34.363 7.502 -17.781 1.00 76.88 371 ASN A C 1
ATOM 3018 O O . ASN A 1 371 ? 34.815 8.230 -16.903 1.00 76.88 371 ASN A O 1
ATOM 3022 N N . SER A 1 372 ? 33.271 7.816 -18.480 1.00 80.25 372 SER A N 1
ATOM 3023 C CA . SER A 1 372 ? 32.551 9.090 -18.343 1.00 80.25 372 SER A CA 1
ATOM 3024 C C . SER A 1 372 ? 31.346 9.002 -17.402 1.00 80.25 372 SER A C 1
ATOM 3026 O O . SER A 1 372 ? 30.883 10.022 -16.900 1.00 80.25 372 SER A O 1
ATOM 3028 N N . MET A 1 373 ? 30.836 7.790 -17.143 1.00 77.88 373 MET A N 1
ATOM 3029 C CA . MET A 1 373 ? 29.560 7.527 -16.461 1.00 77.88 373 MET A CA 1
ATOM 3030 C C . MET A 1 373 ? 28.338 8.148 -17.163 1.00 77.88 373 MET A C 1
ATOM 3032 O O . MET A 1 373 ? 27.241 8.161 -16.589 1.00 77.88 373 MET A O 1
ATOM 3036 N N . GLU A 1 374 ? 28.499 8.616 -18.405 1.00 84.06 374 GLU A N 1
ATOM 3037 C CA . GLU A 1 374 ? 27.420 9.156 -19.229 1.00 84.06 374 GLU A CA 1
ATOM 3038 C C . GLU A 1 374 ? 26.493 8.044 -19.721 1.00 84.06 374 GLU A C 1
ATOM 3040 O O . GLU A 1 374 ? 26.929 6.928 -20.016 1.00 84.06 374 GLU A O 1
ATOM 3045 N N . GLU A 1 375 ? 25.194 8.346 -19.801 1.00 86.50 375 GLU A N 1
ATOM 3046 C CA . GLU A 1 375 ? 24.208 7.418 -20.345 1.00 86.50 375 GLU A CA 1
ATOM 3047 C C . GLU A 1 375 ? 24.184 7.482 -21.872 1.00 86.50 375 GLU A C 1
ATOM 3049 O O . GLU A 1 375 ? 23.862 8.511 -22.464 1.00 86.50 375 GLU A O 1
ATOM 3054 N N . ILE A 1 376 ? 24.428 6.343 -22.506 1.00 89.25 376 ILE A N 1
ATOM 3055 C CA . ILE A 1 376 ? 24.371 6.175 -23.954 1.00 89.25 376 ILE A CA 1
ATOM 3056 C C . ILE A 1 376 ? 23.286 5.174 -24.330 1.00 89.25 376 ILE A C 1
ATOM 3058 O O . ILE A 1 376 ? 23.080 4.157 -23.665 1.00 89.25 376 ILE A O 1
ATOM 3062 N N . ILE A 1 377 ? 22.570 5.465 -25.413 1.00 92.00 377 ILE A N 1
ATOM 3063 C CA . ILE A 1 377 ? 21.558 4.561 -25.960 1.00 92.00 377 ILE A CA 1
ATOM 3064 C C . ILE A 1 377 ? 22.286 3.499 -26.783 1.00 92.00 377 ILE A C 1
ATOM 3066 O O . ILE A 1 377 ? 22.892 3.812 -27.802 1.00 92.00 377 ILE A O 1
ATOM 3070 N N . TYR A 1 378 ? 22.212 2.243 -26.346 1.00 88.12 378 TYR A N 1
ATOM 3071 C CA . TYR A 1 378 ? 22.770 1.112 -27.088 1.00 88.12 378 TYR A CA 1
ATOM 3072 C C . TYR A 1 378 ? 21.844 0.680 -28.221 1.00 88.12 378 TYR A C 1
ATOM 3074 O O . TYR A 1 378 ? 22.288 0.429 -29.333 1.00 88.12 378 TYR A O 1
ATOM 3082 N N . THR A 1 379 ? 20.542 0.587 -27.951 1.00 91.12 379 THR A N 1
ATOM 3083 C CA . THR A 1 379 ? 19.568 0.216 -28.978 1.00 91.12 379 THR A CA 1
ATOM 3084 C C . THR A 1 379 ? 18.223 0.869 -28.704 1.00 91.12 379 THR A C 1
ATOM 3086 O O . THR A 1 379 ? 17.822 1.041 -27.549 1.00 91.12 379 THR A O 1
ATOM 3089 N N . GLU A 1 380 ? 17.525 1.205 -29.781 1.00 95.06 380 GLU A N 1
ATOM 3090 C CA . GLU A 1 380 ? 16.174 1.747 -29.773 1.00 95.06 380 GLU A CA 1
ATOM 3091 C C . GLU A 1 380 ? 15.299 0.900 -30.699 1.00 95.06 380 GLU A C 1
ATOM 3093 O O . GLU A 1 380 ? 15.680 0.593 -31.833 1.00 95.06 380 GLU A O 1
ATOM 3098 N N . LYS A 1 381 ? 14.124 0.496 -30.212 1.00 96.06 381 LYS A N 1
ATOM 3099 C CA . LYS A 1 381 ? 13.149 -0.282 -30.976 1.00 96.06 381 LYS A CA 1
ATOM 3100 C C . LYS A 1 381 ? 11.765 0.317 -30.829 1.00 96.06 381 LYS A C 1
ATOM 3102 O O . LYS A 1 381 ? 11.246 0.435 -29.722 1.00 96.06 381 LYS A O 1
ATOM 3107 N N . LYS A 1 382 ? 11.159 0.638 -31.966 1.00 96.56 382 LYS A N 1
ATOM 3108 C CA . LYS A 1 382 ? 9.748 1.002 -32.057 1.00 96.56 382 LYS A CA 1
ATOM 3109 C C . LYS A 1 382 ? 8.902 -0.260 -32.099 1.00 96.56 382 LYS A C 1
ATOM 3111 O O . LYS A 1 382 ? 9.223 -1.201 -32.822 1.00 96.56 382 LYS A O 1
ATOM 3116 N N . MET A 1 383 ? 7.852 -0.277 -31.298 1.00 96.50 383 MET A N 1
ATOM 3117 C CA . MET A 1 383 ? 6.958 -1.408 -31.103 1.00 96.50 383 MET A CA 1
ATOM 3118 C C . MET A 1 383 ? 5.517 -0.905 -31.065 1.00 96.50 383 MET A C 1
ATOM 3120 O O . MET A 1 383 ? 5.265 0.275 -30.846 1.00 96.50 383 MET A O 1
ATOM 3124 N N . ILE A 1 384 ? 4.564 -1.814 -31.242 1.00 95.75 384 ILE A N 1
ATOM 3125 C CA . ILE A 1 384 ? 3.135 -1.524 -31.116 1.00 95.75 384 ILE A CA 1
ATOM 3126 C C . ILE A 1 384 ? 2.605 -2.290 -29.909 1.00 95.75 384 ILE A C 1
ATOM 3128 O O . ILE A 1 384 ? 2.916 -3.476 -29.747 1.00 95.75 384 ILE A O 1
ATOM 3132 N N . TRP A 1 385 ? 1.830 -1.623 -29.050 1.00 94.25 385 TRP A N 1
ATOM 3133 C CA . TRP A 1 385 ? 1.165 -2.297 -27.938 1.00 94.25 385 TRP A CA 1
ATOM 3134 C C . TRP A 1 385 ? 0.208 -3.357 -28.481 1.00 94.25 385 TRP A C 1
ATOM 3136 O O . TRP A 1 385 ? -0.706 -3.015 -29.232 1.00 94.25 385 TRP A O 1
ATOM 3146 N N . PRO A 1 386 ? 0.397 -4.638 -28.136 1.00 92.62 386 PRO A N 1
ATOM 3147 C CA . PRO A 1 386 ? -0.444 -5.684 -28.681 1.00 92.62 386 PRO A CA 1
ATOM 3148 C C . PRO A 1 386 ? -1.818 -5.670 -28.014 1.00 92.62 386 PRO A C 1
ATOM 3150 O O . PRO A 1 386 ? -1.952 -5.302 -26.849 1.00 92.62 386 PRO A O 1
ATOM 3153 N N . GLU A 1 387 ? -2.821 -6.192 -28.706 1.00 88.94 387 GLU A N 1
ATOM 3154 C CA . GLU A 1 387 ? -4.111 -6.484 -28.083 1.00 88.94 387 GLU A CA 1
ATOM 3155 C C . GLU A 1 387 ? -3.962 -7.540 -26.980 1.00 88.94 387 GLU A C 1
ATOM 3157 O O . GLU A 1 387 ? -3.147 -8.469 -27.083 1.00 88.94 387 GLU A O 1
ATOM 3162 N N . MET A 1 388 ? -4.743 -7.396 -25.912 1.00 83.50 388 MET A N 1
ATOM 3163 C CA . MET A 1 388 ? -4.884 -8.431 -24.890 1.00 83.50 388 MET A CA 1
ATOM 3164 C C . MET A 1 388 ? -5.834 -9.498 -25.421 1.00 83.50 388 MET A C 1
ATOM 3166 O O . MET A 1 388 ? -6.903 -9.173 -25.924 1.00 83.50 388 MET A O 1
ATOM 3170 N N . GLU A 1 389 ? -5.435 -10.767 -25.338 1.00 79.69 389 GLU A N 1
ATOM 3171 C CA . GLU A 1 389 ? -6.338 -11.853 -25.717 1.00 79.69 389 GLU A CA 1
ATOM 3172 C C . GLU A 1 389 ? -7.537 -11.883 -24.768 1.00 79.69 389 GLU A C 1
ATOM 3174 O O . GLU A 1 389 ? -7.393 -11.662 -23.560 1.00 79.69 389 GLU A O 1
ATOM 3179 N N . GLU A 1 390 ? -8.706 -12.198 -25.317 1.00 66.94 390 GLU A N 1
ATOM 3180 C CA . GLU A 1 390 ? -9.932 -12.360 -24.549 1.00 66.94 390 GLU A CA 1
ATOM 3181 C C . GLU A 1 390 ? -9.696 -13.388 -23.427 1.00 66.94 390 GLU A C 1
ATOM 3183 O O . GLU A 1 390 ? -9.166 -14.477 -23.656 1.00 66.94 390 GLU A O 1
ATOM 3188 N N . ASN A 1 391 ? -10.021 -13.016 -22.186 1.00 69.31 391 ASN A N 1
ATOM 3189 C CA . ASN A 1 391 ? -9.802 -13.807 -20.964 1.00 69.31 391 ASN A CA 1
ATOM 3190 C C . ASN A 1 391 ? -8.348 -13.964 -20.469 1.00 69.31 391 ASN A C 1
ATOM 3192 O O . ASN A 1 391 ? -8.131 -14.625 -19.450 1.00 69.31 391 ASN A O 1
ATOM 3196 N N . LYS A 1 392 ? -7.338 -13.347 -21.102 1.00 78.12 392 LYS A N 1
ATOM 3197 C CA . LYS A 1 392 ? -5.973 -13.315 -20.544 1.00 78.12 392 LYS A CA 1
ATOM 3198 C C . LYS A 1 392 ? -5.716 -12.029 -19.765 1.00 78.12 392 LYS A C 1
ATOM 3200 O O . LYS A 1 392 ? -5.792 -10.929 -20.297 1.00 78.12 392 LYS A O 1
ATOM 3205 N N . SER A 1 393 ? -5.299 -12.174 -18.508 1.00 79.50 393 SER A N 1
ATOM 3206 C CA . SER A 1 393 ? -4.897 -11.047 -17.653 1.00 79.50 393 SER A CA 1
ATOM 3207 C C . SER A 1 393 ? -3.473 -10.550 -17.920 1.00 79.50 393 SER A C 1
ATOM 3209 O O . SER A 1 393 ? -3.105 -9.471 -17.453 1.00 79.50 393 SER A O 1
ATOM 3211 N N . SER A 1 394 ? -2.663 -11.305 -18.677 1.00 88.88 394 SER A N 1
ATOM 3212 C CA . SER A 1 394 ? -1.296 -10.916 -19.038 1.00 88.88 394 SER A CA 1
ATOM 3213 C C . SER A 1 394 ? -0.850 -11.415 -20.417 1.00 88.88 394 SER A C 1
ATOM 3215 O O . SER A 1 394 ? -1.318 -12.445 -20.908 1.00 88.88 394 SER A O 1
ATOM 3217 N N . LYS A 1 395 ? 0.100 -10.698 -21.027 1.00 92.19 395 LYS A N 1
ATOM 3218 C CA . LYS A 1 395 ? 0.715 -11.002 -22.323 1.00 92.19 395 LYS A CA 1
ATOM 3219 C C . LYS A 1 395 ? 2.215 -10.725 -22.290 1.00 92.19 395 LYS A C 1
ATOM 3221 O O . LYS A 1 395 ? 2.660 -9.695 -21.791 1.00 92.19 395 LYS A O 1
ATOM 3226 N N . LYS A 1 396 ? 3.016 -11.641 -22.843 1.00 93.31 396 LYS A N 1
ATOM 3227 C CA . LYS A 1 396 ? 4.468 -11.447 -22.988 1.00 93.31 396 LYS A CA 1
ATOM 3228 C C . LYS A 1 396 ? 4.791 -10.788 -24.322 1.00 93.31 396 LYS A C 1
ATOM 3230 O O . LYS A 1 396 ? 4.334 -11.252 -25.363 1.00 93.31 396 LYS A O 1
ATOM 3235 N N . ILE A 1 397 ? 5.637 -9.769 -24.288 1.00 93.50 397 ILE A N 1
ATOM 3236 C CA . ILE A 1 397 ? 6.125 -9.037 -25.455 1.00 93.50 397 ILE A CA 1
ATOM 3237 C C . ILE A 1 397 ? 7.621 -9.314 -25.576 1.00 93.50 397 ILE A C 1
ATOM 3239 O O . ILE A 1 397 ? 8.378 -9.168 -24.617 1.00 93.50 397 ILE A O 1
ATOM 3243 N N . ARG A 1 398 ? 8.056 -9.757 -26.756 1.00 94.06 398 ARG A N 1
ATOM 3244 C CA . ARG A 1 398 ? 9.468 -10.028 -27.042 1.00 94.06 398 ARG A CA 1
ATOM 3245 C C . ARG A 1 398 ? 9.999 -8.915 -27.928 1.00 94.06 398 ARG A C 1
ATOM 3247 O O . ARG A 1 398 ? 9.599 -8.814 -29.082 1.00 94.06 398 ARG A O 1
ATOM 3254 N N . VAL A 1 399 ? 10.903 -8.112 -27.387 1.00 92.94 399 VAL A N 1
ATOM 3255 C CA . VAL A 1 399 ? 11.573 -7.039 -28.117 1.00 92.94 399 VAL A CA 1
ATOM 3256 C C . VAL A 1 399 ? 12.908 -7.582 -28.608 1.00 92.94 399 VAL A C 1
ATOM 3258 O O . VAL A 1 399 ? 13.800 -7.889 -27.812 1.00 92.94 399 VAL A O 1
ATOM 3261 N N . MET A 1 400 ? 13.022 -7.754 -29.922 1.00 90.94 400 MET A N 1
ATOM 3262 C CA . MET A 1 400 ? 14.269 -8.164 -30.565 1.00 90.94 400 MET A CA 1
ATOM 3263 C C . MET A 1 400 ? 15.188 -6.949 -30.652 1.00 90.94 400 MET A C 1
ATOM 3265 O O . MET A 1 400 ? 14.818 -5.939 -31.248 1.00 90.94 400 MET A O 1
ATOM 3269 N N . LEU A 1 401 ? 16.357 -7.036 -30.022 1.00 84.50 401 LEU A N 1
ATOM 3270 C CA . LEU A 1 401 ? 17.316 -5.938 -29.945 1.00 84.50 401 LEU A CA 1
ATOM 3271 C C . LEU A 1 401 ? 18.284 -6.034 -31.138 1.00 84.50 401 LEU A C 1
ATOM 3273 O O . LEU A 1 401 ? 17.887 -5.776 -32.275 1.00 84.50 401 LEU A O 1
ATOM 3277 N N . GLU A 1 402 ? 19.524 -6.458 -30.904 1.00 83.25 402 GLU A N 1
ATOM 3278 C CA . GLU A 1 402 ? 20.537 -6.688 -31.938 1.00 83.25 402 GLU A CA 1
ATOM 3279 C C . GLU A 1 402 ? 21.083 -8.115 -31.874 1.00 83.25 402 GLU A C 1
ATOM 3281 O O . GLU A 1 402 ? 21.361 -8.640 -30.790 1.00 83.25 402 GLU A O 1
ATOM 3286 N N . GLY A 1 403 ? 21.272 -8.739 -33.040 1.00 82.94 403 GLY A N 1
ATOM 3287 C CA . GLY A 1 403 ? 21.669 -10.143 -33.138 1.00 82.94 403 GLY A CA 1
ATOM 3288 C C . GLY A 1 403 ? 20.655 -11.060 -32.448 1.00 82.94 403 GLY A C 1
ATOM 3289 O O . GLY A 1 403 ? 19.449 -10.949 -32.659 1.00 82.94 403 GLY A O 1
ATOM 3290 N N . GLU A 1 404 ? 21.135 -11.954 -31.585 1.00 82.56 404 GLU A N 1
ATOM 3291 C CA . GLU A 1 404 ? 20.279 -12.883 -30.834 1.00 82.56 404 GLU A CA 1
ATOM 3292 C C . GLU A 1 404 ? 19.746 -12.314 -29.502 1.00 82.56 404 GLU A C 1
ATOM 3294 O O . GLU A 1 404 ? 19.064 -13.022 -28.746 1.00 82.56 404 GLU A O 1
ATOM 3299 N N . LYS A 1 405 ? 20.074 -11.055 -29.183 1.00 85.75 405 LYS A N 1
ATOM 3300 C CA . LYS A 1 405 ? 19.719 -10.411 -27.914 1.00 85.75 405 LYS A CA 1
ATOM 3301 C C . LYS A 1 405 ? 18.246 -10.012 -27.905 1.00 85.75 405 LYS A C 1
ATOM 3303 O O . LYS A 1 405 ? 17.719 -9.486 -28.887 1.00 85.75 405 LYS A O 1
ATOM 3308 N N . LYS A 1 406 ? 17.570 -10.225 -26.775 1.00 89.06 406 LYS A N 1
ATOM 3309 C CA . LYS A 1 406 ? 16.151 -9.862 -26.630 1.00 89.06 406 LYS A CA 1
ATOM 3310 C C . LYS A 1 406 ? 15.781 -9.440 -25.219 1.00 89.06 406 LYS A C 1
ATOM 3312 O O . LYS A 1 406 ? 16.241 -10.049 -24.252 1.00 89.06 406 LYS A O 1
ATOM 3317 N N . LEU A 1 407 ? 14.890 -8.457 -25.136 1.00 88.94 407 LEU A N 1
ATOM 3318 C CA . LEU A 1 407 ? 14.201 -8.058 -23.915 1.00 88.94 407 LEU A CA 1
ATOM 3319 C C . LEU A 1 407 ? 12.815 -8.707 -23.885 1.00 88.94 407 LEU A C 1
ATOM 3321 O O . LEU A 1 407 ? 12.102 -8.737 -24.890 1.00 88.94 407 LEU A O 1
ATOM 3325 N N . ILE A 1 408 ? 12.440 -9.258 -22.738 1.00 90.81 408 ILE A N 1
ATOM 3326 C CA . ILE A 1 408 ? 11.115 -9.822 -22.500 1.00 90.81 408 ILE A CA 1
ATOM 3327 C C . ILE A 1 408 ? 10.384 -8.880 -21.557 1.00 90.81 408 ILE A C 1
ATOM 3329 O O . ILE A 1 408 ? 10.804 -8.715 -20.416 1.00 90.81 408 ILE A O 1
ATOM 3333 N N . LEU A 1 409 ? 9.288 -8.304 -22.041 1.00 92.56 409 LEU A N 1
ATOM 3334 C CA . LEU A 1 409 ? 8.338 -7.556 -21.231 1.00 92.56 409 LEU A CA 1
ATOM 3335 C C . LEU A 1 409 ? 7.131 -8.448 -20.927 1.00 92.56 409 LEU A C 1
ATOM 3337 O O . LEU A 1 409 ? 6.739 -9.276 -21.757 1.00 92.56 409 LEU A O 1
ATOM 3341 N N . ARG A 1 410 ? 6.500 -8.262 -19.774 1.00 92.06 410 ARG A N 1
ATOM 3342 C CA . ARG A 1 410 ? 5.174 -8.806 -19.481 1.00 92.06 410 ARG A CA 1
ATOM 3343 C C . ARG A 1 410 ? 4.228 -7.650 -19.203 1.00 92.06 410 ARG A C 1
ATOM 3345 O O . ARG A 1 410 ? 4.441 -6.880 -18.282 1.00 92.06 410 ARG A O 1
ATOM 3352 N N . MET A 1 411 ? 3.179 -7.573 -20.007 1.00 92.38 411 MET A N 1
ATOM 3353 C CA . MET A 1 411 ? 2.067 -6.651 -19.846 1.00 92.38 411 MET A CA 1
ATOM 3354 C C . MET A 1 411 ? 0.958 -7.352 -19.074 1.00 92.38 411 MET A C 1
ATOM 3356 O O . MET A 1 411 ? 0.553 -8.445 -19.462 1.00 92.38 411 MET A O 1
ATOM 3360 N N . LYS A 1 412 ? 0.473 -6.756 -17.990 1.00 91.00 412 LYS A N 1
ATOM 3361 C CA . LYS A 1 412 ? -0.621 -7.285 -17.174 1.00 91.00 412 LYS A CA 1
ATOM 3362 C C . LYS A 1 412 ? -1.619 -6.169 -16.893 1.00 91.00 412 LYS A C 1
ATOM 3364 O O . LYS A 1 412 ? -1.229 -5.107 -16.422 1.00 91.00 412 LYS A O 1
ATOM 3369 N N . ARG A 1 413 ? -2.900 -6.401 -17.179 1.00 88.06 413 ARG A N 1
ATOM 3370 C CA . ARG A 1 413 ? -3.947 -5.402 -16.915 1.00 88.06 413 ARG A CA 1
ATOM 3371 C C . ARG A 1 413 ? -4.124 -5.239 -15.405 1.00 88.06 413 ARG A C 1
ATOM 3373 O O . ARG A 1 413 ? -4.192 -6.235 -14.684 1.00 88.06 413 ARG A O 1
ATOM 3380 N N . ILE A 1 414 ? -4.180 -3.997 -14.936 1.00 88.12 414 ILE A N 1
ATOM 3381 C CA . ILE A 1 414 ? -4.443 -3.677 -13.530 1.00 88.12 414 ILE A CA 1
ATOM 3382 C C . ILE A 1 414 ? -5.954 -3.543 -13.338 1.00 88.12 414 ILE A C 1
ATOM 3384 O O . ILE A 1 414 ? -6.662 -3.096 -14.239 1.00 88.12 414 ILE A O 1
ATOM 3388 N N . ARG A 1 415 ? -6.453 -3.954 -12.167 1.00 86.44 415 ARG A N 1
ATOM 3389 C CA . ARG A 1 415 ? -7.855 -3.763 -11.786 1.00 86.44 415 ARG A CA 1
ATOM 3390 C C . ARG A 1 415 ? -8.169 -2.263 -11.740 1.00 86.44 415 ARG A C 1
ATOM 3392 O O . ARG A 1 415 ? -7.556 -1.523 -10.979 1.00 86.44 415 ARG A O 1
ATOM 3399 N N . GLU A 1 416 ? -9.119 -1.839 -12.564 1.00 88.75 416 GLU A N 1
ATOM 3400 C CA . GLU A 1 416 ? -9.643 -0.468 -12.612 1.00 88.75 416 GLU A CA 1
ATOM 3401 C C . GLU A 1 416 ? -10.851 -0.310 -11.688 1.00 88.75 416 GLU A C 1
ATOM 3403 O O . GLU A 1 416 ? -11.337 -1.300 -11.148 1.00 88.75 416 GLU A O 1
ATOM 3408 N N . VAL A 1 417 ? -11.379 0.908 -11.553 1.00 89.88 417 VAL A N 1
ATOM 3409 C CA . VAL A 1 417 ? -12.752 1.088 -11.062 1.00 89.88 417 VAL A CA 1
ATOM 3410 C C . VAL A 1 417 ? -13.719 0.477 -12.082 1.00 89.88 417 VAL A C 1
ATOM 3412 O O . VAL A 1 417 ? -13.565 0.703 -13.285 1.00 89.88 417 VAL A O 1
ATOM 3415 N N . SER A 1 418 ? -14.693 -0.306 -11.615 1.00 90.50 418 SER A N 1
ATOM 3416 C CA . SER A 1 418 ? -15.706 -0.926 -12.470 1.00 90.50 418 SER A CA 1
ATOM 3417 C C . SER A 1 418 ? -16.486 0.113 -13.268 1.00 90.50 418 SER A C 1
ATOM 3419 O O . SER A 1 418 ? -16.719 1.236 -12.805 1.00 90.50 418 SER A O 1
ATOM 3421 N N . SER A 1 419 ? -16.899 -0.255 -14.483 1.00 88.75 419 SER A N 1
ATOM 3422 C CA . SER A 1 419 ? -17.635 0.666 -15.351 1.00 88.75 419 SER A CA 1
ATOM 3423 C C . SER A 1 419 ? -18.946 1.123 -14.706 1.00 88.75 419 SER A C 1
ATOM 3425 O O . SER A 1 419 ? -19.272 2.310 -14.745 1.00 88.75 419 SER A O 1
ATOM 3427 N N . THR A 1 420 ? -19.635 0.209 -14.019 1.00 88.25 420 THR A N 1
ATOM 3428 C CA . THR A 1 420 ? -20.879 0.467 -13.293 1.00 88.25 420 THR A CA 1
ATOM 3429 C C . THR A 1 420 ? -20.665 1.465 -12.162 1.00 88.25 420 THR A C 1
ATOM 3431 O O . THR A 1 420 ? -21.398 2.452 -12.073 1.00 88.25 420 THR A O 1
ATOM 3434 N N . PHE A 1 421 ? -19.655 1.250 -11.306 1.00 89.06 421 PHE A N 1
ATOM 3435 C CA . PHE A 1 421 ? -19.375 2.171 -10.203 1.00 89.06 421 PHE A CA 1
ATOM 3436 C C . PHE A 1 421 ? -18.971 3.543 -10.740 1.00 89.06 421 PHE A C 1
ATOM 3438 O O . PHE A 1 421 ? -19.463 4.574 -10.279 1.00 89.06 421 PHE A O 1
ATOM 3445 N N . ARG A 1 422 ? -18.105 3.561 -11.754 1.00 87.69 422 ARG A N 1
ATOM 3446 C CA . ARG A 1 422 ? -17.584 4.796 -12.323 1.00 87.69 422 ARG A CA 1
ATOM 3447 C C . ARG A 1 422 ? -18.680 5.653 -12.959 1.00 87.69 422 ARG A C 1
ATOM 3449 O O . ARG A 1 422 ? -18.792 6.819 -12.588 1.00 87.69 422 ARG A O 1
ATOM 3456 N N . ARG A 1 423 ? -19.528 5.086 -13.828 1.00 86.75 423 ARG A N 1
ATOM 3457 C CA . ARG A 1 423 ? -20.653 5.817 -14.451 1.00 86.75 423 ARG A CA 1
ATOM 3458 C C . ARG A 1 423 ? -21.597 6.394 -13.401 1.00 86.75 423 ARG A C 1
ATOM 3460 O O . ARG A 1 423 ? -21.972 7.558 -13.476 1.00 86.75 423 ARG A O 1
ATOM 3467 N N . LYS A 1 424 ? -21.938 5.583 -12.397 1.00 84.75 424 LYS A N 1
ATOM 3468 C CA . LYS A 1 424 ? -22.934 5.940 -11.385 1.00 84.75 424 LYS A CA 1
ATOM 3469 C C . LYS A 1 424 ? -22.438 6.974 -10.371 1.00 84.75 424 LYS A C 1
ATOM 3471 O O . LYS A 1 424 ? -23.238 7.775 -9.899 1.00 84.75 424 LYS A O 1
ATOM 3476 N N . PHE A 1 425 ? -21.155 6.944 -10.006 1.00 84.81 425 PHE A N 1
ATOM 3477 C CA . PHE A 1 425 ? -20.660 7.699 -8.848 1.00 84.81 425 PHE A CA 1
ATOM 3478 C C . PHE A 1 425 ? -19.502 8.655 -9.135 1.00 84.81 425 PHE A C 1
ATOM 3480 O O . PHE A 1 425 ? -19.347 9.630 -8.403 1.00 84.81 425 PHE A O 1
ATOM 3487 N N . ILE A 1 426 ? -18.696 8.404 -10.169 1.00 82.69 426 ILE A N 1
ATOM 3488 C CA . ILE A 1 426 ? -17.502 9.209 -10.468 1.00 82.69 426 ILE A CA 1
ATOM 3489 C C . ILE A 1 426 ? -17.777 10.163 -11.628 1.00 82.69 426 ILE A C 1
ATOM 3491 O O . ILE A 1 426 ? -17.645 11.372 -11.465 1.00 82.69 426 ILE A O 1
ATOM 3495 N N . ASP A 1 427 ? -18.194 9.634 -12.780 1.00 82.44 427 ASP A N 1
ATOM 3496 C CA . ASP A 1 427 ? -18.332 10.430 -14.004 1.00 82.44 427 ASP A CA 1
ATOM 3497 C C . ASP A 1 427 ? -19.598 11.311 -13.997 1.00 82.44 427 ASP A C 1
ATOM 3499 O O . ASP A 1 427 ? -19.719 12.194 -14.841 1.00 82.44 427 ASP A O 1
ATOM 3503 N N . LYS A 1 428 ? -20.528 11.095 -13.047 1.00 65.06 428 LYS A N 1
ATOM 3504 C CA . LYS A 1 428 ? -21.809 11.822 -12.907 1.00 65.06 428 LYS A CA 1
ATOM 3505 C C . LYS A 1 428 ? -22.523 12.044 -14.250 1.00 65.06 428 LYS A C 1
ATOM 3507 O O . LYS A 1 428 ? -23.076 13.114 -14.491 1.00 65.06 428 LYS A O 1
ATOM 3512 N N . THR A 1 429 ? -22.500 11.049 -15.135 1.00 52.47 429 THR A N 1
ATOM 3513 C CA . THR A 1 429 ? -23.358 11.078 -16.321 1.00 52.47 429 THR A CA 1
ATOM 3514 C C . THR A 1 429 ? -24.788 10.854 -15.846 1.00 52.47 429 THR A C 1
ATOM 3516 O O . THR A 1 429 ? -25.052 9.918 -15.089 1.00 52.47 429 THR A O 1
ATOM 3519 N N . GLU A 1 430 ? -25.685 11.777 -16.193 1.00 43.12 430 GLU A N 1
ATOM 3520 C CA . GLU A 1 430 ? -27.100 11.678 -15.844 1.00 43.12 430 GLU A CA 1
ATOM 3521 C C . GLU A 1 430 ? -27.686 10.339 -16.328 1.00 43.12 430 GLU A C 1
ATOM 3523 O O . GLU A 1 430 ? -27.311 9.807 -17.370 1.00 43.12 430 GLU A O 1
ATOM 3528 N N . ASP A 1 431 ? -28.561 9.799 -15.482 1.00 41.00 431 ASP A N 1
ATOM 3529 C CA . ASP A 1 431 ? -29.314 8.541 -15.530 1.00 41.00 431 ASP A CA 1
ATOM 3530 C C . ASP A 1 431 ? -29.407 7.802 -16.897 1.00 41.00 431 ASP A C 1
ATOM 3532 O O . ASP A 1 431 ? -29.930 8.359 -17.864 1.00 41.00 431 ASP A O 1
ATOM 3536 N N . PRO A 1 432 ? -29.083 6.491 -16.983 1.00 41.47 432 PRO A N 1
ATOM 3537 C CA . PRO A 1 432 ? -29.386 5.668 -18.162 1.00 41.47 432 PRO A CA 1
ATOM 3538 C C . PRO A 1 432 ? -30.892 5.374 -18.353 1.00 41.47 432 PRO A C 1
ATOM 3540 O O . PRO A 1 432 ? -31.266 4.570 -19.205 1.00 41.47 432 PRO A O 1
ATOM 3543 N N . LEU A 1 433 ? -31.784 6.002 -17.580 1.00 39.38 433 LEU A N 1
ATOM 3544 C CA . LEU A 1 433 ? -33.234 5.786 -17.650 1.00 39.38 433 LEU A CA 1
ATOM 3545 C C . LEU A 1 433 ? -33.974 6.654 -18.686 1.00 39.38 433 LEU A C 1
ATOM 3547 O O . LEU A 1 433 ? -35.202 6.588 -18.756 1.00 39.38 433 LEU A O 1
ATOM 3551 N N . LEU A 1 434 ? -33.268 7.409 -19.534 1.00 40.88 434 LEU A N 1
ATOM 3552 C CA . LEU A 1 434 ? -33.886 8.165 -20.634 1.00 40.88 434 LEU A CA 1
ATOM 3553 C C . LEU A 1 434 ? -33.979 7.413 -21.977 1.00 40.88 434 LEU A C 1
ATOM 3555 O O . LEU A 1 434 ? -34.678 7.888 -22.863 1.00 40.88 434 LEU A O 1
ATOM 3559 N N . GLU A 1 435 ? -33.407 6.212 -22.124 1.00 34.84 435 GLU A N 1
ATOM 3560 C CA . GLU A 1 435 ? -33.519 5.429 -23.376 1.00 34.84 435 GLU A CA 1
ATOM 3561 C C . GLU A 1 435 ? -34.756 4.507 -23.465 1.00 34.84 435 GLU A C 1
ATOM 3563 O O . GLU A 1 435 ? -34.916 3.786 -24.442 1.00 34.84 435 GLU A O 1
ATOM 3568 N N . ASN A 1 436 ? -35.685 4.546 -22.499 1.00 35.28 436 ASN A N 1
ATOM 3569 C CA . ASN A 1 436 ? -36.916 3.731 -22.528 1.00 35.28 436 ASN A CA 1
ATOM 3570 C C . ASN A 1 436 ? -38.222 4.549 -22.506 1.00 35.28 436 ASN A C 1
ATOM 3572 O O . ASN A 1 436 ? -39.242 4.099 -21.981 1.00 35.28 436 ASN A O 1
ATOM 3576 N N . ARG A 1 437 ? -38.222 5.751 -23.094 1.00 34.47 437 ARG A N 1
ATOM 3577 C CA . ARG A 1 437 ? -39.451 6.524 -23.357 1.00 34.47 437 ARG A CA 1
ATOM 3578 C C . ARG A 1 437 ? -39.638 6.858 -24.837 1.00 34.47 437 ARG A C 1
ATOM 3580 O O . ARG A 1 437 ? -40.034 7.960 -25.165 1.00 34.47 437 ARG A O 1
ATOM 3587 N N . ASP A 1 438 ? -39.448 5.872 -25.704 1.00 37.28 438 ASP A N 1
ATOM 3588 C CA . ASP A 1 438 ? -40.033 5.884 -27.047 1.00 37.28 438 ASP A CA 1
ATOM 3589 C C . ASP A 1 438 ? -40.880 4.627 -27.238 1.00 37.28 438 ASP A C 1
ATOM 3591 O O . ASP A 1 438 ? -40.525 3.724 -27.982 1.00 37.28 438 ASP A O 1
ATOM 3595 N N . MET A 1 439 ? -42.009 4.551 -26.529 1.00 36.06 439 MET A N 1
ATOM 3596 C CA . MET A 1 439 ? -43.203 3.862 -27.024 1.00 36.06 439 MET A CA 1
ATOM 3597 C C . MET A 1 439 ? -44.457 4.462 -26.378 1.00 36.06 439 MET A C 1
ATOM 3599 O O . MET A 1 439 ? -44.640 4.405 -25.164 1.00 36.06 439 MET A O 1
ATOM 3603 N N . ASN A 1 440 ? -45.338 4.963 -27.248 1.00 32.78 440 ASN A N 1
ATOM 3604 C CA . ASN A 1 440 ? -46.724 5.386 -27.027 1.00 32.78 440 ASN A CA 1
ATOM 3605 C C . ASN A 1 440 ? -46.956 6.739 -26.335 1.00 32.78 440 ASN A C 1
ATOM 3607 O O . ASN A 1 440 ? -47.177 6.802 -25.131 1.00 32.78 440 ASN A O 1
ATOM 3611 N N . THR A 1 441 ? -47.134 7.804 -27.123 1.00 31.73 441 THR A N 1
ATOM 3612 C CA . THR A 1 441 ? -48.460 8.451 -27.252 1.00 31.73 441 THR A CA 1
ATOM 3613 C C . THR A 1 441 ? -48.516 9.357 -28.482 1.00 31.73 441 THR A C 1
ATOM 3615 O O . THR A 1 441 ? -47.596 10.116 -28.761 1.00 31.73 441 THR A O 1
ATOM 3618 N N . ALA A 1 442 ? -49.603 9.221 -29.236 1.00 32.38 442 ALA A N 1
ATOM 3619 C CA . ALA A 1 442 ? -49.945 10.027 -30.395 1.00 32.38 442 ALA A CA 1
ATOM 3620 C C . ALA A 1 442 ? -50.777 11.259 -29.991 1.00 32.38 442 ALA A C 1
ATOM 3622 O O . ALA A 1 442 ? -51.492 11.195 -28.991 1.00 32.38 442 ALA A O 1
ATOM 3623 N N . VAL A 1 443 ? -50.773 12.263 -30.886 1.00 31.45 443 VAL A N 1
ATOM 3624 C CA . VAL A 1 443 ? -51.670 13.444 -30.977 1.00 31.45 443 VAL A CA 1
ATOM 3625 C C . VAL A 1 443 ? -51.307 14.546 -29.955 1.00 31.45 443 VAL A C 1
ATOM 3627 O O . VAL A 1 443 ? -51.173 14.265 -28.775 1.00 31.45 443 VAL A O 1
ATOM 3630 N N . GLU A 1 444 ? -51.023 15.806 -30.304 1.00 29.47 444 GLU A N 1
ATOM 3631 C CA . GLU A 1 444 ? -51.732 16.731 -31.201 1.00 29.47 444 GLU A CA 1
ATOM 3632 C C . GLU A 1 444 ? -50.816 17.904 -31.636 1.00 29.47 444 GLU A C 1
ATOM 3634 O O . GLU A 1 444 ? -49.794 18.193 -31.014 1.00 29.47 444 GLU A O 1
ATOM 3639 N N . GLU A 1 445 ? -51.184 18.569 -32.727 1.00 28.38 445 GLU A N 1
ATOM 3640 C CA . GLU A 1 445 ? -50.387 19.533 -33.491 1.00 28.38 445 GLU A CA 1
ATOM 3641 C C . GLU A 1 445 ? -50.670 21.013 -33.095 1.00 28.38 445 GLU A C 1
ATOM 3643 O O . GLU A 1 445 ? -51.823 21.367 -32.862 1.00 28.38 445 GLU A O 1
ATOM 3648 N N . VAL A 1 446 ? -49.626 21.874 -33.181 1.00 28.64 446 VAL A N 1
ATOM 3649 C CA . VAL A 1 446 ? -49.631 23.352 -33.457 1.00 28.64 446 VAL A CA 1
ATOM 3650 C C . VAL A 1 446 ? -49.799 24.335 -32.254 1.00 28.64 446 VAL A C 1
ATOM 3652 O O . VAL A 1 446 ? -50.529 24.013 -31.323 1.00 28.64 446 VAL A O 1
ATOM 3655 N N . PRO A 1 447 ? -49.241 25.588 -32.247 1.00 32.38 447 PRO A N 1
ATOM 3656 C CA . PRO A 1 447 ? -48.181 26.234 -33.053 1.00 32.38 447 PRO A CA 1
ATOM 3657 C C . PRO A 1 447 ? -46.998 26.841 -32.250 1.00 32.38 447 PRO A C 1
ATOM 3659 O O . PRO A 1 447 ? -47.042 27.085 -31.048 1.00 32.38 447 PRO A O 1
ATOM 3662 N N . GLN A 1 448 ? -45.964 27.203 -33.017 1.00 32.06 448 GLN A N 1
ATOM 3663 C CA . GLN A 1 448 ? -44.801 28.025 -32.671 1.00 32.06 448 GLN A CA 1
ATOM 3664 C C . GLN A 1 448 ? -45.127 29.355 -31.967 1.00 32.06 448 GLN A C 1
ATOM 3666 O O . GLN A 1 448 ? -45.967 30.125 -32.432 1.00 32.06 448 GLN A O 1
ATOM 3671 N N . ILE A 1 449 ? -44.323 29.697 -30.954 1.00 31.38 449 ILE A N 1
ATOM 3672 C CA . ILE A 1 449 ? -44.111 31.081 -30.512 1.00 31.38 449 ILE A CA 1
ATOM 3673 C C . ILE A 1 449 ? -42.606 31.361 -30.507 1.00 31.38 449 ILE A C 1
ATOM 3675 O O . ILE A 1 449 ? -41.834 30.751 -29.768 1.00 31.38 449 ILE A O 1
ATOM 3679 N N . GLN A 1 450 ? -42.208 32.296 -31.369 1.00 30.94 450 GLN A N 1
ATOM 3680 C CA . GLN A 1 450 ? -40.907 32.953 -31.364 1.00 30.94 450 GLN A CA 1
ATOM 3681 C C . GLN A 1 450 ? -40.772 33.809 -30.098 1.00 30.94 450 GLN A C 1
ATOM 3683 O O . GLN A 1 450 ? -41.618 34.656 -29.823 1.00 30.94 450 GLN A O 1
ATOM 3688 N N . GLY A 1 451 ? -39.682 33.615 -29.358 1.00 29.44 451 GLY A N 1
ATOM 3689 C CA . GLY A 1 451 ? -39.328 34.419 -28.193 1.00 29.44 451 GLY A CA 1
ATOM 3690 C C . GLY A 1 451 ? -37.815 34.542 -28.078 1.00 29.44 451 GLY A C 1
ATOM 3691 O O . GLY A 1 451 ? -37.109 33.568 -27.845 1.00 29.44 451 GLY A O 1
ATOM 3692 N N . SER A 1 452 ? -37.334 35.752 -28.310 1.00 27.20 452 SER A N 1
ATOM 3693 C CA . SER A 1 452 ? -35.946 36.192 -28.377 1.00 27.20 452 SER A CA 1
ATOM 3694 C C . SER A 1 452 ? -35.201 36.194 -27.035 1.00 27.20 452 SER A C 1
ATOM 3696 O O . SER A 1 452 ? -35.725 36.679 -26.040 1.00 27.20 452 SER A O 1
ATOM 3698 N N . VAL A 1 453 ? -33.936 35.763 -27.097 1.00 29.45 453 VAL A N 1
ATOM 3699 C CA . VAL A 1 453 ? -32.717 36.339 -26.487 1.00 29.45 453 VAL A CA 1
ATOM 3700 C C . VAL A 1 453 ? -32.833 36.991 -25.101 1.00 29.45 453 VAL A C 1
ATOM 3702 O O . VAL A 1 453 ? -33.314 38.114 -24.976 1.00 29.45 453 VAL A O 1
ATOM 3705 N N . THR A 1 454 ? -32.100 36.430 -24.136 1.00 28.73 454 THR A N 1
ATOM 3706 C CA . THR A 1 454 ? -31.295 37.239 -23.206 1.00 28.73 454 THR A CA 1
ATOM 3707 C C . THR A 1 454 ? -29.993 36.531 -22.847 1.00 28.73 454 THR A C 1
ATOM 3709 O O . THR A 1 454 ? -29.965 35.491 -22.198 1.00 28.73 454 THR A O 1
ATOM 3712 N N . ASN A 1 455 ? -28.896 37.150 -23.289 1.00 30.09 455 ASN A N 1
ATOM 3713 C CA . ASN A 1 455 ? -27.532 36.904 -22.843 1.00 30.09 455 ASN A CA 1
ATOM 3714 C C . ASN A 1 455 ? -27.444 36.980 -21.314 1.00 30.09 455 ASN A C 1
ATOM 3716 O O . ASN A 1 455 ? -27.602 38.061 -20.744 1.00 30.09 455 ASN A O 1
ATOM 3720 N N . ILE A 1 456 ? -27.086 35.873 -20.666 1.00 30.67 456 ILE A N 1
ATOM 3721 C CA . ILE A 1 456 ? -26.476 35.910 -19.338 1.00 30.67 456 ILE A CA 1
ATOM 3722 C C . ILE A 1 456 ? -24.996 35.611 -19.535 1.00 30.67 456 ILE A C 1
ATOM 3724 O O . ILE A 1 456 ? -24.608 34.542 -19.994 1.00 30.67 456 ILE A O 1
ATOM 3728 N N . LYS A 1 457 ? -24.186 36.626 -19.230 1.00 27.09 457 LYS A N 1
ATOM 3729 C CA . LYS A 1 457 ? -22.728 36.565 -19.184 1.00 27.09 457 LYS A CA 1
ATOM 3730 C C . LYS A 1 457 ? -22.298 35.394 -18.301 1.00 27.09 457 LYS A C 1
ATOM 3732 O O . LYS A 1 457 ? -22.508 35.438 -17.090 1.00 27.09 457 LYS A O 1
ATOM 3737 N N . GLU A 1 458 ? -21.641 34.407 -18.896 1.00 28.11 458 GLU A N 1
ATOM 3738 C CA . GLU A 1 458 ? -20.807 33.466 -18.160 1.00 28.11 458 GLU A CA 1
ATOM 3739 C C . GLU A 1 458 ? -19.714 34.255 -17.430 1.00 28.11 458 GLU A C 1
ATOM 3741 O O . GLU A 1 458 ? -18.806 34.832 -18.034 1.00 28.11 458 GLU A O 1
ATOM 3746 N N . GLN A 1 459 ? -19.806 34.305 -16.103 1.00 27.02 459 GLN A N 1
ATOM 3747 C CA . GLN A 1 459 ? -18.632 34.553 -15.284 1.00 27.02 459 GLN A CA 1
ATOM 3748 C C . GLN A 1 459 ? -17.751 33.309 -15.377 1.00 27.02 459 GLN A C 1
ATOM 3750 O O . GLN A 1 459 ? -18.095 32.248 -14.864 1.00 27.02 459 GLN A O 1
ATOM 3755 N N . GLN A 1 460 ? -16.610 33.460 -16.049 1.00 25.03 460 GLN A N 1
ATOM 3756 C CA . GLN A 1 460 ? -15.519 32.496 -16.038 1.00 25.03 460 GLN A CA 1
ATOM 3757 C C . GLN A 1 460 ? -15.114 32.182 -14.593 1.00 25.03 460 GLN A C 1
ATOM 3759 O O . GLN A 1 460 ? -14.403 32.955 -13.948 1.00 25.03 460 GLN A O 1
ATOM 3764 N N . ILE A 1 461 ? -15.515 31.016 -14.097 1.00 27.33 461 ILE A N 1
ATOM 3765 C CA . ILE A 1 461 ? -14.826 30.377 -12.981 1.00 27.33 461 ILE A CA 1
ATOM 3766 C C . ILE A 1 461 ? -13.600 29.699 -13.591 1.00 27.33 461 ILE A C 1
ATOM 3768 O O . ILE A 1 461 ? -13.713 28.745 -14.358 1.00 27.33 461 ILE A O 1
ATOM 3772 N N . LYS A 1 462 ? -12.413 30.236 -13.290 1.00 26.03 462 LYS A N 1
ATOM 3773 C CA . LYS A 1 462 ? -11.129 29.638 -13.668 1.00 26.03 462 LYS A CA 1
ATOM 3774 C C . LYS A 1 462 ? -11.004 28.261 -13.012 1.00 26.03 462 LYS A C 1
ATOM 3776 O O . LYS A 1 462 ? -10.719 28.164 -11.821 1.00 26.03 462 LYS A O 1
ATOM 3781 N N . GLY A 1 463 ? -11.214 27.211 -13.801 1.00 25.73 463 GLY A N 1
ATOM 3782 C CA . GLY A 1 463 ? -10.862 25.842 -13.447 1.00 25.73 463 GLY A CA 1
ATOM 3783 C C . GLY A 1 463 ? -9.344 25.676 -13.378 1.00 25.73 463 GLY A C 1
ATOM 3784 O O . GLY A 1 463 ? -8.609 26.144 -14.247 1.00 25.73 463 GLY A O 1
ATOM 3785 N N . PHE A 1 464 ? -8.886 25.029 -12.314 1.00 31.02 464 PHE A N 1
ATOM 3786 C CA . PHE A 1 464 ? -7.499 24.647 -12.079 1.00 31.02 464 PHE A CA 1
ATOM 3787 C C . PHE A 1 464 ? -7.146 23.451 -12.985 1.00 31.02 464 PHE A C 1
ATOM 3789 O O . PHE A 1 464 ? -7.801 22.413 -12.909 1.00 31.02 464 PHE A O 1
ATOM 3796 N N . SER A 1 465 ? -6.138 23.597 -13.853 1.00 30.91 465 SER A N 1
ATOM 3797 C CA . SER A 1 465 ? -5.559 22.511 -14.663 1.00 30.91 465 SER A CA 1
ATOM 3798 C C . SER A 1 465 ? -4.251 22.053 -14.013 1.00 30.91 465 SER A C 1
ATOM 3800 O O . SER A 1 465 ? -3.422 22.910 -13.712 1.00 30.91 465 SER A O 1
ATOM 3802 N N . PRO A 1 466 ? -4.007 20.742 -13.831 1.00 29.38 466 PRO A N 1
ATOM 3803 C CA . PRO A 1 466 ? -2.733 20.236 -13.319 1.00 29.38 466 PRO A CA 1
ATOM 3804 C C . PRO A 1 466 ? -1.608 20.226 -14.372 1.00 29.38 466 PRO A C 1
ATOM 3806 O O . PRO A 1 466 ? -0.542 19.673 -14.118 1.00 29.38 466 PRO A O 1
ATOM 3809 N N . PHE A 1 467 ? -1.820 20.829 -15.543 1.00 39.25 467 PHE A N 1
ATOM 3810 C CA . PHE A 1 467 ? -0.775 21.054 -16.537 1.00 39.25 467 PHE A CA 1
ATOM 3811 C C . PHE A 1 467 ? -0.742 22.534 -16.927 1.00 39.25 467 PHE A C 1
ATOM 3813 O O . PHE A 1 467 ? -1.441 22.961 -17.848 1.00 39.25 467 PHE A O 1
ATOM 3820 N N . ASN A 1 468 ? 0.021 23.296 -16.142 1.00 33.06 468 ASN A N 1
ATOM 3821 C CA . ASN A 1 468 ? 0.941 24.364 -16.547 1.00 33.06 468 ASN A CA 1
ATOM 3822 C C . ASN A 1 468 ? 1.884 24.669 -15.384 1.00 33.06 468 ASN A C 1
ATOM 3824 O O . ASN A 1 468 ? 1.366 24.905 -14.269 1.00 33.06 468 ASN A O 1
#

pLDDT: mean 79.34, std 19.5, range [25.03, 98.44]

InterPro domains:
  IPR000008 C2 domain [PF00168] (10-93)
  IPR000008 C2 domain [PS50004] (1-103)
  IPR035892 C2 domain superfamily [G3DSA:2.60.40.150] (8-116)
  IPR035892 C2 domain superfamily [SSF49562] (7-117)

Foldseek 3Di:
DDPQQKFWKKKFFFKKFQFADDDDLFFQKKKWKDDPNDIDIFDTHPGHRIDGGRDIDIDIDGAQDKIKIWMWGDDDPDDIHTRFIWIDGHHQDEAQDKDWDWTATPPGIITIMMMTTHDSGDHPDDLDQDQDLPFWWKKKKWWDEKDQLQQLCCVVPNPVCLVVQPPWWKKKWKDWPVDIHIHTDQHYPSPDPDPPTPDDTDIIIDIYGQQTKIKMWMATDPDSPDPDDHHTRWIDIDGHAQDDAQDWDWAWAAIPSQMITTIIMTTNGGSCNSHDPVPDFDQPLDADQFWAKKKKFFFAKPPCVVVDPPDQWHFKKKWKADPNDIDIHRTFHFDDDPNDTHTDRTDGHIHTDGDGAQDKMKMWIWTQGNPPRDIDTPWIDIDTHHRDPVPDQKDWDWADTPDNIITIMMIGTDRHHGNVCCCVPPPPDPDPVPVPPPDDDDDDDDDDDDDDDDDDDDPDPDDDDPPD

Secondary structure (DSSP, 8-state):
------EEEEEEEEEEES---SSSSS--EEEEEEETTEEEEPPP--S-SS-EEEEEEEEEE-TTPEEEEEEEE--SSSPPEEEEEEEEE----BTT-EEEEEEEPBSS-EEEEEEEEEESSBP------S--TTPPEEEEEEEEEEE-HHHHHHHHH-HHHHGGGTTSEEEEEEE-SS-EEEEEE--EESS---S---SPPPEEEEEE-TT-EEEEEEEEESSTT--SS-EEEEEEEEEPP-PPTT-EEEEEEE-GGG-EEEEEEEEEE-TTTTS-GGGSPPTT--S-SSSEEEEEEEEEEES-HHHHHSSSEEEEEEEEEETTEEEEPPPPPPEEETTEEE--SS---EEEEEEPTT-EEEEEEEEEETTT--EEEEEEEEEEPPPPPTT-SEEEEEEE-STT-EEEEEEEEPP---HHHIIIIIS----GGGTT--S-----------------------PPPS--

Radius of gyration: 27.6 Å; chains: 1; bounding box: 87×54×70 Å

Sequence (468 aa):
MSIDYSMLVDLTFICARDVPCFDSMSSNPYIKFYINKTSYETRCKMMTTEPDYNYTQRVTLIPSKTVTFQFYTWHLLTSNDMLGCAKWEVPPLMNDEFRYYLLQINPRGYLLFSAKCISRGISSLQILQQISPERKTLLQIKVKPIVGLERAISQEFGLNKFIARIGNNMKIAVRSESMRARTGVTKLVLFNYIKNCLSQSQTLYVEARVGETLSISLHLFDKIKSEGDGTLIASTQYVVPDFYENEKTSVKISGDSGTGFDFEIQCLESVYHHVRPELIPPLNDVYSNTEFPCEIDIEKLKKFDGLMWNTNYLFPAAEICYKGKVYSTSWMYSETFDETSHYPDGWFQGFIIPICVNTEFVVRIKFRERNSMEEIIYTEKKMIWPEMEENKSSKKIRVMLEGEKKLILRMKRIREVSSTFRRKFIDKTEDPLLENRDMNTAVEEVPQIQGSVTNIKEQQIKGFSPFN

Organism: Entamoeba invadens (NCBI:txid33085)